Protein AF-A0A507CWY1-F1 (afdb_monomer)

Organism: NCBI:txid286115

pLDDT: mean 79.11, std 18.35, range [25.33, 96.81]

Solvent-accessible surface area (backbone atoms only — not comparable to full-atom values): 37315 Å² total; per-residue (Å²): 122,87,70,63,69,73,69,69,76,77,81,65,99,75,76,61,48,27,38,33,28,51,43,42,89,51,74,93,68,54,59,78,71,59,77,39,82,42,57,28,79,45,32,50,70,55,52,21,52,50,52,31,60,75,65,70,48,91,64,86,59,58,42,43,45,29,44,93,47,36,72,59,86,55,29,51,47,58,50,29,64,76,67,78,50,64,60,85,48,73,42,62,35,38,45,44,80,52,76,79,78,65,42,81,52,78,68,45,82,49,99,43,31,29,34,21,49,43,72,39,84,84,56,42,36,34,40,37,22,20,41,73,22,35,36,40,32,28,38,79,82,76,45,77,65,46,76,46,74,68,74,49,94,77,66,42,22,28,34,20,50,33,77,45,69,71,60,67,50,38,31,40,41,37,40,23,31,57,40,86,74,24,44,34,40,33,31,39,31,52,74,77,46,79,44,81,62,34,35,39,42,76,58,89,23,30,30,43,20,43,30,72,60,93,61,36,36,40,38,12,14,53,66,15,38,36,39,32,33,70,68,68,79,83,55,88,80,68,75,76,81,82,80,78,82,77,88,75,93,69,98,81,67,85,88,76,74,93,85,62,91,82,71,80,77,67,51,62,40,70,58,76,44,75,48,77,77,56,88,31,30,22,35,26,42,42,62,45,55,58,88,85,61,60,80,70,67,35,66,35,36,36,38,36,29,14,59,63,16,35,39,36,35,32,32,57,83,76,71,38,79,76,46,69,26,68,52,99,49,37,32,47,21,57,35,68,33,49,74,58,56,34,37,40,36,21,16,67,81,18,36,35,39,30,35,53,82,82,52,87,76,41,62,68,69,75,43,71,38,71,78,58,87,31,35,26,35,23,43,30,45,42,78,85,41,59,48,36,35,38,36,30,14,46,50,11,35,30,36,34,34,34,74,72,29,58,57,67,71,43,81,43,74,66,40,97,50,74,80,33,34,34,41,22,46,36,50,52,74,54,40,36,37,38,22,12,64,79,11,40,40,39,33,27,40,40,88,56,82,71,78,82,72,90,72,85,83,90,80,91,82,89,88,82,85,85,74,84,82,79,82,85,79,54,64,88,74,40,91,80,51,73,74,75,71,50,73,43,96,59,42,36,35,33,34,40,37,63,75,62,97,80,80,53,83,90,54,53,73,82,49,55,38,78,75,51,72,40,45,30,56,62,53,46,52,53,48,62,73,75,45,84,52,70,72,73,53,61,74,56,23,33,46,35,41,22,40,62,96,54,65,102,47,66,80,32,90,73,35,33,66,4,23,31,40,38,40,75,42,48,72,89,52,43,87,47,45,47,56,36,50,49,33,49,49,50,39,62,73,66,53,68,45,94,63,45,87,41,53,45,33,41,36,42,39,35,43,90,78,52,30,36,43,34,45,31,27,28,64,52,83,53,60,68,61,49,53,51,52,45,49,50,50,47,58,61,42,69,57,64,89,86,57,69,35,35,26,32,53,30,63,59,28,68,76,64,78,42,89,82,81,67,70,69,78,47,76,78

Mean predicted aligned error: 18.49 Å

Radius of gyration: 33.13 Å; Cα contacts (8 Å, |Δi|>4): 1465; chains: 1; bounding box: 101×54×100 Å

Nearest PDB structures (foldseek):
  5abv-assembly3_E  TM=9.459E-01  e=1.778E-20  Drosophila melanogaster
  5t48-assembly1_A  TM=9.484E-01  e=2.323E-20  Drosophila melanogaster
  4ue9-assembly1_A  TM=9.549E-01  e=8.389E-20  Drosophila melanogaster
  5t47-assembly2_C  TM=9.580E-01  e=1.974E-19  Drosophila melanogaster
  4ueb-assembly1_C  TM=9.487E-01  e=1.284E-18  Drosophila melanogaster

Sequence (668 aa):
MAIEDNVNALNDEHREQVQVRLKSRDAQYAVPAAPLLIPTRVKRVGLSSIVNQLLQSDKQISFDFLIDNKFLRSSIHNYLIANDLTTESVLDIEYIPSQPKPTPSADTPHPDWIASIVANDTSQMLVTGGFDGKVRIWDYSHNNIGEIDCNVKNKKGVKAVALQSKGVEDMVVLVGGADSSEKVGAWQILGQTVTKLYDAVGHHGAIESLDVSNSHFATSSWDGIIAYWTIERPTDEDSDDDLQEVDDDSSFRIKQMRKRKWQPPAPVKTPVLTFEGHSGCVSVVKFRKQLNSTSSENETVMYSGGWDHSVRIWDVAGRANTLTMNCESVITCMDYSAHSGLIATGHTDNLIRLWDPRTQDGFVVKLKLASHKSWVSAIQWSPSSAYMLASASFDSTIKVWDVRSTTPFYTIAGSEDNNKKLFAMEWTNRVMLAGGEEGVLKRDILLHNRPRSNMADVDDNPAVTESPALDIVTAFDSPDDFTVKHPLTHRWTVWFDAPTKKQNQHNWMENLKTVITFDTVEDFWGFMNNVMKASSLPTGSNYHIFKDGIQPMWEDTRNKKGGKWVLTVNKKERAHLDQWWLNTLMAMIGEAFEDGDEICGAVISVRRQYDRISLWTKTGDDKDVQERTGKQFKQFLEVPAETVVGYSMHDMSLKSNSSYNNECVYQV

Foldseek 3Di:
DVPVVVVVPPDDPDQLWAWEFEQEPPPLQGAPRDTDTDGQQDAQVNVQVVSCVRSVDPDRFRKWKDFPLATGPGGNNVVCVVVVHDRHDYTYIYIDGDFDDFAWDDKAFFPFFWQEKDADPQLQKIWTWGQQQKIWIAHVVNDTLDIDRPPDVVRGTWHEWEWADPGRFWIKIWTFTQDQPQWIWIWIGGHSDIGTQEIEHDDRFGWQYKEDAHFKIWTFGQRQKIFIAGNDGDDPVQQPDDPDPDDDDDPDPPPPPPDDPDDDHRHYHYTPAMAHDGPGGWNYKYFQDAPDDDRVVSRQWMWTFFQSQWIWIDGPVVSDTPAIAGHPFGFNEWDAANQQCWIWTWGQVRKIFIDRPPDRVRYDGPAIADDGPGTFQYKAAANVDNFWIWTFFQQQWIFIPGNSHSYTPDIDRNDPDRRWGWHYWDHYNFWTWTTGRSSMIIIGGGPDPPPPPDDDDDDDDDDDDDDDDDDDDDLVNDPVSPPDFAFFPFKKWKWKADDDPDDDPVCRVVRIDTPDIDGGPVVVVVVVVVDDALLPDDAFMKMKMFTPPADPDCPGPQQVQKWKKKFKAFPVRSVLVRVLQVLLCCCLRVVVAPPNVQWTIWMWHHHDGITMIMTGGRHHPDPVSVVSRQVVSCVSSVDPPPGKIFMFHSVQCVVVVDPPDGDGPDID

Structure (mmCIF, N/CA/C/O backbone):
data_AF-A0A507CWY1-F1
#
_entry.id   AF-A0A507CWY1-F1
#
loop_
_atom_site.group_PDB
_atom_site.id
_atom_site.type_symbol
_atom_site.label_atom_id
_atom_site.label_alt_id
_atom_site.label_comp_id
_atom_site.label_asym_id
_atom_site.label_entity_id
_atom_site.label_seq_id
_atom_site.pdbx_PDB_ins_code
_atom_site.Cartn_x
_atom_site.Cartn_y
_atom_site.Cartn_z
_atom_site.occupancy
_atom_site.B_iso_or_equiv
_atom_site.auth_seq_id
_atom_site.auth_comp_id
_atom_site.auth_asym_id
_atom_site.auth_atom_id
_atom_site.pdbx_PDB_model_num
ATOM 1 N N . MET A 1 1 ? 13.484 11.281 48.577 1.00 36.94 1 MET A N 1
ATOM 2 C CA . MET A 1 1 ? 12.175 11.906 48.865 1.00 36.94 1 MET A CA 1
ATOM 3 C C . MET A 1 1 ? 11.093 11.552 47.846 1.00 36.94 1 MET A C 1
ATOM 5 O O . MET A 1 1 ? 9.975 11.354 48.267 1.00 36.94 1 MET A O 1
ATOM 9 N N . ALA A 1 2 ? 11.393 11.342 46.556 1.00 36.97 2 ALA A N 1
ATOM 10 C CA . ALA A 1 2 ? 10.390 10.958 45.542 1.00 36.97 2 ALA A CA 1
ATOM 11 C C . ALA A 1 2 ? 10.030 9.448 45.474 1.00 36.97 2 ALA A C 1
ATOM 13 O O . ALA A 1 2 ? 9.434 9.002 44.498 1.00 36.97 2 ALA A O 1
ATOM 14 N N . ILE A 1 3 ? 10.433 8.644 46.468 1.00 36.91 3 ILE A N 1
ATOM 15 C CA . ILE A 1 3 ? 10.192 7.183 46.502 1.00 36.91 3 ILE A CA 1
ATOM 16 C C . ILE A 1 3 ? 9.165 6.807 47.588 1.00 36.91 3 ILE A C 1
ATOM 18 O O . ILE A 1 3 ? 8.516 5.773 47.477 1.00 36.91 3 ILE A O 1
ATOM 22 N N . GLU A 1 4 ? 8.924 7.674 48.576 1.00 31.12 4 GLU A N 1
ATOM 23 C CA . GLU A 1 4 ? 7.905 7.439 49.615 1.00 31.12 4 GLU A CA 1
ATOM 24 C C . GLU A 1 4 ? 6.503 7.923 49.205 1.00 31.12 4 GLU A C 1
ATOM 26 O O . GLU A 1 4 ? 5.507 7.364 49.660 1.00 31.12 4 GLU A O 1
ATOM 31 N N . ASP A 1 5 ? 6.399 8.848 48.243 1.00 32.78 5 ASP A N 1
ATOM 32 C CA . ASP A 1 5 ? 5.102 9.326 47.734 1.00 32.78 5 ASP A CA 1
ATOM 33 C C . ASP A 1 5 ? 4.362 8.302 46.850 1.00 32.78 5 ASP A C 1
ATOM 35 O O . ASP A 1 5 ? 3.169 8.451 46.595 1.00 32.78 5 ASP A O 1
ATOM 39 N N . ASN A 1 6 ? 5.023 7.219 46.419 1.00 37.19 6 ASN A N 1
ATOM 40 C CA . ASN A 1 6 ? 4.386 6.142 45.646 1.00 37.19 6 ASN A CA 1
ATOM 41 C C . ASN A 1 6 ? 3.807 5.009 46.509 1.00 37.19 6 ASN A C 1
ATOM 43 O O . ASN A 1 6 ? 3.072 4.172 45.987 1.00 37.19 6 ASN A O 1
ATOM 47 N N . VAL A 1 7 ? 4.097 4.976 47.815 1.00 35.78 7 VAL A N 1
ATOM 48 C CA . VAL A 1 7 ? 3.581 3.931 48.722 1.00 35.78 7 VAL A CA 1
ATOM 49 C C . VAL A 1 7 ? 2.321 4.399 49.466 1.00 35.78 7 VAL A C 1
ATOM 51 O O . VAL A 1 7 ? 1.468 3.582 49.798 1.00 35.78 7 VAL A O 1
ATOM 54 N N . ASN A 1 8 ? 2.114 5.713 49.611 1.00 31.19 8 ASN A N 1
ATOM 55 C CA . ASN A 1 8 ? 0.929 6.283 50.270 1.00 31.19 8 ASN A CA 1
ATOM 56 C C . ASN A 1 8 ? -0.290 6.512 49.348 1.00 31.19 8 ASN A C 1
ATOM 58 O O . ASN A 1 8 ? -1.341 6.927 49.824 1.00 31.19 8 ASN A O 1
ATOM 62 N N . ALA A 1 9 ? -0.217 6.173 48.054 1.00 35.22 9 ALA A N 1
ATOM 63 C CA . ALA A 1 9 ? -1.349 6.266 47.112 1.00 35.22 9 ALA A CA 1
ATOM 64 C C . ALA A 1 9 ? -2.262 5.010 47.099 1.00 35.22 9 ALA A C 1
ATOM 66 O O . ALA A 1 9 ? -2.990 4.742 46.132 1.00 35.22 9 ALA A O 1
ATOM 67 N N . LEU A 1 10 ? -2.193 4.189 48.153 1.00 36.50 10 LEU A N 1
ATOM 68 C CA . LEU A 1 10 ? -2.965 2.949 48.303 1.00 36.50 10 LEU A CA 1
ATOM 69 C C . LEU A 1 10 ? -4.247 3.089 49.140 1.00 36.50 10 LEU A C 1
ATOM 71 O O . LEU A 1 10 ? -5.044 2.159 49.118 1.00 36.50 10 LEU A O 1
ATOM 75 N N . ASN A 1 11 ? -4.503 4.247 49.758 1.00 37.69 11 ASN A N 1
ATOM 76 C CA . ASN A 1 11 ? -5.671 4.478 50.619 1.00 37.69 11 ASN A CA 1
ATOM 77 C C . ASN A 1 11 ? -6.533 5.660 50.147 1.00 37.69 11 ASN A C 1
ATOM 79 O O . ASN A 1 11 ? -6.679 6.637 50.874 1.00 37.69 11 ASN A O 1
ATOM 83 N N . ASP A 1 12 ? -7.101 5.581 48.942 1.00 38.91 12 ASP A N 1
ATOM 84 C CA . ASP A 1 12 ? -8.141 6.534 48.531 1.00 38.91 12 ASP A CA 1
ATOM 85 C C . ASP A 1 12 ? -9.331 5.789 47.908 1.00 38.91 12 ASP A C 1
ATOM 87 O O . ASP A 1 12 ? -9.188 5.020 46.951 1.00 38.91 12 ASP A O 1
ATOM 91 N N . GLU A 1 13 ? -10.496 5.972 48.526 1.00 40.66 13 GLU A N 1
ATOM 92 C CA . GLU A 1 13 ? -11.657 5.072 48.539 1.00 40.66 13 GLU A CA 1
ATOM 93 C C . GLU A 1 13 ? -12.527 5.069 47.268 1.00 40.66 13 GLU A C 1
ATOM 95 O O . GLU A 1 13 ? -13.617 4.515 47.292 1.00 40.66 13 GLU A O 1
ATOM 100 N N . HIS A 1 14 ? -12.078 5.600 46.128 1.00 45.94 14 HIS A N 1
ATOM 101 C CA . HIS A 1 14 ? -12.809 5.464 44.853 1.00 45.94 14 HIS A CA 1
ATOM 102 C C . HIS A 1 14 ? -11.846 5.208 43.685 1.00 45.94 14 HIS A C 1
ATOM 104 O O . HIS A 1 14 ? -11.582 6.067 42.842 1.00 45.94 14 HIS A O 1
ATOM 110 N N . ARG A 1 15 ? -11.285 3.993 43.625 1.00 61.03 15 ARG A N 1
ATOM 111 C CA . ARG A 1 15 ? -10.571 3.510 42.433 1.00 61.03 15 ARG A CA 1
ATOM 112 C C . ARG A 1 15 ? -11.601 3.082 41.395 1.00 61.03 15 ARG A C 1
ATOM 114 O O . ARG A 1 15 ? -12.042 1.939 41.423 1.00 61.03 15 ARG A O 1
ATOM 121 N N . GLU A 1 16 ? -11.965 3.978 40.482 1.00 77.38 16 GLU A N 1
ATOM 122 C CA . GLU A 1 16 ? -12.681 3.581 39.266 1.00 77.38 16 GLU A CA 1
ATOM 123 C C . GLU A 1 16 ? -11.887 2.468 38.565 1.00 77.38 16 GLU A C 1
ATOM 125 O O . GLU A 1 16 ? -10.716 2.637 38.198 1.00 77.38 16 GLU A O 1
ATOM 130 N N . GLN A 1 17 ? -12.516 1.305 38.442 1.00 86.56 17 GLN A N 1
ATOM 131 C CA . GLN A 1 17 ? -11.968 0.117 37.803 1.00 86.56 17 GLN A CA 1
ATOM 132 C C . GLN A 1 17 ? -12.810 -0.211 36.580 1.00 86.56 17 GLN A C 1
ATOM 134 O O . GLN A 1 17 ? -14.000 0.090 36.535 1.00 86.56 17 GLN A O 1
ATOM 139 N N . VAL A 1 18 ? -12.173 -0.830 35.598 1.00 89.69 18 VAL A N 1
ATOM 140 C CA . VAL A 1 18 ? -12.816 -1.303 34.376 1.00 89.69 18 VAL A CA 1
ATOM 141 C C . VAL A 1 18 ? -12.445 -2.763 34.159 1.00 89.69 18 VAL A C 1
ATOM 143 O O . VAL A 1 18 ? -11.332 -3.186 34.492 1.00 89.69 18 VAL A O 1
ATOM 146 N N . GLN A 1 19 ? -13.391 -3.541 33.636 1.00 91.25 19 GLN A N 1
ATOM 147 C CA . GLN A 1 19 ? -13.143 -4.926 33.257 1.00 91.25 19 GLN A CA 1
ATOM 148 C C . GLN A 1 19 ? -12.434 -4.969 31.905 1.00 91.25 19 GLN A C 1
ATOM 150 O O . GLN A 1 19 ? -12.890 -4.382 30.928 1.00 91.25 19 GLN A O 1
ATOM 155 N N . VAL A 1 20 ? -11.310 -5.675 31.848 1.00 91.56 20 VAL A N 1
ATOM 156 C CA . VAL A 1 20 ? -10.453 -5.772 30.666 1.00 91.56 20 VAL A CA 1
ATOM 157 C C . VAL A 1 20 ? -10.190 -7.234 30.345 1.00 91.56 20 VAL A C 1
ATOM 159 O O . VAL A 1 20 ? -9.801 -8.002 31.222 1.00 91.56 20 VAL A O 1
ATOM 162 N N . ARG A 1 21 ? -10.333 -7.618 29.078 1.00 92.50 21 ARG A N 1
ATOM 163 C CA . ARG A 1 21 ? -9.842 -8.895 28.555 1.00 92.50 21 ARG A CA 1
ATOM 164 C C . ARG A 1 21 ? -8.613 -8.641 27.700 1.00 92.50 21 ARG A C 1
ATOM 166 O O . ARG A 1 21 ? -8.673 -7.922 26.707 1.00 92.50 21 ARG A O 1
ATOM 173 N N . LEU A 1 22 ? -7.500 -9.239 28.101 1.00 91.00 22 LEU A N 1
ATOM 174 C CA . LEU A 1 22 ? -6.237 -9.149 27.384 1.00 91.00 22 LEU A CA 1
ATOM 175 C C . LEU A 1 22 ? -6.178 -10.267 26.339 1.00 91.00 22 LEU A C 1
ATOM 177 O O . LEU A 1 22 ? -6.396 -11.433 26.664 1.00 91.00 22 LEU A O 1
ATOM 181 N N . LYS A 1 23 ? -5.897 -9.909 25.086 1.00 90.50 23 LYS A N 1
ATOM 182 C CA . LYS A 1 23 ? -5.745 -10.849 23.969 1.00 90.50 23 LYS A CA 1
ATOM 183 C C . LYS A 1 23 ? -4.423 -10.579 23.253 1.00 90.50 23 LYS A C 1
ATOM 185 O O . LYS A 1 23 ? -4.050 -9.428 23.065 1.00 90.50 23 LYS A O 1
ATOM 190 N N . SER A 1 24 ? -3.729 -11.621 22.813 1.00 88.00 24 SER A N 1
ATOM 191 C CA . SER A 1 24 ? -2.589 -11.483 21.902 1.00 88.00 24 SER A CA 1
ATOM 192 C C . SER A 1 24 ? -2.750 -12.448 20.739 1.00 88.00 24 SER A C 1
ATOM 194 O O . SER A 1 24 ? -3.280 -13.544 20.922 1.00 88.00 24 SER A O 1
ATOM 196 N N . ARG A 1 25 ? -2.313 -12.033 19.547 1.00 81.69 25 ARG A N 1
ATOM 197 C CA . ARG A 1 25 ? -2.244 -12.915 18.370 1.00 81.69 25 ARG A CA 1
ATOM 198 C C . ARG A 1 25 ? -1.018 -13.818 18.410 1.00 81.69 25 ARG A C 1
ATOM 200 O O . ARG A 1 25 ? -1.037 -14.898 17.833 1.00 81.69 25 ARG A O 1
ATOM 207 N N . ASP A 1 26 ? 0.027 -13.381 19.104 1.00 81.75 26 ASP A N 1
ATOM 208 C CA . ASP A 1 26 ? 1.256 -14.141 19.246 1.00 81.75 26 ASP A CA 1
ATOM 209 C C . ASP A 1 26 ? 1.064 -15.181 20.353 1.00 81.75 26 ASP A C 1
ATOM 211 O O . ASP A 1 26 ? 0.975 -14.841 21.534 1.00 81.75 26 ASP A O 1
ATOM 215 N N . ALA A 1 27 ? 1.027 -16.464 19.981 1.00 80.88 27 ALA A N 1
ATOM 216 C CA . ALA A 1 27 ? 0.817 -17.565 20.926 1.00 80.88 27 ALA A CA 1
ATOM 217 C C . ALA A 1 27 ? 1.853 -17.580 22.068 1.00 80.88 27 ALA A C 1
ATOM 219 O O . ALA A 1 27 ? 1.536 -17.967 23.189 1.00 80.88 27 ALA A O 1
ATOM 220 N N . GLN A 1 28 ? 3.071 -17.090 21.807 1.00 83.06 28 GLN A N 1
ATOM 221 C CA . GLN A 1 28 ? 4.149 -16.970 22.799 1.00 83.06 28 GLN A CA 1
ATOM 222 C C . GLN A 1 28 ? 3.825 -15.997 23.938 1.00 83.06 28 GLN A C 1
ATOM 224 O O . GLN A 1 28 ? 4.359 -16.132 25.036 1.00 83.06 28 GLN A O 1
ATOM 229 N N . TYR A 1 29 ? 2.964 -15.012 23.680 1.00 84.19 29 TYR A N 1
ATOM 230 C CA . TYR A 1 29 ? 2.555 -14.010 24.656 1.00 84.19 29 TYR A CA 1
ATOM 231 C C . TYR A 1 29 ? 1.100 -14.187 25.075 1.00 84.19 29 TYR A C 1
ATOM 233 O O . TYR A 1 29 ? 0.554 -13.276 25.687 1.00 84.19 29 TYR A O 1
ATOM 241 N N . ALA A 1 30 ? 0.456 -15.312 24.759 1.00 85.88 30 ALA A N 1
ATOM 242 C CA . ALA A 1 30 ? -0.941 -15.543 25.093 1.00 85.88 30 ALA A CA 1
ATOM 243 C C . ALA A 1 30 ? -1.136 -15.701 26.610 1.00 85.88 30 ALA A C 1
ATOM 245 O O . ALA A 1 30 ? -0.487 -16.511 27.269 1.00 85.88 30 ALA A O 1
ATOM 246 N N . VAL A 1 31 ? -2.065 -14.923 27.159 1.00 85.12 31 VAL A N 1
ATOM 247 C CA . VAL A 1 31 ? -2.468 -14.952 28.570 1.00 85.12 31 VAL A CA 1
ATOM 248 C C . VAL A 1 31 ? -3.921 -15.448 28.642 1.00 85.12 31 VAL A C 1
ATOM 250 O O . VAL A 1 31 ? -4.671 -15.225 27.687 1.00 85.12 31 VAL A O 1
ATOM 253 N N . PRO A 1 32 ? -4.360 -16.129 29.722 1.00 82.06 32 PRO A N 1
ATOM 254 C CA . PRO A 1 32 ? -5.746 -16.572 29.843 1.00 82.06 32 PRO A CA 1
ATOM 255 C C . PRO A 1 32 ? -6.736 -15.420 29.627 1.00 82.06 32 PRO A C 1
ATOM 257 O O . PRO A 1 32 ? -6.621 -14.375 30.264 1.00 82.06 32 PRO A O 1
ATOM 260 N N . ALA A 1 33 ? -7.740 -15.629 28.770 1.00 77.69 33 ALA A N 1
ATOM 261 C CA . ALA A 1 33 ? -8.717 -14.608 28.362 1.00 77.69 33 ALA A CA 1
ATOM 262 C C . ALA A 1 33 ? -9.753 -14.242 29.454 1.00 77.69 33 ALA A C 1
ATOM 264 O O . ALA A 1 33 ? -10.870 -13.814 29.152 1.00 77.69 33 ALA A O 1
ATOM 265 N N . ALA A 1 34 ? -9.404 -14.433 30.727 1.00 85.62 34 ALA A N 1
ATOM 266 C CA . ALA A 1 34 ? -10.254 -14.100 31.857 1.00 85.62 34 ALA A CA 1
ATOM 267 C C . ALA A 1 34 ? -10.369 -12.568 32.011 1.00 85.62 34 ALA A C 1
ATOM 269 O O . ALA A 1 34 ? -9.361 -11.870 31.883 1.00 85.62 34 ALA A O 1
ATOM 270 N N . PRO A 1 35 ? -11.568 -12.027 32.301 1.00 87.62 35 PRO A N 1
ATOM 271 C CA . PRO A 1 35 ? -11.727 -10.610 32.607 1.00 87.62 35 PRO A CA 1
ATOM 272 C C . PRO A 1 35 ? -10.937 -10.222 33.862 1.00 87.62 35 PRO A C 1
ATOM 274 O O . PRO A 1 35 ? -11.068 -10.852 34.912 1.00 87.62 35 PRO A O 1
ATOM 277 N N . LEU A 1 36 ? -10.140 -9.163 33.758 1.00 88.62 36 LEU A N 1
ATOM 278 C CA . LEU A 1 36 ? -9.341 -8.593 34.838 1.00 88.62 36 LEU A CA 1
ATOM 279 C C . LEU A 1 36 ? -9.871 -7.207 35.198 1.00 88.62 36 LEU A C 1
ATOM 281 O O . LEU A 1 36 ? -10.199 -6.415 34.317 1.00 88.62 36 LEU A O 1
ATOM 285 N N . LEU A 1 37 ? -9.915 -6.890 36.490 1.00 89.44 37 LEU A N 1
ATOM 286 C CA . LEU A 1 37 ? -10.243 -5.546 36.962 1.00 89.44 37 LEU A CA 1
ATOM 287 C C . LEU A 1 37 ? -8.975 -4.696 37.012 1.00 89.44 37 LEU A C 1
ATOM 289 O O . LEU A 1 37 ? -8.057 -4.974 37.785 1.00 89.44 37 LEU A O 1
ATOM 293 N N . ILE A 1 38 ? -8.925 -3.656 36.181 1.00 89.38 38 ILE A N 1
ATOM 294 C CA . ILE A 1 38 ? -7.768 -2.763 36.065 1.00 89.38 38 ILE A CA 1
ATOM 295 C C . ILE A 1 38 ? -8.196 -1.329 36.419 1.00 89.38 38 ILE A C 1
ATOM 297 O O . ILE A 1 38 ? -9.260 -0.885 35.985 1.00 89.38 38 ILE A O 1
ATOM 301 N N . PRO A 1 39 ? -7.395 -0.562 37.187 1.00 89.44 39 PRO A N 1
ATOM 302 C CA . PRO A 1 39 ? -7.689 0.847 37.446 1.00 89.44 39 PRO A CA 1
ATOM 303 C C . PRO A 1 39 ? -7.700 1.687 36.157 1.00 89.44 39 PRO A C 1
ATOM 305 O O . PRO A 1 39 ? -6.795 1.585 35.328 1.00 89.44 39 PRO A O 1
ATOM 308 N N . THR A 1 40 ? -8.657 2.605 36.011 1.00 86.25 40 THR A N 1
ATOM 309 C CA . THR A 1 40 ? -8.820 3.418 34.783 1.00 86.25 40 THR A CA 1
ATOM 310 C C . THR A 1 40 ? -7.636 4.358 34.501 1.00 86.25 40 THR A C 1
ATOM 312 O O . THR A 1 40 ? -7.382 4.744 33.358 1.00 86.25 40 THR A O 1
ATOM 315 N N . ARG A 1 41 ? -6.848 4.710 35.526 1.00 86.12 41 ARG A N 1
ATOM 316 C CA . ARG A 1 41 ? -5.654 5.572 35.402 1.00 86.12 41 ARG A CA 1
ATOM 317 C C . ARG A 1 41 ? -4.455 4.881 34.749 1.00 86.12 41 ARG A C 1
ATOM 319 O O . ARG A 1 41 ? -3.485 5.562 34.406 1.00 86.12 41 ARG A O 1
ATOM 326 N N . VAL A 1 42 ? -4.493 3.557 34.594 1.00 87.69 42 VAL A N 1
ATOM 327 C CA . VAL A 1 42 ? -3.375 2.797 34.033 1.00 87.69 42 VAL A CA 1
ATOM 328 C C . VAL A 1 42 ? -3.122 3.237 32.585 1.00 87.69 42 VAL A C 1
ATOM 330 O O . VAL A 1 42 ? -4.038 3.430 31.784 1.00 87.69 42 VAL A O 1
ATOM 333 N N . LYS A 1 43 ? -1.840 3.443 32.276 1.00 89.88 43 LYS A N 1
ATOM 334 C CA . LYS A 1 43 ? -1.316 3.762 30.941 1.00 89.88 43 LYS A CA 1
ATOM 335 C C . LYS A 1 43 ? -0.580 2.546 30.378 1.00 89.88 43 LYS A C 1
ATOM 337 O O . LYS A 1 43 ? -0.336 1.582 31.101 1.00 89.88 43 LYS A O 1
ATOM 342 N N . ARG A 1 44 ? -0.113 2.647 29.131 1.00 89.56 44 ARG A N 1
ATOM 343 C CA . ARG A 1 44 ? 0.688 1.623 28.434 1.00 89.56 44 ARG A CA 1
ATOM 344 C C . ARG A 1 44 ? 1.721 0.904 29.316 1.00 89.56 44 ARG A C 1
ATOM 346 O O . ARG A 1 44 ? 1.736 -0.316 29.359 1.00 89.56 44 ARG A O 1
ATOM 353 N N . VAL A 1 45 ? 2.559 1.644 30.047 1.00 87.75 45 VAL A N 1
ATOM 354 C CA . VAL A 1 45 ? 3.630 1.051 30.876 1.00 87.75 45 VAL A CA 1
ATOM 355 C C . VAL A 1 45 ? 3.062 0.186 32.003 1.00 87.75 45 VAL A C 1
ATOM 357 O O . VAL A 1 45 ? 3.548 -0.915 32.229 1.00 87.75 45 VAL A O 1
ATOM 360 N N . GLY A 1 46 ? 2.003 0.647 32.674 1.00 87.81 46 GLY A N 1
ATOM 361 C CA . GLY A 1 46 ? 1.370 -0.122 33.745 1.00 87.81 46 GLY A CA 1
ATOM 362 C C . GLY A 1 46 ? 0.670 -1.378 33.224 1.00 87.81 46 GLY A C 1
ATOM 363 O O . GLY A 1 46 ? 0.813 -2.436 33.827 1.00 87.81 46 GLY A O 1
ATOM 364 N N . LEU A 1 47 ? 0.001 -1.295 32.067 1.00 89.19 47 LEU A N 1
ATOM 365 C CA . LEU A 1 47 ? -0.557 -2.475 31.396 1.00 89.19 47 LEU A CA 1
ATOM 366 C C . LEU A 1 47 ? 0.545 -3.463 30.987 1.00 89.19 47 LEU A C 1
ATOM 368 O O . LEU A 1 47 ? 0.391 -4.664 31.174 1.00 89.19 47 LEU A O 1
ATOM 372 N N . SER A 1 48 ? 1.683 -2.967 30.499 1.00 91.25 48 SER A N 1
ATOM 373 C CA . SER A 1 48 ? 2.838 -3.802 30.154 1.00 91.25 48 SER A CA 1
ATOM 374 C C . SER A 1 48 ? 3.387 -4.540 31.375 1.00 91.25 48 SER A C 1
ATOM 376 O O . SER A 1 48 ? 3.737 -5.712 31.272 1.00 91.25 48 SER A O 1
ATOM 378 N N . SER A 1 49 ? 3.443 -3.891 32.542 1.00 89.31 49 SER A N 1
ATOM 379 C CA . SER A 1 49 ? 3.839 -4.547 33.793 1.00 89.31 49 SER A CA 1
ATOM 380 C C . SER A 1 49 ? 2.858 -5.647 34.201 1.00 89.31 49 SER A C 1
ATOM 382 O O . SER A 1 49 ? 3.301 -6.715 34.612 1.00 89.31 49 SER A O 1
ATOM 384 N N . ILE A 1 50 ? 1.549 -5.418 34.039 1.00 89.19 50 ILE A N 1
ATOM 385 C CA . ILE A 1 50 ? 0.511 -6.423 34.318 1.00 89.19 50 ILE A CA 1
ATOM 386 C C . ILE A 1 50 ? 0.679 -7.637 33.395 1.00 89.19 50 ILE A C 1
ATOM 388 O O . ILE A 1 50 ? 0.706 -8.765 33.875 1.00 89.19 50 ILE A O 1
ATOM 392 N N . VAL A 1 51 ? 0.864 -7.423 32.088 1.00 89.12 51 VAL A N 1
ATOM 393 C CA . VAL A 1 51 ? 1.090 -8.519 31.128 1.00 89.12 51 VAL A CA 1
ATOM 394 C C . VAL A 1 51 ? 2.354 -9.308 31.476 1.00 89.12 51 VAL A C 1
ATOM 396 O O . VAL A 1 51 ? 2.307 -10.531 31.525 1.00 89.12 51 VAL A O 1
ATOM 399 N N . ASN A 1 52 ? 3.467 -8.638 31.789 1.00 89.69 52 ASN A N 1
ATOM 400 C CA . ASN A 1 52 ? 4.701 -9.328 32.185 1.00 89.69 52 ASN A CA 1
ATOM 401 C C . ASN A 1 52 ? 4.530 -10.155 33.470 1.00 89.69 52 ASN A C 1
ATOM 403 O O . ASN A 1 52 ? 5.078 -11.251 33.562 1.00 89.69 52 ASN A O 1
ATOM 407 N N . GLN A 1 53 ? 3.757 -9.660 34.443 1.00 88.06 53 GLN A N 1
ATOM 408 C CA . GLN A 1 53 ? 3.430 -10.414 35.657 1.00 88.06 53 GLN A CA 1
ATOM 409 C C . GLN A 1 53 ? 2.582 -11.651 35.350 1.00 88.06 53 GLN A C 1
ATOM 411 O O . GLN A 1 53 ? 2.840 -12.718 35.902 1.00 88.06 53 GLN A O 1
ATOM 416 N N . LEU A 1 54 ? 1.601 -11.528 34.452 1.00 86.81 54 LEU A N 1
ATOM 417 C CA . LEU A 1 54 ? 0.752 -12.645 34.035 1.00 86.81 54 LEU A CA 1
ATOM 418 C C . LEU A 1 54 ? 1.523 -13.697 33.228 1.00 86.81 54 LEU A C 1
ATOM 420 O O . LEU A 1 54 ? 1.263 -14.886 33.384 1.00 86.81 54 LEU A O 1
ATOM 424 N N . LEU A 1 55 ? 2.488 -13.267 32.411 1.00 86.62 55 LEU A N 1
ATOM 425 C CA . LEU A 1 55 ? 3.373 -14.150 31.647 1.00 86.62 55 LEU A CA 1
ATOM 426 C C . LEU A 1 55 ? 4.453 -14.825 32.504 1.00 86.62 55 LEU A C 1
ATOM 428 O O . LEU A 1 55 ? 5.114 -15.733 32.012 1.00 86.62 55 LEU A O 1
ATOM 432 N N . GLN A 1 56 ? 4.662 -14.380 33.751 1.00 84.19 56 GLN A N 1
ATOM 433 C CA . GLN A 1 56 ? 5.726 -14.870 34.642 1.00 84.19 56 GLN A CA 1
ATOM 434 C C . GLN A 1 56 ? 7.123 -14.852 33.986 1.00 84.19 56 GLN A C 1
ATOM 436 O O . GLN A 1 56 ? 7.975 -15.686 34.278 1.00 84.19 56 GLN A O 1
ATOM 441 N N . SER A 1 57 ? 7.360 -13.905 33.072 1.00 76.31 57 SER A N 1
ATOM 442 C CA . SER A 1 57 ? 8.620 -13.795 32.334 1.00 76.31 57 SER A CA 1
ATOM 443 C C . SER A 1 57 ? 9.662 -13.026 33.146 1.00 76.31 57 SER A C 1
ATOM 445 O O . SER A 1 57 ? 9.413 -11.895 33.566 1.00 76.31 57 SER A O 1
ATOM 447 N N . ASP A 1 58 ? 10.871 -13.582 33.268 1.00 70.62 58 ASP A N 1
ATOM 448 C CA . ASP A 1 58 ? 12.029 -12.893 33.862 1.00 70.62 58 ASP A CA 1
ATOM 449 C C . ASP A 1 58 ? 12.485 -11.681 33.030 1.00 70.62 58 ASP A C 1
ATOM 451 O O . ASP A 1 58 ? 13.115 -10.749 33.534 1.00 70.62 58 ASP A O 1
ATOM 455 N N . LYS A 1 59 ? 12.162 -11.669 31.730 1.00 78.06 59 LYS A N 1
ATOM 456 C CA . LYS A 1 59 ? 12.447 -10.548 30.830 1.00 78.06 59 LYS A CA 1
ATOM 457 C C . LYS A 1 59 ? 11.243 -9.615 30.784 1.00 78.06 59 LYS A C 1
ATOM 459 O O . LYS A 1 59 ? 10.177 -10.008 30.314 1.00 78.06 59 LYS A O 1
ATOM 464 N N . GLN A 1 60 ? 11.435 -8.366 31.210 1.00 81.00 60 GLN A N 1
ATOM 465 C CA . GLN A 1 60 ? 10.433 -7.311 31.050 1.00 81.00 60 GLN A CA 1
ATOM 466 C C . GLN A 1 60 ? 10.341 -6.894 29.580 1.00 81.00 60 GLN A C 1
ATOM 468 O O . GLN A 1 60 ? 11.197 -6.169 29.070 1.00 81.00 60 GLN A O 1
ATOM 473 N N . ILE A 1 61 ? 9.293 -7.352 28.898 1.00 85.38 61 ILE A N 1
ATOM 474 C CA . ILE A 1 61 ? 9.003 -6.979 27.513 1.00 85.38 61 ILE A CA 1
ATOM 475 C C . ILE A 1 61 ? 8.062 -5.774 27.526 1.00 85.38 61 ILE A C 1
ATOM 477 O O . ILE A 1 61 ? 7.101 -5.713 28.294 1.00 85.38 61 ILE A O 1
ATOM 481 N N . SER A 1 62 ? 8.352 -4.775 26.696 1.00 88.06 62 SER A N 1
ATOM 482 C CA . SER A 1 62 ? 7.444 -3.644 26.506 1.00 88.06 62 SER A CA 1
ATOM 483 C C . SER A 1 62 ? 6.366 -4.016 25.499 1.00 88.06 62 SER A C 1
ATOM 485 O O . SER A 1 62 ? 6.696 -4.442 24.397 1.00 88.06 62 SER A O 1
ATOM 487 N N . PHE A 1 63 ? 5.101 -3.795 25.846 1.00 90.69 63 PHE A N 1
ATOM 488 C CA . PHE A 1 63 ? 3.963 -4.029 24.961 1.00 90.69 63 PHE A CA 1
ATOM 489 C C . PHE A 1 63 ? 3.292 -2.712 24.539 1.00 90.69 63 PHE A C 1
ATOM 491 O O . PHE A 1 63 ? 3.325 -1.700 25.253 1.00 90.69 63 PHE A O 1
ATOM 498 N N . ASP A 1 64 ? 2.698 -2.728 23.353 1.00 90.69 64 ASP A N 1
ATOM 499 C CA . ASP A 1 64 ? 1.722 -1.753 22.882 1.00 90.69 64 ASP A CA 1
ATOM 500 C C . ASP A 1 64 ? 0.335 -2.396 22.882 1.00 90.69 64 ASP A C 1
ATOM 502 O O . ASP A 1 64 ? 0.197 -3.603 22.699 1.00 90.69 64 ASP A O 1
ATOM 506 N N . PHE A 1 65 ? -0.688 -1.580 23.122 1.00 91.94 65 PHE A N 1
ATOM 507 C CA . PHE A 1 65 ? -2.059 -2.032 23.344 1.00 91.94 65 PHE A CA 1
ATOM 508 C C . PHE A 1 65 ? -2.976 -1.394 22.306 1.00 91.94 65 PHE A C 1
ATOM 510 O O . PHE A 1 65 ? -2.894 -0.184 22.079 1.00 91.94 65 PHE A O 1
ATOM 517 N N . LEU A 1 66 ? -3.836 -2.199 21.693 1.00 90.81 66 LEU A N 1
ATOM 518 C CA . LEU A 1 66 ? -4.842 -1.800 20.725 1.00 90.81 66 LEU A CA 1
ATOM 519 C C . LEU A 1 66 ? -6.235 -2.066 21.299 1.00 90.81 66 LEU A C 1
ATOM 521 O O . LEU A 1 66 ? -6.508 -3.146 21.817 1.00 90.81 66 LEU A O 1
ATOM 525 N N . ILE A 1 67 ? -7.111 -1.075 21.177 1.00 90.31 67 ILE A N 1
ATOM 526 C CA . ILE A 1 67 ? -8.537 -1.167 21.503 1.00 90.31 67 ILE A CA 1
ATOM 527 C C . ILE A 1 67 ? -9.288 -0.720 20.252 1.00 90.31 67 ILE A C 1
ATOM 529 O O . ILE A 1 67 ? -8.962 0.334 19.704 1.00 90.31 67 ILE A O 1
ATOM 533 N N . ASP A 1 68 ? -10.203 -1.545 19.740 1.00 84.94 68 ASP A N 1
ATOM 534 C CA . ASP A 1 68 ? -10.949 -1.285 18.496 1.00 84.94 68 ASP A CA 1
ATOM 535 C C . ASP A 1 68 ? -10.048 -0.852 17.318 1.00 84.94 68 ASP A C 1
ATOM 537 O O . ASP A 1 68 ? -10.326 0.118 16.608 1.00 84.94 68 ASP A O 1
ATOM 541 N N . ASN A 1 69 ? -8.918 -1.550 17.128 1.00 82.88 69 ASN A N 1
ATOM 542 C CA . ASN A 1 69 ? -7.902 -1.248 16.107 1.00 82.88 69 ASN A CA 1
ATOM 543 C C . ASN A 1 69 ? -7.262 0.154 16.235 1.00 82.88 69 ASN A C 1
ATOM 545 O O . ASN A 1 69 ? -6.776 0.725 15.258 1.00 82.88 69 ASN A O 1
ATOM 549 N N . LYS A 1 70 ? -7.235 0.739 17.437 1.00 86.44 70 LYS A N 1
ATOM 550 C CA . LYS A 1 70 ? -6.533 1.997 17.733 1.00 86.44 70 LYS A CA 1
ATOM 551 C C . LYS A 1 70 ? -5.542 1.798 18.867 1.00 86.44 70 LYS A C 1
ATOM 553 O O . LYS A 1 70 ? -5.866 1.216 19.898 1.00 86.44 70 LYS A O 1
ATOM 558 N N . PHE A 1 71 ? -4.335 2.335 18.710 1.00 88.62 71 PHE A N 1
ATOM 559 C CA . PHE A 1 71 ? -3.336 2.285 19.773 1.00 88.62 71 PHE A CA 1
ATOM 560 C C . PHE A 1 71 ? -3.739 3.132 20.982 1.00 88.62 71 PHE A C 1
ATOM 562 O O . PHE A 1 71 ? -4.048 4.320 20.860 1.00 88.62 71 PHE A O 1
ATOM 569 N N . LEU A 1 72 ? -3.627 2.549 22.174 1.00 89.19 72 LEU A N 1
ATOM 570 C CA . LEU A 1 72 ? -3.807 3.253 23.435 1.00 89.19 72 LEU A CA 1
ATOM 571 C C . LEU A 1 72 ? -2.610 4.185 23.690 1.00 89.19 72 LEU A C 1
ATOM 573 O O . LEU A 1 72 ? -1.545 3.763 24.146 1.00 89.19 72 LEU A O 1
ATOM 577 N N . ARG A 1 73 ? -2.782 5.480 23.396 1.00 85.75 73 ARG A N 1
ATOM 578 C CA . ARG A 1 73 ? -1.763 6.523 23.642 1.00 85.75 73 ARG A CA 1
ATOM 579 C C . ARG A 1 73 ? -1.924 7.240 24.988 1.00 85.75 73 ARG A C 1
ATOM 581 O O . ARG A 1 73 ? -0.965 7.829 25.483 1.00 85.75 73 ARG A O 1
ATOM 588 N N . SER A 1 74 ? -3.114 7.190 25.584 1.00 87.94 74 SER A N 1
ATOM 589 C CA . SER A 1 74 ? -3.462 7.839 26.856 1.00 87.94 74 SER A CA 1
ATOM 590 C C . SER A 1 74 ? -3.706 6.820 27.980 1.00 87.94 74 SER A C 1
ATOM 592 O O . SER A 1 74 ? -3.332 5.655 27.872 1.00 87.94 74 SER A O 1
ATOM 594 N N . SER A 1 75 ? -4.303 7.258 29.093 1.00 89.69 75 SER A N 1
ATOM 595 C CA . SER A 1 75 ? -4.908 6.348 30.073 1.00 89.69 75 SER A CA 1
ATOM 596 C C . SER A 1 75 ? -6.191 5.724 29.517 1.00 89.69 75 SER A C 1
ATOM 598 O O . SER A 1 75 ? -6.817 6.296 28.617 1.00 89.69 75 SER A O 1
ATOM 600 N N . ILE A 1 76 ? -6.603 4.593 30.096 1.00 88.69 76 ILE A N 1
ATOM 601 C CA . ILE A 1 76 ? -7.889 3.951 29.786 1.00 88.69 76 ILE A CA 1
ATOM 602 C C . ILE A 1 76 ? -9.057 4.893 30.111 1.00 88.69 76 ILE A C 1
ATOM 604 O O . ILE A 1 76 ? -9.999 4.988 29.338 1.00 88.69 76 ILE A O 1
ATOM 608 N N . HIS A 1 77 ? -8.958 5.674 31.190 1.00 88.50 77 HIS A N 1
ATOM 609 C CA . HIS A 1 77 ? -9.945 6.696 31.548 1.00 88.50 77 HIS A CA 1
ATOM 610 C C . HIS A 1 77 ? -10.202 7.690 30.402 1.00 88.50 77 HIS A C 1
ATOM 612 O O . HIS A 1 77 ? -11.342 7.907 30.006 1.00 88.50 77 HIS A O 1
ATOM 618 N N . ASN A 1 78 ? -9.138 8.244 29.812 1.00 88.44 78 ASN A N 1
ATOM 619 C CA . ASN A 1 78 ? -9.279 9.180 28.695 1.00 88.44 78 ASN A CA 1
ATOM 620 C C . ASN A 1 78 ? -9.812 8.487 27.433 1.00 88.44 78 ASN A C 1
ATOM 622 O O . ASN A 1 78 ? -10.494 9.128 26.643 1.00 88.44 78 ASN A O 1
ATOM 626 N N . TYR A 1 79 ? -9.503 7.199 27.241 1.00 89.12 79 TYR A N 1
ATOM 627 C CA . TYR A 1 79 ? -10.057 6.412 26.139 1.00 89.12 79 TYR A CA 1
ATOM 628 C C . TYR A 1 79 ? -11.569 6.211 26.293 1.00 89.12 79 TYR A C 1
ATOM 630 O O . TYR A 1 79 ? -12.299 6.396 25.324 1.00 89.12 79 TYR A O 1
ATOM 638 N N . LEU A 1 80 ? -12.035 5.880 27.501 1.00 89.00 80 LEU A N 1
ATOM 639 C CA . LEU A 1 80 ? -13.458 5.719 27.802 1.00 89.00 80 LEU A CA 1
ATOM 640 C C . LEU A 1 80 ? -14.225 7.021 27.543 1.00 89.00 80 LEU A C 1
ATOM 642 O O . LEU A 1 80 ? -15.218 7.002 26.827 1.00 89.00 80 LEU A O 1
ATOM 646 N N . ILE A 1 81 ? -13.704 8.155 28.027 1.00 88.75 81 ILE A N 1
ATOM 647 C CA . ILE A 1 81 ? -14.301 9.480 27.785 1.00 88.75 81 ILE A CA 1
ATOM 648 C C . ILE A 1 81 ? -14.321 9.821 26.291 1.00 88.75 81 ILE A C 1
ATOM 650 O O . ILE A 1 81 ? -15.313 10.332 25.793 1.00 88.75 81 ILE A O 1
ATOM 654 N N . ALA A 1 82 ? -13.239 9.547 25.559 1.00 87.94 82 ALA A N 1
ATOM 655 C CA . ALA A 1 82 ? -13.144 9.905 24.143 1.00 87.94 82 ALA A CA 1
ATOM 656 C C . ALA A 1 82 ? -14.067 9.086 23.224 1.00 87.94 82 ALA A C 1
ATOM 658 O O . ALA A 1 82 ? -14.300 9.507 22.093 1.00 87.94 82 ALA A O 1
ATOM 659 N N . ASN A 1 83 ? -14.546 7.924 23.678 1.00 87.81 83 ASN A N 1
ATOM 660 C CA . ASN A 1 83 ? -15.447 7.053 22.920 1.00 87.81 83 ASN A CA 1
ATOM 661 C C . ASN A 1 83 ? -16.833 6.918 23.585 1.00 87.81 83 ASN A C 1
ATOM 663 O O . ASN A 1 83 ? -17.577 6.013 23.222 1.00 87.81 83 ASN A O 1
ATOM 667 N N . ASP A 1 84 ? -17.165 7.782 24.554 1.00 88.12 84 ASP A N 1
ATOM 668 C CA . ASP A 1 84 ? -18.440 7.782 25.291 1.00 88.12 84 ASP A CA 1
ATOM 669 C C . ASP A 1 84 ? -18.808 6.416 25.918 1.00 88.12 84 ASP A C 1
ATOM 671 O O . ASP A 1 84 ? -19.967 6.001 25.947 1.00 88.12 84 ASP A O 1
ATOM 675 N N . LEU A 1 85 ? -17.805 5.697 26.438 1.00 87.75 85 LEU A N 1
ATOM 676 C CA . LEU A 1 85 ? -17.961 4.376 27.053 1.00 87.75 85 LEU A CA 1
ATOM 677 C C . LEU A 1 85 ? -18.053 4.463 28.582 1.00 87.75 85 LEU A C 1
ATOM 679 O O . LEU A 1 85 ? -17.341 5.233 29.230 1.00 87.75 85 LEU A O 1
ATOM 683 N N . THR A 1 86 ? -18.893 3.613 29.178 1.00 85.75 86 THR A N 1
ATOM 684 C CA . THR A 1 86 ? -19.036 3.500 30.637 1.00 85.75 86 THR A CA 1
ATOM 685 C C . THR A 1 86 ? -18.017 2.525 31.232 1.00 85.75 86 THR A C 1
ATOM 687 O O . THR A 1 86 ? -17.513 1.621 30.561 1.00 85.75 86 THR A O 1
ATOM 690 N N . THR A 1 87 ? -17.731 2.669 32.528 1.00 81.25 87 THR A N 1
ATOM 691 C CA . THR A 1 87 ? -16.824 1.783 33.285 1.00 81.25 87 THR A CA 1
ATOM 692 C C . THR A 1 87 ? -17.364 0.362 33.480 1.00 81.25 87 THR A C 1
ATOM 694 O O . THR A 1 87 ? -16.600 -0.533 33.833 1.00 81.25 87 THR A O 1
ATOM 697 N N . GLU A 1 88 ? -18.656 0.142 33.226 1.00 82.38 88 GLU A N 1
ATOM 698 C CA . GLU A 1 88 ? -19.306 -1.175 33.281 1.00 82.38 88 GLU A CA 1
ATOM 699 C C . GLU A 1 88 ? -19.014 -2.034 32.041 1.00 82.38 88 GLU A C 1
ATOM 701 O O . GLU A 1 88 ? -19.183 -3.253 32.077 1.00 82.38 88 GLU A O 1
ATOM 706 N N . SER A 1 89 ? -18.561 -1.417 30.944 1.00 83.62 89 SER A N 1
ATOM 707 C CA . SER A 1 89 ? -18.221 -2.136 29.717 1.00 83.62 89 SER A CA 1
ATOM 708 C C . SER A 1 89 ? -16.948 -2.975 29.879 1.00 83.62 89 SER A C 1
ATOM 710 O O . SER A 1 89 ? -15.975 -2.566 30.518 1.00 83.62 89 SER A O 1
ATOM 712 N N . VAL A 1 90 ? -16.949 -4.170 29.280 1.00 89.56 90 VAL A N 1
ATOM 713 C CA . VAL A 1 90 ? -15.757 -5.021 29.198 1.00 89.56 90 VAL A CA 1
ATOM 714 C C . VAL A 1 90 ? -14.947 -4.605 27.977 1.00 89.56 90 VAL A C 1
ATOM 716 O O . VAL A 1 90 ? -15.417 -4.744 26.850 1.00 89.56 90 VAL A O 1
ATOM 719 N N . LEU A 1 91 ? -13.724 -4.126 28.196 1.00 90.62 91 LEU A N 1
ATOM 720 C CA . LEU A 1 91 ? -12.816 -3.733 27.122 1.00 90.62 91 LEU A CA 1
ATOM 721 C C . LEU A 1 91 ? -11.976 -4.919 26.655 1.00 90.62 91 LEU A C 1
ATOM 723 O O . LEU A 1 91 ? -11.237 -5.516 27.440 1.00 90.62 91 LEU A O 1
ATOM 727 N N . ASP A 1 92 ? -12.027 -5.212 25.361 1.00 91.56 92 ASP A N 1
ATOM 728 C CA . ASP A 1 92 ? -11.098 -6.141 24.724 1.00 91.56 92 ASP A CA 1
ATOM 729 C C . ASP A 1 92 ? -9.847 -5.378 24.291 1.00 91.56 92 ASP A C 1
ATOM 731 O O . ASP A 1 92 ? -9.900 -4.517 23.414 1.00 91.56 92 ASP A O 1
ATOM 735 N N . ILE A 1 93 ? -8.716 -5.690 24.920 1.00 92.12 93 ILE A N 1
ATOM 736 C CA . ILE A 1 93 ? -7.438 -5.052 24.625 1.00 92.12 93 ILE A CA 1
ATOM 737 C C . ILE A 1 93 ? -6.515 -6.085 23.987 1.00 92.12 93 ILE A C 1
ATOM 739 O O . ILE A 1 93 ? -6.054 -7.027 24.639 1.00 92.12 93 ILE A O 1
ATOM 743 N N . GLU A 1 94 ? -6.225 -5.882 22.705 1.00 91.75 94 GLU A N 1
ATOM 744 C CA . GLU A 1 94 ? -5.187 -6.626 22.003 1.00 91.75 94 GLU A CA 1
ATOM 745 C C . GLU A 1 94 ? -3.816 -6.047 22.384 1.00 91.75 94 GLU A C 1
ATOM 747 O O . GLU A 1 94 ? -3.651 -4.830 22.414 1.00 91.75 94 GLU A O 1
ATOM 752 N N . TYR A 1 95 ? -2.818 -6.877 22.686 1.00 91.31 95 TYR A N 1
ATOM 753 C CA . TYR A 1 95 ? -1.458 -6.406 22.958 1.00 91.31 95 TYR A CA 1
ATOM 754 C C . TYR A 1 95 ? -0.409 -7.114 22.115 1.00 91.31 95 TYR A C 1
ATOM 756 O O . TYR A 1 95 ? -0.505 -8.304 21.802 1.00 91.31 95 TYR A O 1
ATOM 764 N N . ILE A 1 96 ? 0.610 -6.334 21.759 1.00 89.75 96 ILE A N 1
ATOM 765 C CA . ILE A 1 96 ? 1.674 -6.707 20.832 1.00 89.75 96 ILE A CA 1
ATOM 766 C C . ILE A 1 96 ? 3.028 -6.235 21.372 1.00 89.75 96 ILE A C 1
ATOM 768 O O . ILE A 1 96 ? 3.078 -5.223 22.081 1.00 89.75 96 ILE A O 1
ATOM 772 N N . PRO A 1 97 ? 4.141 -6.917 21.059 1.00 87.94 97 PRO A N 1
ATOM 773 C CA . PRO A 1 97 ? 5.466 -6.432 21.420 1.00 87.94 97 PRO A CA 1
ATOM 774 C C . PRO A 1 97 ? 5.726 -5.048 20.821 1.00 87.94 97 PRO A C 1
ATOM 776 O O . PRO A 1 97 ? 5.558 -4.825 19.620 1.00 87.94 97 PRO A O 1
ATOM 779 N N . SER A 1 98 ? 6.138 -4.115 21.673 1.00 85.00 98 SER A N 1
ATOM 780 C CA . SER A 1 98 ? 6.442 -2.745 21.280 1.00 85.00 98 SER A CA 1
ATOM 781 C C . SER A 1 98 ? 7.690 -2.736 20.406 1.00 85.00 98 SER A C 1
ATOM 783 O O . SER A 1 98 ? 8.742 -3.240 20.804 1.00 85.00 98 SER A O 1
ATOM 785 N N . GLN A 1 99 ? 7.577 -2.157 19.216 1.00 81.69 99 GLN A N 1
ATOM 786 C CA . GLN A 1 99 ? 8.730 -1.928 18.353 1.00 81.69 99 GLN A CA 1
ATOM 787 C C . GLN A 1 99 ? 9.441 -0.654 18.808 1.00 81.69 99 GLN A C 1
ATOM 789 O O . GLN A 1 99 ? 8.761 0.311 19.139 1.00 81.69 99 GLN A O 1
ATOM 794 N N . PRO A 1 100 ? 10.779 -0.604 18.872 1.00 78.25 100 PRO A N 1
ATOM 795 C CA . PRO A 1 100 ? 11.475 0.625 19.221 1.00 78.25 100 PRO A CA 1
ATOM 796 C C . PRO A 1 100 ? 11.318 1.667 18.108 1.00 78.25 100 PRO A C 1
ATOM 798 O O . PRO A 1 100 ? 11.307 1.342 16.919 1.00 78.25 100 PRO A O 1
ATOM 801 N N . LYS A 1 101 ? 11.247 2.946 18.493 1.00 80.75 101 LYS A N 1
ATOM 802 C CA . LYS A 1 101 ? 11.308 4.045 17.523 1.00 80.75 101 LYS A CA 1
ATOM 803 C C . LYS A 1 101 ? 12.654 3.981 16.779 1.00 80.75 101 LYS A C 1
ATOM 805 O O . LYS A 1 101 ? 13.676 3.828 17.455 1.00 80.75 101 LYS A O 1
ATOM 810 N N . PRO A 1 102 ? 12.677 4.148 15.443 1.00 82.38 102 PRO A N 1
ATOM 811 C CA . PRO A 1 102 ? 13.922 4.272 14.692 1.00 82.38 102 PRO A CA 1
ATOM 812 C C . PRO A 1 102 ? 14.809 5.368 15.295 1.00 82.38 102 PRO A C 1
ATOM 814 O O . PRO A 1 102 ? 14.328 6.463 15.609 1.00 82.38 102 PRO A O 1
ATOM 817 N N . THR A 1 103 ? 16.084 5.054 15.523 1.00 81.88 103 THR A N 1
ATOM 818 C CA . THR A 1 103 ? 17.035 5.998 16.123 1.00 81.88 103 THR A CA 1
ATOM 819 C C . THR A 1 103 ? 17.742 6.781 15.022 1.00 81.88 103 THR A C 1
ATOM 821 O O . THR A 1 103 ? 18.337 6.134 14.154 1.00 81.88 103 THR A O 1
ATOM 824 N N . PRO A 1 104 ? 17.739 8.125 15.063 1.00 80.44 104 PRO A N 1
ATOM 825 C CA . PRO A 1 104 ? 18.411 8.921 14.047 1.00 80.44 104 PRO A CA 1
ATOM 826 C C . PRO A 1 104 ? 19.916 8.655 14.056 1.00 80.44 104 PRO A C 1
ATOM 828 O O . PRO A 1 104 ? 20.545 8.571 15.114 1.00 80.44 104 PRO A O 1
ATOM 831 N N . SER A 1 105 ? 20.471 8.475 12.863 1.00 81.12 105 SER A N 1
ATOM 832 C CA . SER A 1 105 ? 21.896 8.310 12.586 1.00 81.12 105 SER A CA 1
ATOM 833 C C . SER A 1 105 ? 22.466 9.579 11.950 1.00 81.12 105 SER A C 1
ATOM 835 O O . SER A 1 105 ? 21.780 10.590 11.838 1.00 81.12 105 SER A O 1
ATOM 837 N N . ALA A 1 106 ? 23.741 9.540 11.562 1.00 76.44 106 ALA A N 1
ATOM 838 C CA . ALA A 1 106 ? 24.396 10.670 10.924 1.00 76.44 106 ALA A CA 1
ATOM 839 C C . ALA A 1 106 ? 23.805 10.938 9.532 1.00 76.44 106 ALA A C 1
ATOM 841 O O . ALA A 1 106 ? 23.709 10.043 8.687 1.00 76.44 106 ALA A O 1
ATOM 842 N N . ASP A 1 107 ? 23.456 12.197 9.308 1.00 84.19 107 ASP A N 1
ATOM 843 C CA . ASP A 1 107 ? 22.951 12.698 8.041 1.00 84.19 107 ASP A CA 1
ATOM 844 C C . ASP A 1 107 ? 24.078 12.806 7.006 1.00 84.19 107 ASP A C 1
ATOM 846 O O . ASP A 1 107 ? 25.211 13.181 7.320 1.00 84.19 107 ASP A O 1
ATOM 850 N N . THR A 1 108 ? 23.772 12.469 5.749 1.00 85.75 108 THR A N 1
ATOM 851 C CA . THR A 1 108 ? 24.752 12.506 4.648 1.00 85.75 108 THR A CA 1
ATOM 852 C C . THR A 1 108 ? 24.426 13.610 3.649 1.00 85.75 108 THR A C 1
ATOM 854 O O . THR A 1 108 ? 23.453 13.488 2.894 1.00 85.75 108 THR A O 1
ATOM 857 N N . PRO A 1 109 ? 25.219 14.696 3.615 1.00 87.19 109 PRO A N 1
ATOM 858 C CA . PRO A 1 109 ? 24.951 15.818 2.732 1.00 87.19 109 PRO A CA 1
ATOM 859 C C . PRO A 1 109 ? 25.259 15.455 1.277 1.00 87.19 109 PRO A C 1
ATOM 861 O O . PRO A 1 109 ? 26.266 14.818 0.965 1.00 87.19 109 PRO A O 1
ATOM 864 N N . HIS A 1 110 ? 24.387 15.900 0.385 1.00 87.69 110 HIS A N 1
ATOM 865 C CA . HIS A 1 110 ? 24.500 15.815 -1.062 1.00 87.69 110 HIS A CA 1
ATOM 866 C C . HIS A 1 110 ? 24.531 17.235 -1.651 1.00 87.69 110 HIS A C 1
ATOM 868 O O . HIS A 1 110 ? 24.007 18.173 -1.051 1.00 87.69 110 HIS A O 1
ATOM 874 N N . PRO A 1 111 ? 25.159 17.426 -2.823 1.00 85.94 111 PRO A N 1
ATOM 875 C CA . PRO A 1 111 ? 25.270 18.747 -3.442 1.00 85.94 111 PRO A CA 1
ATOM 876 C C . PRO A 1 111 ? 23.960 19.249 -4.070 1.00 85.94 111 PRO A C 1
ATOM 878 O O . PRO A 1 111 ? 23.860 20.435 -4.375 1.00 85.94 111 PRO A O 1
ATOM 881 N N . ASP A 1 112 ? 22.990 18.362 -4.292 1.00 89.94 112 ASP A N 1
ATOM 882 C CA . ASP A 1 112 ? 21.702 18.661 -4.917 1.00 89.94 112 ASP A CA 1
ATOM 883 C C . ASP A 1 112 ? 20.615 17.721 -4.362 1.00 89.94 112 ASP A C 1
ATOM 885 O O . ASP A 1 112 ? 20.891 16.846 -3.533 1.00 89.94 112 ASP A O 1
ATOM 889 N N . TRP A 1 113 ? 19.376 17.893 -4.817 1.00 91.56 113 TRP A N 1
ATOM 890 C CA . TRP A 1 113 ? 18.225 17.104 -4.393 1.00 91.56 113 TRP A CA 1
ATOM 891 C C . TRP A 1 113 ? 18.407 15.615 -4.682 1.00 91.56 113 TRP A C 1
ATOM 893 O O . TRP A 1 113 ? 18.913 15.215 -5.735 1.00 91.56 113 TRP A O 1
ATOM 903 N N . ILE A 1 114 ? 17.918 14.786 -3.761 1.00 92.44 114 ILE A N 1
ATOM 904 C CA . ILE A 1 114 ? 17.965 13.327 -3.877 1.00 92.44 114 ILE A CA 1
ATOM 905 C C . ILE A 1 114 ? 16.634 12.848 -4.453 1.00 92.44 114 ILE A C 1
ATOM 907 O O . ILE A 1 114 ? 15.595 13.015 -3.821 1.00 92.44 114 ILE A O 1
ATOM 911 N N . ALA A 1 115 ? 16.664 12.265 -5.648 1.00 90.75 115 ALA A N 1
ATOM 912 C CA . ALA A 1 115 ? 15.477 11.819 -6.373 1.00 90.75 115 ALA A CA 1
ATOM 913 C C . ALA A 1 115 ? 15.069 10.382 -6.043 1.00 90.75 115 ALA A C 1
ATOM 915 O O . ALA A 1 115 ? 13.881 10.097 -5.945 1.00 90.75 115 ALA A O 1
ATOM 916 N N . SER A 1 116 ? 16.046 9.489 -5.881 1.00 91.50 116 SER A N 1
ATOM 917 C CA . SER A 1 116 ? 15.832 8.056 -5.671 1.00 91.50 116 SER A CA 1
ATOM 918 C C . SER A 1 116 ? 16.907 7.478 -4.759 1.00 91.50 116 SER A C 1
ATOM 920 O O . SER A 1 116 ? 18.056 7.927 -4.774 1.00 91.50 116 SER A O 1
ATOM 922 N N . ILE A 1 117 ? 16.541 6.473 -3.970 1.00 94.06 117 ILE A N 1
ATOM 923 C CA . ILE A 1 117 ? 17.426 5.805 -3.014 1.00 94.06 117 ILE A CA 1
ATOM 924 C C . ILE A 1 117 ? 17.175 4.309 -3.122 1.00 94.06 117 ILE A C 1
ATOM 926 O O . ILE A 1 117 ? 16.022 3.892 -3.141 1.00 94.06 117 ILE A O 1
ATOM 930 N N . VAL A 1 118 ? 18.246 3.523 -3.160 1.00 92.12 118 VAL A N 1
ATOM 931 C CA . VAL A 1 118 ? 18.194 2.065 -3.036 1.00 92.12 118 VAL A CA 1
ATOM 932 C C . VAL A 1 118 ? 19.307 1.625 -2.103 1.00 92.12 118 VAL A C 1
ATOM 934 O O . VAL A 1 118 ? 20.411 2.165 -2.157 1.00 92.12 118 VAL A O 1
ATOM 937 N N . ALA A 1 119 ? 19.038 0.649 -1.246 1.00 90.38 119 ALA A N 1
ATOM 938 C CA . ALA A 1 119 ? 20.030 0.092 -0.341 1.00 90.38 119 ALA A CA 1
ATOM 939 C C . ALA A 1 119 ? 19.982 -1.431 -0.364 1.00 90.38 119 ALA A C 1
ATOM 941 O O . ALA A 1 119 ? 18.930 -2.036 -0.550 1.00 90.38 119 ALA A O 1
ATOM 942 N N . ASN A 1 120 ? 21.141 -2.050 -0.169 1.00 87.00 120 ASN A N 1
ATOM 943 C CA . ASN A 1 120 ? 21.264 -3.490 -0.057 1.00 87.00 120 ASN A CA 1
ATOM 944 C C . ASN A 1 120 ? 21.992 -3.849 1.238 1.00 87.00 120 ASN A C 1
ATOM 946 O O . ASN A 1 120 ? 23.171 -3.543 1.420 1.00 87.00 120 ASN A O 1
ATOM 950 N N . ASP A 1 121 ? 21.292 -4.560 2.119 1.00 82.50 121 ASP A N 1
ATOM 951 C CA . ASP A 1 121 ? 21.830 -4.998 3.407 1.00 82.50 121 ASP A CA 1
ATOM 952 C C . ASP A 1 121 ? 22.941 -6.046 3.278 1.00 82.50 121 ASP A C 1
ATOM 954 O O . ASP A 1 121 ? 23.772 -6.157 4.180 1.00 82.50 121 ASP A O 1
ATOM 958 N N . THR A 1 122 ? 22.958 -6.831 2.195 1.00 81.06 122 THR A N 1
ATOM 959 C CA . THR A 1 122 ? 23.948 -7.907 2.014 1.00 81.06 122 THR A CA 1
ATOM 960 C C . THR A 1 122 ? 25.325 -7.355 1.666 1.00 81.06 122 THR A C 1
ATOM 962 O O . THR A 1 122 ? 26.315 -7.761 2.273 1.00 81.06 122 THR A O 1
ATOM 965 N N . SER A 1 123 ? 25.385 -6.392 0.746 1.00 79.19 123 SER A N 1
ATOM 966 C CA . SER A 1 123 ? 26.617 -5.683 0.399 1.00 79.19 123 SER A CA 1
ATOM 967 C C . SER A 1 123 ? 26.909 -4.492 1.312 1.00 79.19 123 SER A C 1
ATOM 969 O O . SER A 1 123 ? 28.015 -3.968 1.268 1.00 79.19 123 SER A O 1
ATOM 971 N N . GLN A 1 124 ? 25.952 -4.075 2.154 1.00 84.88 124 GLN A N 1
ATOM 972 C CA . GLN A 1 124 ? 26.036 -2.859 2.979 1.00 84.88 124 GLN A CA 1
ATOM 973 C C . GLN A 1 124 ? 26.336 -1.607 2.143 1.00 84.88 124 GLN A C 1
ATOM 975 O O . GLN A 1 124 ? 27.034 -0.689 2.573 1.00 84.88 124 GLN A O 1
ATOM 980 N N . MET A 1 125 ? 25.785 -1.566 0.931 1.00 86.25 125 MET A N 1
ATOM 981 C CA . MET A 1 125 ? 25.930 -0.446 0.009 1.00 86.25 125 MET A CA 1
ATOM 982 C C . MET A 1 125 ? 24.582 0.217 -0.220 1.00 86.25 125 MET A C 1
ATOM 984 O O . MET A 1 125 ? 23.533 -0.429 -0.225 1.00 86.25 125 MET A O 1
ATOM 988 N N . LEU A 1 126 ? 24.618 1.526 -0.422 1.00 90.06 126 LEU A N 1
ATOM 989 C CA . LEU A 1 126 ? 23.462 2.318 -0.809 1.00 90.06 126 LEU A CA 1
ATOM 990 C C . LEU A 1 126 ? 23.804 3.146 -2.043 1.00 90.06 126 LEU A C 1
ATOM 992 O O . LEU A 1 126 ? 24.934 3.592 -2.227 1.00 90.06 126 LEU A O 1
ATOM 996 N N . VAL A 1 127 ? 22.815 3.361 -2.893 1.00 91.69 127 VAL A N 1
ATOM 997 C CA . VAL A 1 127 ? 22.948 4.105 -4.138 1.00 91.69 127 VAL A CA 1
ATOM 998 C C . VAL A 1 127 ? 21.909 5.217 -4.139 1.00 91.69 127 VAL A C 1
ATOM 1000 O O . VAL A 1 127 ? 20.727 4.972 -3.897 1.00 91.69 127 VAL A O 1
ATOM 1003 N N . THR A 1 128 ? 22.347 6.447 -4.401 1.00 92.94 128 THR A N 1
ATOM 1004 C CA . THR A 1 128 ? 21.477 7.623 -4.484 1.00 92.94 128 THR A CA 1
ATOM 1005 C C . THR A 1 128 ? 21.515 8.243 -5.873 1.00 92.94 128 THR A C 1
ATOM 1007 O O . THR A 1 128 ? 22.580 8.435 -6.459 1.00 92.94 128 THR A O 1
ATOM 1010 N N . GLY A 1 129 ? 20.338 8.559 -6.412 1.00 91.00 129 GLY A N 1
ATOM 1011 C CA . GLY A 1 129 ? 20.179 9.320 -7.649 1.00 91.00 129 GLY A CA 1
ATOM 1012 C C . GLY A 1 129 ? 19.980 10.800 -7.342 1.00 91.00 129 GLY A C 1
ATOM 1013 O O . GLY A 1 129 ? 19.076 11.152 -6.583 1.00 91.00 129 GLY A O 1
ATOM 1014 N N . GLY A 1 130 ? 20.823 11.663 -7.907 1.00 89.44 130 GLY A N 1
ATOM 1015 C CA . GLY A 1 130 ? 20.746 13.113 -7.742 1.00 89.44 130 GLY A CA 1
ATOM 1016 C C . GLY A 1 130 ? 20.033 13.822 -8.895 1.00 89.44 130 GLY A C 1
ATOM 1017 O O . GLY A 1 130 ? 20.072 13.389 -10.054 1.00 89.44 130 GLY A O 1
ATOM 1018 N N . PHE A 1 131 ? 19.417 14.968 -8.594 1.00 87.81 131 PHE A N 1
ATOM 1019 C CA . PHE A 1 131 ? 18.867 15.870 -9.613 1.00 87.81 131 PHE A CA 1
ATOM 1020 C C . PHE A 1 131 ? 19.945 16.558 -10.471 1.00 87.81 131 PHE A C 1
ATOM 1022 O O . PHE A 1 131 ? 19.638 17.039 -11.563 1.00 87.81 131 PHE A O 1
ATOM 1029 N N . ASP A 1 132 ? 21.206 16.497 -10.044 1.00 85.38 132 ASP A N 1
ATOM 1030 C CA . ASP A 1 132 ? 22.383 16.966 -10.779 1.00 85.38 132 ASP A CA 1
ATOM 1031 C C . ASP A 1 132 ? 22.779 16.055 -11.956 1.00 85.38 132 ASP A C 1
ATOM 1033 O O . ASP A 1 132 ? 23.715 16.368 -12.694 1.00 85.38 132 ASP A O 1
ATOM 1037 N N . GLY A 1 133 ? 22.067 14.939 -12.150 1.00 82.56 133 GLY A N 1
ATOM 1038 C CA . GLY A 1 133 ? 22.361 13.964 -13.200 1.00 82.56 133 GLY A CA 1
ATOM 1039 C C . GLY A 1 133 ? 23.511 13.029 -12.829 1.00 82.56 133 GLY A C 1
ATOM 1040 O O . GLY A 1 133 ? 24.180 12.497 -13.712 1.00 82.56 133 GLY A O 1
ATOM 1041 N N . LYS A 1 134 ? 23.775 12.846 -11.532 1.00 87.62 134 LYS A N 1
ATOM 1042 C CA . LYS A 1 134 ? 24.792 11.917 -11.047 1.00 87.62 134 LYS A CA 1
ATOM 1043 C C . LYS A 1 134 ? 24.195 10.888 -10.105 1.00 87.62 134 LYS A C 1
ATOM 1045 O O . LYS A 1 134 ? 23.309 11.188 -9.305 1.00 87.62 134 LYS A O 1
ATOM 1050 N N . VAL A 1 135 ? 24.722 9.672 -10.174 1.00 90.06 135 VAL A N 1
ATOM 1051 C CA . VAL A 1 135 ? 24.416 8.604 -9.221 1.00 90.06 135 VAL A CA 1
ATOM 1052 C C . VAL A 1 135 ? 25.618 8.396 -8.318 1.00 90.06 135 VAL A C 1
ATOM 1054 O O . VAL A 1 135 ? 26.749 8.306 -8.790 1.00 90.06 135 VAL A O 1
ATOM 1057 N N . ARG A 1 136 ? 25.385 8.348 -7.010 1.00 90.38 136 ARG A N 1
ATOM 1058 C CA . ARG A 1 136 ? 26.434 8.202 -5.999 1.00 90.38 136 ARG A CA 1
ATOM 1059 C C . ARG A 1 136 ? 26.253 6.899 -5.256 1.00 90.38 136 ARG A C 1
ATOM 1061 O O . ARG A 1 136 ? 25.140 6.532 -4.894 1.00 90.38 136 ARG A O 1
ATOM 1068 N N . ILE A 1 137 ? 27.360 6.213 -5.033 1.00 90.50 137 ILE A N 1
ATOM 1069 C CA . ILE A 1 137 ? 27.404 4.921 -4.367 1.00 90.50 137 ILE A CA 1
ATOM 1070 C C . ILE A 1 137 ? 28.099 5.134 -3.032 1.00 90.50 137 ILE A C 1
ATOM 1072 O O . ILE A 1 137 ? 29.237 5.601 -2.988 1.00 90.50 137 ILE A O 1
ATOM 1076 N N . TRP A 1 138 ? 27.428 4.782 -1.946 1.00 88.94 138 TRP A N 1
ATOM 1077 C CA . TRP A 1 138 ? 27.927 4.974 -0.597 1.00 88.94 138 TRP A CA 1
ATOM 1078 C C . TRP A 1 138 ? 27.964 3.665 0.176 1.00 88.94 138 TRP A C 1
ATOM 1080 O O . TRP A 1 138 ? 27.172 2.751 -0.049 1.00 88.94 138 TRP A O 1
ATOM 1090 N N . ASP A 1 139 ? 28.869 3.618 1.139 1.00 85.38 139 ASP A N 1
ATOM 1091 C CA . ASP A 1 139 ? 28.888 2.612 2.191 1.00 85.38 139 ASP A CA 1
ATOM 1092 C C . ASP A 1 139 ? 27.901 2.992 3.318 1.00 85.38 139 ASP A C 1
ATOM 1094 O O . ASP A 1 139 ? 27.592 4.167 3.567 1.00 85.38 139 ASP A O 1
ATOM 1098 N N . TYR A 1 140 ? 27.476 2.007 4.103 1.00 84.19 140 TYR A N 1
ATOM 1099 C CA . TYR A 1 140 ? 26.832 2.213 5.399 1.00 84.19 140 TYR A CA 1
ATOM 1100 C C . TYR A 1 140 ? 27.754 2.961 6.382 1.00 84.19 140 TYR A C 1
ATOM 1102 O O . TYR A 1 140 ? 27.271 3.529 7.354 1.00 84.19 140 TYR A O 1
ATOM 1110 N N . SER A 1 141 ? 29.051 3.087 6.100 1.00 82.31 141 SER A N 1
ATOM 1111 C CA . SER A 1 141 ? 29.977 3.946 6.858 1.00 82.31 141 SER A CA 1
ATOM 1112 C C . SER A 1 141 ? 30.027 5.417 6.395 1.00 82.31 141 SER A C 1
ATOM 1114 O O . SER A 1 141 ? 30.901 6.156 6.834 1.00 82.31 141 SER A O 1
ATOM 1116 N N . HIS A 1 142 ? 29.108 5.860 5.525 1.00 80.56 142 HIS A N 1
ATOM 1117 C CA . HIS A 1 142 ? 29.016 7.233 4.977 1.00 80.56 142 HIS A CA 1
ATOM 1118 C C . HIS A 1 142 ? 30.143 7.649 4.017 1.00 80.56 142 HIS A C 1
ATOM 1120 O O . HIS A 1 142 ? 30.242 8.813 3.630 1.00 80.56 142 HIS A O 1
ATOM 1126 N N . ASN A 1 143 ? 30.969 6.699 3.583 1.00 84.50 143 ASN A N 1
ATOM 1127 C CA . ASN A 1 143 ? 32.007 6.943 2.590 1.00 84.50 143 ASN A CA 1
ATOM 1128 C C . ASN A 1 143 ? 31.425 6.827 1.181 1.00 84.50 143 ASN A C 1
ATOM 1130 O O . ASN A 1 143 ? 30.728 5.859 0.879 1.00 84.50 143 ASN A O 1
ATOM 1134 N N . ASN A 1 144 ? 31.736 7.789 0.314 1.00 85.12 144 ASN A N 1
ATOM 1135 C CA . ASN A 1 144 ? 31.414 7.702 -1.106 1.00 85.12 144 ASN A CA 1
ATOM 1136 C C . ASN A 1 144 ? 32.434 6.779 -1.793 1.00 85.12 144 ASN A C 1
ATOM 1138 O O . ASN A 1 144 ? 33.629 7.075 -1.801 1.00 85.12 144 ASN A O 1
ATOM 1142 N N . ILE A 1 145 ? 31.958 5.657 -2.328 1.00 84.31 145 ILE A N 1
ATOM 1143 C CA . ILE A 1 145 ? 32.765 4.633 -3.005 1.00 84.31 145 ILE A CA 1
ATOM 1144 C C . ILE A 1 145 ? 32.949 4.992 -4.484 1.00 84.31 145 ILE A C 1
ATOM 1146 O O . ILE A 1 145 ? 34.000 4.715 -5.061 1.00 84.31 145 ILE A O 1
ATOM 1150 N N . GLY A 1 146 ? 31.947 5.617 -5.104 1.00 83.19 146 GLY A N 1
ATOM 1151 C CA . GLY A 1 146 ? 31.978 5.922 -6.527 1.00 83.19 146 GLY A CA 1
ATOM 1152 C C . GLY A 1 146 ? 30.867 6.862 -6.977 1.00 83.19 146 GLY A C 1
ATOM 1153 O O . GLY A 1 146 ? 29.778 6.912 -6.406 1.00 83.19 146 GLY A O 1
ATOM 1154 N N . GLU A 1 147 ? 31.146 7.592 -8.053 1.00 87.12 147 GLU A N 1
ATOM 1155 C CA . GLU A 1 147 ? 30.197 8.487 -8.707 1.00 87.12 147 GLU A CA 1
ATOM 1156 C C . GLU A 1 147 ? 30.060 8.085 -10.179 1.00 87.12 147 GLU A C 1
ATOM 1158 O O . GLU A 1 147 ? 31.050 7.944 -10.900 1.00 87.12 147 GLU A O 1
ATOM 1163 N N . ILE A 1 148 ? 28.821 7.892 -10.617 1.00 85.00 148 ILE A N 1
ATOM 1164 C CA . ILE A 1 148 ? 28.459 7.643 -12.007 1.00 85.00 148 ILE A CA 1
ATOM 1165 C C . ILE A 1 148 ? 27.901 8.946 -12.561 1.00 85.00 148 ILE A C 1
ATOM 1167 O O . ILE A 1 148 ? 26.833 9.407 -12.157 1.00 85.00 148 ILE A O 1
ATOM 1171 N N . ASP A 1 149 ? 28.623 9.526 -13.509 1.00 81.38 149 ASP A N 1
ATOM 1172 C CA . ASP A 1 149 ? 28.120 10.633 -14.310 1.00 81.38 149 ASP A CA 1
ATOM 1173 C C . ASP A 1 149 ? 27.360 10.055 -15.509 1.00 81.38 149 ASP A C 1
ATOM 1175 O O . ASP A 1 149 ? 27.966 9.511 -16.440 1.00 81.38 149 ASP A O 1
ATOM 1179 N N . CYS A 1 150 ? 26.026 10.132 -15.482 1.00 72.75 150 CYS A N 1
ATOM 1180 C CA . CYS A 1 150 ? 25.205 9.641 -16.587 1.00 72.75 150 CYS A CA 1
ATOM 1181 C C . CYS A 1 150 ? 25.154 10.615 -17.781 1.00 72.75 150 CYS A C 1
ATOM 1183 O O . CYS A 1 150 ? 24.454 10.344 -18.752 1.00 72.75 150 CYS A O 1
ATOM 1185 N N . ASN A 1 151 ? 25.951 11.696 -17.756 1.00 60.00 151 ASN A N 1
ATOM 1186 C CA . ASN A 1 151 ? 26.304 12.569 -18.879 1.00 60.00 151 ASN A CA 1
ATOM 1187 C C . ASN A 1 151 ? 25.105 12.949 -19.763 1.00 60.00 151 ASN A C 1
ATOM 1189 O O . ASN A 1 151 ? 25.125 12.863 -20.997 1.00 60.00 151 ASN A O 1
ATOM 1193 N N . VAL A 1 152 ? 24.033 13.377 -19.100 1.00 55.41 152 VAL A N 1
ATOM 1194 C CA . VAL A 1 152 ? 22.828 13.879 -19.747 1.00 55.41 152 VAL A CA 1
ATOM 1195 C C . VAL A 1 152 ? 23.189 15.211 -20.393 1.00 55.41 152 VAL A C 1
ATOM 1197 O O . VAL A 1 152 ? 23.381 16.217 -19.706 1.00 55.41 152 VAL A O 1
ATOM 1200 N N . LYS A 1 153 ? 23.256 15.245 -21.731 1.00 51.53 153 LYS A N 1
ATOM 1201 C CA . LYS A 1 153 ? 23.539 16.454 -22.538 1.00 51.53 153 LYS A CA 1
ATOM 1202 C C . LYS A 1 153 ? 22.699 17.681 -22.132 1.00 51.53 153 LYS A C 1
ATOM 1204 O O . LYS A 1 153 ? 23.093 18.804 -22.430 1.00 51.53 153 LYS A O 1
ATOM 1209 N N . ASN A 1 154 ? 21.582 17.466 -21.432 1.00 53.78 154 ASN A N 1
ATOM 1210 C CA . ASN A 1 154 ? 20.618 18.476 -21.008 1.00 53.78 154 ASN A CA 1
ATOM 1211 C C . ASN A 1 154 ? 20.604 18.794 -19.495 1.00 53.78 154 ASN A C 1
ATOM 1213 O O . ASN A 1 154 ? 19.692 19.498 -19.070 1.00 53.78 154 ASN A O 1
ATOM 1217 N N . LYS A 1 155 ? 21.569 18.318 -18.682 1.00 55.75 155 LYS A N 1
ATOM 1218 C CA . LYS A 1 155 ? 21.620 18.557 -17.216 1.00 55.75 155 LYS A CA 1
ATOM 1219 C C . LYS A 1 155 ? 20.293 18.262 -16.489 1.00 55.75 155 LYS A C 1
ATOM 1221 O O . LYS A 1 155 ? 19.879 19.018 -15.614 1.00 55.75 155 LYS A O 1
ATOM 1226 N N . LYS A 1 156 ? 19.577 17.215 -16.901 1.00 66.25 156 LYS A N 1
ATOM 1227 C CA . LYS A 1 156 ? 18.342 16.787 -16.232 1.00 66.25 156 LYS A CA 1
ATOM 1228 C C . LYS A 1 156 ? 18.647 15.646 -15.265 1.00 66.25 156 LYS A C 1
ATOM 1230 O O . LYS A 1 156 ? 19.527 14.833 -15.535 1.00 66.25 156 LYS A O 1
ATOM 1235 N N . GLY A 1 157 ? 17.921 15.633 -14.151 1.00 77.81 157 GLY A N 1
ATOM 1236 C CA . GLY A 1 157 ? 18.165 14.749 -13.017 1.00 77.81 157 GLY A CA 1
ATOM 1237 C C . GLY A 1 157 ? 17.855 13.278 -13.262 1.00 77.81 157 GLY A C 1
ATOM 1238 O O . GLY A 1 157 ? 17.045 12.924 -14.122 1.00 77.81 157 GLY A O 1
ATOM 1239 N N . VAL A 1 158 ? 18.485 12.430 -12.452 1.00 87.12 158 VAL A N 1
ATOM 1240 C CA . VAL A 1 158 ? 18.144 11.010 -12.326 1.00 87.12 158 VAL A CA 1
ATOM 1241 C C . VAL A 1 158 ? 16.775 10.894 -11.659 1.00 87.12 158 VAL A C 1
ATOM 1243 O O . VAL A 1 158 ? 16.493 11.646 -10.728 1.00 87.12 158 VAL A O 1
ATOM 1246 N N . LYS A 1 159 ? 15.918 9.983 -12.132 1.00 88.31 159 LYS A N 1
ATOM 1247 C CA . LYS A 1 159 ? 14.571 9.779 -11.572 1.00 88.31 159 LYS A CA 1
ATOM 1248 C C . LYS A 1 159 ? 14.420 8.469 -10.835 1.00 88.31 159 LYS A C 1
ATOM 1250 O O . LYS A 1 159 ? 13.869 8.464 -9.741 1.00 88.31 159 LYS A O 1
ATOM 1255 N N . ALA A 1 160 ? 14.939 7.395 -11.411 1.00 88.88 160 ALA A N 1
ATOM 1256 C CA . ALA A 1 160 ? 14.822 6.068 -10.844 1.00 88.88 160 ALA A CA 1
ATOM 1257 C C . ALA A 1 160 ? 16.179 5.367 -10.851 1.00 88.88 160 ALA A C 1
ATOM 1259 O O . ALA A 1 160 ? 16.951 5.464 -11.806 1.00 88.88 160 ALA A O 1
ATOM 1260 N N . VAL A 1 161 ? 16.459 4.649 -9.770 1.00 92.19 161 VAL A N 1
ATOM 1261 C CA . VAL A 1 161 ? 17.642 3.806 -9.612 1.00 92.19 161 VAL A CA 1
ATOM 1262 C C . VAL A 1 161 ? 17.162 2.460 -9.091 1.00 92.19 161 VAL A C 1
ATOM 1264 O O . VAL A 1 161 ? 16.286 2.425 -8.232 1.00 92.19 161 VAL A O 1
ATOM 1267 N N . ALA A 1 162 ? 17.739 1.371 -9.593 1.00 91.19 162 ALA A N 1
ATOM 1268 C CA . ALA A 1 162 ? 17.547 0.024 -9.067 1.00 91.19 162 ALA A CA 1
ATOM 1269 C C . ALA A 1 162 ? 18.896 -0.694 -8.952 1.00 91.19 162 ALA A C 1
ATOM 1271 O O . ALA A 1 162 ? 19.843 -0.381 -9.676 1.00 91.19 162 ALA A O 1
ATOM 1272 N N . LEU A 1 163 ? 18.991 -1.645 -8.023 1.00 91.00 163 LEU A N 1
ATOM 1273 C CA . LEU A 1 163 ? 20.230 -2.353 -7.709 1.00 91.00 163 LEU A CA 1
ATOM 1274 C C . LEU A 1 163 ? 19.998 -3.865 -7.735 1.00 91.00 163 LEU A C 1
ATOM 1276 O O . LEU A 1 163 ? 19.277 -4.398 -6.896 1.00 91.00 163 LEU A O 1
ATOM 1280 N N . GLN A 1 164 ? 20.672 -4.546 -8.656 1.00 88.62 164 GLN A N 1
ATOM 1281 C CA . GLN A 1 164 ? 20.851 -5.993 -8.645 1.00 88.62 164 GLN A CA 1
ATOM 1282 C C . GLN A 1 164 ? 22.120 -6.331 -7.867 1.00 88.62 164 GLN A C 1
ATOM 1284 O O . GLN A 1 164 ? 23.170 -5.735 -8.107 1.00 88.62 164 GLN A O 1
ATOM 1289 N N . SER A 1 165 ? 22.073 -7.352 -7.020 1.00 82.56 165 SER A N 1
ATOM 1290 C CA . SER A 1 165 ? 23.267 -7.913 -6.388 1.00 82.56 165 SER A CA 1
ATOM 1291 C C . SER A 1 165 ? 23.434 -9.371 -6.804 1.00 82.56 165 SER A C 1
ATOM 1293 O O . SER A 1 165 ? 22.545 -10.194 -6.597 1.00 82.56 165 SER A O 1
ATOM 1295 N N . LYS A 1 166 ? 24.585 -9.687 -7.405 1.00 76.00 166 LYS A N 1
ATOM 1296 C CA . LYS A 1 166 ? 25.062 -11.050 -7.664 1.00 76.00 166 LYS A CA 1
ATOM 1297 C C . LYS A 1 166 ? 26.182 -11.360 -6.665 1.00 76.00 166 LYS A C 1
ATOM 1299 O O . LYS A 1 166 ? 27.332 -11.581 -7.023 1.00 76.00 166 LYS A O 1
ATOM 1304 N N . GLY A 1 167 ? 25.835 -11.340 -5.378 1.00 70.94 167 GLY A N 1
ATOM 1305 C CA . GLY A 1 167 ? 26.786 -11.488 -4.273 1.00 70.94 167 GLY A CA 1
ATOM 1306 C C . GLY A 1 167 ? 27.273 -10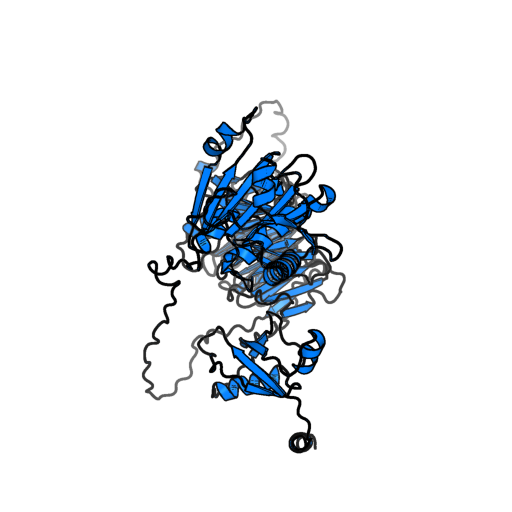.150 -3.710 1.00 70.94 167 GLY A C 1
ATOM 1307 O O . GLY A 1 167 ? 26.706 -9.095 -3.985 1.00 70.94 167 GLY A O 1
ATOM 1308 N N . VAL A 1 168 ? 28.312 -10.202 -2.872 1.00 72.38 168 VAL A N 1
ATOM 1309 C CA . VAL A 1 168 ? 28.749 -9.045 -2.066 1.00 72.38 168 VAL A CA 1
ATOM 1310 C C . VAL A 1 168 ? 29.460 -7.980 -2.907 1.00 72.38 168 VAL A C 1
ATOM 1312 O O . VAL A 1 168 ? 29.264 -6.794 -2.663 1.00 72.38 168 VAL A O 1
ATOM 1315 N N . GLU A 1 169 ? 30.257 -8.388 -3.899 1.00 75.56 169 GLU A N 1
ATOM 1316 C CA . GLU A 1 169 ? 31.137 -7.477 -4.651 1.00 75.56 169 GLU A CA 1
ATOM 1317 C C . GLU A 1 169 ? 30.711 -7.224 -6.101 1.00 75.56 169 GLU A C 1
ATOM 1319 O O . GLU A 1 169 ? 31.221 -6.277 -6.695 1.00 75.56 169 GLU A O 1
ATOM 1324 N N . ASP A 1 170 ? 29.806 -8.036 -6.662 1.00 84.50 170 ASP A N 1
ATOM 1325 C CA . ASP A 1 170 ? 29.285 -7.874 -8.025 1.00 84.50 170 ASP A CA 1
ATOM 1326 C C . ASP A 1 170 ? 27.846 -7.362 -7.988 1.00 84.50 170 ASP A C 1
ATOM 1328 O O . ASP A 1 170 ? 26.906 -8.055 -7.581 1.00 84.50 170 ASP A O 1
ATOM 1332 N N . MET A 1 171 ? 27.683 -6.111 -8.395 1.00 86.94 171 MET A N 1
ATOM 1333 C CA . MET A 1 171 ? 26.411 -5.409 -8.387 1.00 86.94 171 MET A CA 1
ATOM 1334 C C . MET A 1 171 ? 26.159 -4.757 -9.734 1.00 86.94 171 MET A C 1
ATOM 1336 O O . MET A 1 171 ? 27.063 -4.202 -10.350 1.00 86.94 171 MET A O 1
ATOM 1340 N N . VAL A 1 172 ? 24.907 -4.772 -10.179 1.00 89.75 172 VAL A N 1
ATOM 1341 C CA . VAL A 1 172 ? 24.483 -4.032 -11.368 1.00 89.75 172 VAL A CA 1
ATOM 1342 C C . VAL A 1 172 ? 23.528 -2.936 -10.929 1.00 89.75 172 VAL A C 1
ATOM 1344 O O . VAL A 1 172 ? 22.475 -3.208 -10.361 1.00 89.75 172 VAL A O 1
ATOM 1347 N N . VAL A 1 173 ? 23.909 -1.690 -11.187 1.00 90.31 173 VAL A N 1
ATOM 1348 C CA . VAL A 1 173 ? 23.071 -0.513 -10.971 1.00 90.31 173 VAL A CA 1
ATOM 1349 C C . VAL A 1 173 ? 22.403 -0.148 -12.284 1.00 90.31 173 VAL A C 1
ATOM 1351 O O . VAL A 1 173 ? 23.070 0.059 -13.298 1.00 90.31 173 VAL A O 1
ATOM 1354 N N . LEU A 1 174 ? 21.083 -0.049 -12.242 1.00 90.69 174 LEU A N 1
ATOM 1355 C CA . LEU A 1 174 ? 20.249 0.425 -13.336 1.00 90.69 174 LEU A CA 1
ATOM 1356 C C . LEU A 1 174 ? 19.817 1.856 -13.025 1.00 90.69 174 LEU A C 1
ATOM 1358 O O . LEU A 1 174 ? 19.405 2.144 -11.900 1.00 90.69 174 LEU A O 1
ATOM 1362 N N . VAL A 1 175 ? 19.908 2.752 -14.007 1.00 89.62 175 VAL A N 1
ATOM 1363 C CA . VAL A 1 175 ? 19.546 4.167 -13.832 1.00 89.62 175 VAL A CA 1
ATOM 1364 C C . VAL A 1 175 ? 18.641 4.620 -14.968 1.00 89.62 175 VAL A C 1
ATOM 1366 O O . VAL A 1 175 ? 19.004 4.497 -16.138 1.00 89.62 175 VAL A O 1
ATOM 1369 N N . GLY A 1 176 ? 17.488 5.180 -14.600 1.00 86.75 176 GLY A N 1
ATOM 1370 C CA . GLY A 1 176 ? 16.548 5.861 -15.486 1.00 86.75 176 GLY A CA 1
ATOM 1371 C C . GLY A 1 176 ? 16.515 7.366 -15.204 1.00 86.75 176 GLY A C 1
ATOM 1372 O O . GLY A 1 176 ? 16.398 7.800 -14.052 1.00 86.75 176 GLY A O 1
ATOM 1373 N N . GLY A 1 177 ? 16.658 8.173 -16.254 1.00 74.69 177 GLY A N 1
ATOM 1374 C CA . GLY A 1 177 ? 16.691 9.636 -16.172 1.00 74.69 177 GLY A CA 1
ATOM 1375 C C . GLY A 1 177 ? 15.351 10.316 -16.473 1.00 74.69 177 GLY A C 1
ATOM 1376 O O . GLY A 1 177 ? 14.470 9.743 -17.107 1.00 74.69 177 GLY A O 1
ATOM 1377 N N . ALA A 1 178 ? 15.235 11.587 -16.064 1.00 60.56 178 ALA A N 1
ATOM 1378 C CA . ALA A 1 178 ? 14.134 12.491 -16.434 1.00 60.56 178 ALA A CA 1
ATOM 1379 C C . ALA A 1 178 ? 14.238 13.049 -17.869 1.00 60.56 178 ALA A C 1
ATOM 1381 O O . ALA A 1 178 ? 13.465 13.936 -18.254 1.00 60.56 178 ALA A O 1
ATOM 1382 N N . ASP A 1 179 ? 15.274 12.680 -18.622 1.00 59.28 179 ASP A N 1
ATOM 1383 C CA . ASP A 1 179 ? 15.472 13.182 -19.971 1.00 59.28 179 ASP A CA 1
ATOM 1384 C C . ASP A 1 179 ? 14.693 12.360 -21.002 1.00 59.28 179 ASP A C 1
ATOM 1386 O O . ASP A 1 179 ? 14.337 11.205 -20.801 1.00 59.28 179 ASP A O 1
ATOM 1390 N N . SER A 1 180 ? 14.449 12.976 -22.156 1.00 48.19 180 SER A N 1
ATOM 1391 C CA . SER A 1 180 ? 13.941 12.316 -23.360 1.00 48.19 180 SER A CA 1
ATOM 1392 C C . SER A 1 180 ? 14.997 11.402 -23.995 1.00 48.19 180 SER A C 1
ATOM 1394 O O . SER A 1 180 ? 15.022 11.268 -25.215 1.00 48.19 180 SER A O 1
ATOM 1396 N N . SER A 1 181 ? 15.973 10.903 -23.221 1.00 53.25 181 SER A N 1
ATOM 1397 C CA . SER A 1 181 ? 16.948 9.969 -23.775 1.00 53.25 181 SER A CA 1
ATOM 1398 C C . SER A 1 181 ? 16.326 8.602 -23.985 1.00 53.25 181 SER A C 1
ATOM 1400 O O . SER A 1 181 ? 16.881 7.853 -24.777 1.00 53.25 181 SER A O 1
ATOM 1402 N N . GLU A 1 182 ? 15.181 8.302 -23.352 1.00 67.38 182 GLU A N 1
ATOM 1403 C CA . GLU A 1 182 ? 14.457 7.035 -23.527 1.00 67.38 182 GLU A CA 1
ATOM 1404 C C . GLU A 1 182 ? 15.313 5.809 -23.152 1.00 67.38 182 GLU A C 1
ATOM 1406 O O . GLU A 1 182 ? 14.943 4.670 -23.454 1.00 67.38 182 GLU A O 1
ATOM 1411 N N . LYS A 1 183 ? 16.466 6.042 -22.491 1.00 79.88 183 LYS A N 1
ATOM 1412 C CA . LYS A 1 183 ? 17.460 5.015 -22.171 1.00 79.88 183 LYS A CA 1
ATOM 1413 C C . LYS A 1 183 ? 17.529 4.738 -20.683 1.00 79.88 183 LYS A C 1
ATOM 1415 O O . LYS A 1 183 ? 17.618 5.652 -19.864 1.00 79.88 183 LYS A O 1
ATOM 1420 N N . VAL A 1 184 ? 17.617 3.459 -20.358 1.00 85.69 184 VAL A N 1
ATOM 1421 C CA . VAL A 1 184 ? 18.070 2.965 -19.061 1.00 85.69 184 VAL A CA 1
ATOM 1422 C C . VAL A 1 184 ? 19.533 2.583 -19.207 1.00 85.69 184 VAL A C 1
ATOM 1424 O O . VAL A 1 184 ? 19.872 1.718 -20.011 1.00 85.69 184 VAL A O 1
ATOM 1427 N N . GLY A 1 185 ? 20.420 3.204 -18.440 1.00 87.50 185 GLY A N 1
ATOM 1428 C CA . GLY A 1 185 ? 21.808 2.755 -18.404 1.00 87.50 185 GLY A CA 1
ATOM 1429 C C . GLY A 1 185 ? 21.982 1.616 -17.400 1.00 87.50 185 GLY A C 1
ATOM 1430 O O . GLY A 1 185 ? 21.386 1.639 -16.321 1.00 87.50 185 GLY A O 1
ATOM 1431 N N . ALA A 1 186 ? 22.823 0.642 -17.735 1.00 88.88 186 ALA A N 1
ATOM 1432 C CA . ALA A 1 186 ? 23.262 -0.397 -16.810 1.00 88.88 186 ALA A CA 1
ATOM 1433 C C . ALA A 1 186 ? 24.760 -0.251 -16.522 1.00 88.88 186 ALA A C 1
ATOM 1435 O O . ALA A 1 186 ? 25.576 -0.187 -17.446 1.00 88.88 186 ALA A O 1
ATOM 1436 N N . TRP A 1 187 ? 25.136 -0.230 -15.245 1.00 88.75 187 TRP A N 1
ATOM 1437 C CA . TRP A 1 187 ? 26.526 -0.162 -14.794 1.00 88.75 187 TRP A CA 1
ATOM 1438 C C . TRP A 1 187 ? 26.836 -1.317 -13.856 1.00 88.75 187 TRP A C 1
ATOM 1440 O O . TRP A 1 187 ? 26.109 -1.554 -12.899 1.00 88.75 187 TRP A O 1
ATOM 1450 N N . GLN A 1 188 ? 27.940 -2.010 -14.107 1.00 88.81 188 GLN A N 1
ATOM 1451 C CA . GLN A 1 188 ? 28.466 -3.027 -13.213 1.00 88.81 188 GLN A CA 1
ATOM 1452 C C . GLN A 1 188 ? 29.463 -2.401 -12.244 1.00 88.81 188 GLN A C 1
ATOM 1454 O O . GLN A 1 188 ? 30.378 -1.680 -12.656 1.00 88.81 188 GLN A O 1
ATOM 1459 N N . ILE A 1 189 ? 29.285 -2.713 -10.970 1.00 86.06 189 ILE A N 1
ATOM 1460 C CA . ILE A 1 189 ? 30.173 -2.381 -9.869 1.00 86.06 189 ILE A CA 1
ATOM 1461 C C . ILE A 1 189 ? 30.844 -3.681 -9.444 1.00 86.06 189 ILE A C 1
ATOM 1463 O O . ILE A 1 189 ? 30.172 -4.595 -8.974 1.00 86.06 189 ILE A O 1
ATOM 1467 N N . LEU A 1 190 ? 32.162 -3.743 -9.625 1.00 83.88 190 LEU A N 1
ATOM 1468 C CA . LEU A 1 190 ? 33.018 -4.819 -9.130 1.00 83.88 190 LEU A CA 1
ATOM 1469 C C . LEU A 1 190 ? 34.013 -4.207 -8.145 1.00 83.88 190 LEU A C 1
ATOM 1471 O O . LEU A 1 190 ? 34.981 -3.544 -8.544 1.00 83.88 190 LEU A O 1
ATOM 1475 N N . GLY A 1 191 ? 33.731 -4.361 -6.852 1.00 76.50 191 GLY A N 1
ATOM 1476 C CA . GLY A 1 191 ? 34.470 -3.683 -5.785 1.00 76.50 191 GLY A CA 1
ATOM 1477 C C . GLY A 1 191 ? 34.393 -2.155 -5.918 1.00 76.50 191 GLY A C 1
ATOM 1478 O O . GLY A 1 191 ? 33.332 -1.564 -5.748 1.00 76.50 191 GLY A O 1
ATOM 1479 N N . GLN A 1 192 ? 35.517 -1.501 -6.234 1.00 75.50 192 GLN A N 1
ATOM 1480 C CA . GLN A 1 192 ? 35.588 -0.041 -6.450 1.00 75.50 192 GLN A CA 1
ATOM 1481 C C . GLN A 1 192 ? 35.507 0.371 -7.928 1.00 75.50 192 GLN A C 1
ATOM 1483 O O . GLN A 1 192 ? 35.516 1.559 -8.248 1.00 75.50 192 GLN A O 1
ATOM 1488 N N . THR A 1 193 ? 35.474 -0.592 -8.850 1.00 81.56 193 THR A N 1
ATOM 1489 C CA . THR A 1 193 ? 35.449 -0.293 -10.284 1.00 81.56 193 THR A CA 1
ATOM 1490 C C . THR A 1 193 ? 34.020 -0.215 -10.787 1.00 81.56 193 THR A C 1
ATOM 1492 O O . THR A 1 193 ? 33.231 -1.131 -10.573 1.00 81.56 193 THR A O 1
ATOM 1495 N N . VAL A 1 194 ? 33.696 0.882 -11.473 1.00 85.50 194 VAL A N 1
ATOM 1496 C CA . VAL A 1 194 ? 32.383 1.091 -12.083 1.00 85.50 194 VAL A CA 1
ATOM 1497 C C . VAL A 1 194 ? 32.535 1.104 -13.596 1.00 85.50 194 VAL A C 1
ATOM 1499 O O . VAL A 1 194 ? 33.280 1.913 -14.151 1.00 85.50 194 VAL A O 1
ATOM 1502 N N . THR A 1 195 ? 31.841 0.193 -14.272 1.00 86.56 195 THR A N 1
ATOM 1503 C CA . THR A 1 195 ? 31.920 0.016 -15.727 1.00 86.56 195 THR A CA 1
ATOM 1504 C C . THR A 1 195 ? 30.528 0.036 -16.337 1.00 86.56 195 THR A C 1
ATOM 1506 O O . THR A 1 195 ? 29.596 -0.546 -15.793 1.00 86.56 195 THR A O 1
ATOM 1509 N N . LYS A 1 196 ? 30.357 0.733 -17.463 1.00 85.38 196 LYS A N 1
ATOM 1510 C CA . LYS A 1 196 ? 29.076 0.753 -18.175 1.00 85.38 196 LYS A CA 1
ATOM 1511 C C . LYS A 1 196 ? 28.913 -0.547 -18.965 1.00 85.38 196 LYS A C 1
ATOM 1513 O O . LYS A 1 196 ? 29.810 -0.893 -19.730 1.00 85.38 196 LYS A O 1
ATOM 1518 N N . LEU A 1 197 ? 27.791 -1.239 -18.776 1.00 85.25 197 LEU A N 1
ATOM 1519 C CA . LEU A 1 197 ? 27.468 -2.492 -19.455 1.00 85.25 197 LEU A CA 1
ATOM 1520 C C . LEU A 1 197 ? 26.764 -2.253 -20.788 1.00 85.25 197 LEU A C 1
ATOM 1522 O O . LEU A 1 197 ? 27.284 -2.668 -21.814 1.00 85.25 197 LEU A O 1
ATOM 1526 N N . TYR A 1 198 ? 25.599 -1.605 -20.766 1.00 86.06 198 TYR A N 1
ATOM 1527 C CA . TYR A 1 198 ? 24.757 -1.367 -21.940 1.00 86.06 198 TYR A CA 1
ATOM 1528 C C . TYR A 1 198 ? 23.805 -0.186 -21.711 1.00 86.06 198 TYR A C 1
ATOM 1530 O O . TYR A 1 198 ? 23.662 0.300 -20.584 1.00 86.06 198 TYR A O 1
ATOM 1538 N N . ASP A 1 199 ? 23.165 0.266 -22.789 1.00 86.62 199 ASP A N 1
ATOM 1539 C CA . ASP A 1 199 ? 22.041 1.206 -22.779 1.00 86.62 199 ASP A CA 1
ATOM 1540 C C . ASP A 1 199 ? 20.773 0.502 -23.284 1.00 86.62 199 ASP A C 1
ATOM 1542 O O . ASP A 1 199 ? 20.714 0.086 -24.437 1.00 86.62 199 ASP A O 1
ATOM 1546 N N . ALA A 1 200 ? 19.752 0.376 -22.442 1.00 86.38 200 ALA A N 1
ATOM 1547 C CA . ALA A 1 200 ? 18.463 -0.198 -22.814 1.00 86.38 200 ALA A CA 1
ATOM 1548 C C . ALA A 1 200 ? 17.550 0.901 -23.378 1.00 86.38 200 ALA A C 1
ATOM 1550 O O . ALA A 1 200 ? 17.300 1.881 -22.684 1.00 86.38 200 ALA A O 1
ATOM 1551 N N . VAL A 1 201 ? 17.087 0.771 -24.621 1.00 86.94 201 VAL A N 1
ATOM 1552 C CA . VAL A 1 201 ? 16.311 1.781 -25.360 1.00 86.94 201 VAL A CA 1
ATOM 1553 C C . VAL A 1 201 ? 14.990 1.172 -25.810 1.00 86.94 201 VAL A C 1
ATOM 1555 O O . VAL A 1 201 ? 14.977 0.072 -26.355 1.00 86.94 201 VAL A O 1
ATOM 1558 N N . GLY A 1 202 ? 13.877 1.871 -25.576 1.00 81.75 202 GLY A N 1
ATOM 1559 C CA . GLY A 1 202 ? 12.556 1.377 -25.990 1.00 81.75 202 GLY A CA 1
ATOM 1560 C C . GLY A 1 202 ? 11.351 2.198 -25.530 1.00 81.75 202 GLY A C 1
ATOM 1561 O O . GLY A 1 202 ? 10.268 2.035 -26.084 1.00 81.75 202 GLY A O 1
ATOM 1562 N N . HIS A 1 203 ? 11.513 3.082 -24.545 1.00 87.12 203 HIS A N 1
ATOM 1563 C CA . HIS A 1 203 ? 10.456 4.023 -24.161 1.00 87.12 203 HIS A CA 1
ATOM 1564 C C . HIS A 1 203 ? 10.397 5.224 -25.106 1.00 87.12 203 HIS A C 1
ATOM 1566 O O . HIS A 1 203 ? 11.344 5.471 -25.831 1.00 87.12 203 HIS A O 1
ATOM 1572 N N . HIS A 1 204 ? 9.309 5.992 -25.061 1.00 85.38 204 HIS A N 1
ATOM 1573 C CA . HIS A 1 204 ? 9.166 7.260 -25.800 1.00 85.38 204 HIS A CA 1
ATOM 1574 C C . HIS A 1 204 ? 9.026 8.475 -24.863 1.00 85.38 204 HIS A C 1
ATOM 1576 O O . HIS A 1 204 ? 8.611 9.570 -25.251 1.00 85.38 204 HIS A O 1
ATOM 1582 N N . GLY A 1 205 ? 9.310 8.265 -23.576 1.00 84.50 205 GLY A N 1
ATOM 1583 C CA . GLY A 1 205 ? 9.123 9.240 -22.511 1.00 84.50 205 GLY A CA 1
ATOM 1584 C C . GLY A 1 205 ? 10.131 9.083 -21.376 1.00 84.50 205 GLY A C 1
ATOM 1585 O O . GLY A 1 205 ? 10.953 8.165 -21.364 1.00 84.50 205 GLY A O 1
ATOM 1586 N N . ALA A 1 206 ? 10.055 10.006 -20.415 1.00 88.06 206 ALA A N 1
ATOM 1587 C CA . ALA A 1 206 ? 10.882 9.980 -19.214 1.00 88.06 206 ALA A CA 1
ATOM 1588 C C . ALA A 1 206 ? 10.563 8.751 -18.354 1.00 88.06 206 ALA A C 1
ATOM 1590 O O . ALA A 1 206 ? 9.396 8.421 -18.142 1.00 88.06 206 ALA A O 1
ATOM 1591 N N . ILE A 1 207 ? 11.606 8.104 -17.839 1.00 90.56 207 ILE A N 1
ATOM 1592 C CA . ILE A 1 207 ? 11.467 6.930 -16.978 1.00 90.56 207 ILE A CA 1
ATOM 1593 C C . ILE A 1 207 ? 11.118 7.408 -15.568 1.00 90.56 207 ILE A C 1
ATOM 1595 O O . ILE A 1 207 ? 11.866 8.179 -14.964 1.00 90.56 207 ILE A O 1
ATOM 1599 N N . GLU A 1 208 ? 9.991 6.937 -15.044 1.00 91.12 208 GLU A N 1
ATOM 1600 C CA . GLU A 1 208 ? 9.479 7.331 -13.728 1.00 91.12 208 GLU A CA 1
ATOM 1601 C C . GLU A 1 208 ? 9.885 6.334 -12.640 1.00 91.12 208 GLU A C 1
ATOM 1603 O O . GLU A 1 208 ? 10.254 6.737 -11.538 1.00 91.12 208 GLU A O 1
ATOM 1608 N N . SER A 1 209 ? 9.874 5.033 -12.944 1.00 92.44 209 SER A N 1
ATOM 1609 C CA . SER A 1 209 ? 10.198 3.989 -11.971 1.00 92.44 209 SER A CA 1
ATOM 1610 C C . SER A 1 209 ? 10.935 2.812 -12.593 1.00 92.44 209 SER A C 1
ATOM 1612 O O . SER A 1 209 ? 10.813 2.521 -13.784 1.00 92.44 209 SER A O 1
ATOM 1614 N N . LEU A 1 210 ? 11.705 2.135 -11.747 1.00 93.12 210 LEU A N 1
ATOM 1615 C CA . LEU A 1 210 ? 12.500 0.962 -12.066 1.00 93.12 210 LEU A CA 1
ATOM 1616 C C . LEU A 1 210 ? 12.401 -0.010 -10.897 1.00 93.12 210 LEU A C 1
ATOM 1618 O O . LEU A 1 210 ? 12.579 0.382 -9.741 1.00 93.12 210 LEU A O 1
ATOM 1622 N N . ASP A 1 211 ? 12.150 -1.274 -11.205 1.00 93.62 211 ASP A N 1
ATOM 1623 C CA . ASP A 1 211 ? 12.207 -2.355 -10.230 1.00 93.62 211 ASP A CA 1
ATOM 1624 C C . ASP A 1 211 ? 12.928 -3.553 -10.825 1.00 93.62 211 ASP A C 1
ATOM 1626 O O . ASP A 1 211 ? 12.976 -3.740 -12.045 1.00 93.62 211 ASP A O 1
ATOM 1630 N N . VAL A 1 212 ? 13.532 -4.346 -9.950 1.00 91.50 212 VAL A N 1
ATOM 1631 C CA . VAL A 1 212 ? 14.465 -5.388 -10.349 1.00 91.50 212 VAL A CA 1
ATOM 1632 C C . VAL A 1 212 ? 14.102 -6.712 -9.686 1.00 91.50 212 VAL A C 1
ATOM 1634 O O . VAL A 1 212 ? 13.719 -6.756 -8.516 1.00 91.50 212 VAL A O 1
ATOM 1637 N N . SER A 1 213 ? 14.190 -7.786 -10.463 1.00 87.62 213 SER A N 1
ATOM 1638 C CA . SER A 1 213 ? 13.999 -9.169 -10.019 1.00 87.62 213 SER A CA 1
ATOM 1639 C C . SER A 1 213 ? 15.352 -9.888 -9.953 1.00 87.62 213 SER A C 1
ATOM 1641 O O . SER A 1 213 ? 16.373 -9.244 -9.760 1.00 87.62 213 SER A O 1
ATOM 1643 N N . ASN A 1 214 ? 15.416 -11.215 -10.073 1.00 81.50 214 ASN A N 1
ATOM 1644 C CA . ASN A 1 214 ? 16.702 -11.922 -10.039 1.00 81.50 214 ASN A CA 1
ATOM 1645 C C . ASN A 1 214 ? 17.430 -11.893 -11.390 1.00 81.50 214 ASN A C 1
ATOM 1647 O O . ASN A 1 214 ? 18.661 -11.825 -11.427 1.00 81.50 214 ASN A O 1
ATOM 1651 N N . SER A 1 215 ? 16.682 -11.958 -12.491 1.00 84.38 215 SER A N 1
ATOM 1652 C CA . SER A 1 215 ? 17.248 -12.012 -13.844 1.00 84.38 215 SER A CA 1
ATOM 1653 C C . SER A 1 215 ? 16.686 -10.955 -14.797 1.00 84.38 215 SER A C 1
ATOM 1655 O O . SER A 1 215 ? 17.314 -10.645 -15.813 1.00 84.38 215 SER A O 1
ATOM 1657 N N . HIS A 1 216 ? 15.571 -10.330 -14.426 1.00 90.75 216 HIS A N 1
ATOM 1658 C CA . HIS A 1 216 ? 14.878 -9.328 -15.227 1.00 90.75 216 HIS A CA 1
ATOM 1659 C C . HIS A 1 216 ? 14.670 -8.014 -14.475 1.00 90.75 216 HIS A C 1
ATOM 1661 O O . HIS A 1 216 ? 14.688 -7.967 -13.244 1.00 90.75 216 HIS A O 1
ATOM 1667 N N . PHE A 1 217 ? 14.418 -6.941 -15.212 1.00 92.69 217 PHE A N 1
ATOM 1668 C CA . PHE A 1 217 ? 13.999 -5.664 -14.651 1.00 92.69 217 PHE A CA 1
ATOM 1669 C C . PHE A 1 217 ? 12.809 -5.105 -15.423 1.00 92.69 217 PHE A C 1
ATOM 1671 O O . PHE A 1 217 ? 12.593 -5.447 -16.586 1.00 92.69 217 PHE A O 1
ATOM 1678 N N . ALA A 1 218 ? 12.034 -4.253 -14.762 1.00 94.25 218 ALA A N 1
ATOM 1679 C CA . ALA A 1 218 ? 10.884 -3.585 -15.345 1.00 94.25 218 ALA A CA 1
ATOM 1680 C C . ALA A 1 218 ? 11.025 -2.075 -15.187 1.00 94.25 218 ALA A C 1
ATOM 1682 O O . ALA A 1 218 ? 11.505 -1.582 -14.163 1.00 94.25 218 ALA A O 1
ATOM 1683 N N . THR A 1 219 ? 10.594 -1.345 -16.207 1.00 94.00 219 THR A N 1
ATOM 1684 C CA . THR A 1 219 ? 10.626 0.116 -16.248 1.00 94.00 219 THR A CA 1
ATOM 1685 C C . THR A 1 219 ? 9.242 0.652 -16.544 1.00 94.00 219 THR A C 1
ATOM 1687 O O . THR A 1 219 ? 8.508 0.085 -17.352 1.00 94.00 219 THR A O 1
ATOM 1690 N N . SER A 1 220 ? 8.890 1.757 -15.898 1.00 93.56 220 SER A N 1
ATOM 1691 C CA . SER A 1 220 ? 7.675 2.505 -16.195 1.00 93.56 220 SER A CA 1
ATOM 1692 C C . SER A 1 220 ? 8.025 3.900 -16.686 1.00 93.56 220 SER A C 1
ATOM 1694 O O . SER A 1 220 ? 8.991 4.509 -16.216 1.00 93.56 220 SER A O 1
ATOM 1696 N N . SER A 1 221 ? 7.245 4.409 -17.633 1.00 92.31 221 SER A N 1
ATOM 1697 C CA . SER A 1 221 ? 7.533 5.689 -18.268 1.00 92.31 221 SER A CA 1
ATOM 1698 C C . SER A 1 221 ? 6.305 6.587 -18.387 1.00 92.31 221 SER A C 1
ATOM 1700 O O . SER A 1 221 ? 5.145 6.188 -18.216 1.00 92.31 221 SER A O 1
ATOM 1702 N N . TRP A 1 222 ? 6.592 7.858 -18.658 1.00 90.88 222 TRP A N 1
ATOM 1703 C CA . TRP A 1 222 ? 5.609 8.895 -18.924 1.00 90.88 222 TRP A CA 1
ATOM 1704 C C . TRP A 1 222 ? 4.750 8.615 -20.164 1.00 90.88 222 TRP A C 1
ATOM 1706 O O . TRP A 1 222 ? 3.643 9.138 -20.274 1.00 90.88 222 TRP A O 1
ATOM 1716 N N . ASP A 1 223 ? 5.245 7.779 -21.078 1.00 90.00 223 ASP A N 1
ATOM 1717 C CA . ASP A 1 223 ? 4.543 7.336 -22.288 1.00 90.00 223 ASP A CA 1
ATOM 1718 C C . ASP A 1 223 ? 3.329 6.422 -22.013 1.00 90.00 223 ASP A C 1
ATOM 1720 O O . ASP A 1 223 ? 2.536 6.182 -22.920 1.00 90.00 223 ASP A O 1
ATOM 1724 N N . GLY A 1 224 ? 3.142 5.955 -20.773 1.00 90.75 224 GLY A N 1
ATOM 1725 C CA . GLY A 1 224 ? 2.050 5.046 -20.406 1.00 90.75 224 GLY A CA 1
ATOM 1726 C C . GLY A 1 224 ? 2.394 3.562 -20.572 1.00 90.75 224 GLY A C 1
ATOM 1727 O O . GLY A 1 224 ? 1.528 2.702 -20.395 1.00 90.75 224 GLY A O 1
ATOM 1728 N N . ILE A 1 225 ? 3.652 3.261 -20.893 1.00 92.56 225 ILE A N 1
ATOM 1729 C CA . ILE A 1 225 ? 4.141 1.928 -21.220 1.00 92.56 225 ILE A CA 1
ATOM 1730 C C . ILE A 1 225 ? 4.967 1.372 -20.058 1.00 92.56 225 ILE A C 1
ATOM 1732 O O . ILE A 1 225 ? 5.711 2.090 -19.381 1.00 92.56 225 ILE A O 1
ATOM 1736 N N . ILE A 1 226 ? 4.857 0.060 -19.849 1.00 94.56 226 ILE A N 1
ATOM 1737 C CA . ILE A 1 226 ? 5.760 -0.700 -18.983 1.00 94.56 226 ILE A CA 1
ATOM 1738 C C . ILE A 1 226 ? 6.606 -1.602 -19.873 1.00 94.56 226 ILE A C 1
ATOM 1740 O O . ILE A 1 226 ? 6.061 -2.397 -20.635 1.00 94.56 226 ILE A O 1
ATOM 1744 N N . ALA A 1 227 ? 7.927 -1.495 -19.779 1.00 93.00 227 ALA A N 1
ATOM 1745 C CA . ALA A 1 227 ? 8.837 -2.352 -20.529 1.00 93.00 227 ALA A CA 1
ATOM 1746 C C . ALA A 1 227 ? 9.535 -3.345 -19.595 1.00 93.00 227 ALA A C 1
ATOM 1748 O O . ALA A 1 227 ? 9.869 -3.023 -18.453 1.00 93.00 227 ALA A O 1
ATOM 1749 N N . TYR A 1 228 ? 9.735 -4.563 -20.088 1.00 93.12 228 TYR A N 1
ATOM 1750 C CA . TYR A 1 228 ? 10.345 -5.675 -19.371 1.00 93.12 228 TYR A CA 1
ATOM 1751 C C . TYR A 1 228 ? 11.603 -6.136 -20.099 1.00 93.12 228 TYR A C 1
ATOM 1753 O O . TYR A 1 228 ? 11.608 -6.311 -21.319 1.00 93.12 228 TYR A O 1
ATOM 1761 N N . TRP A 1 229 ? 12.675 -6.336 -19.342 1.00 91.38 229 TRP A N 1
ATOM 1762 C CA . TRP A 1 229 ? 14.030 -6.453 -19.863 1.00 91.38 229 TRP A CA 1
ATOM 1763 C C . TRP A 1 229 ? 14.789 -7.562 -19.141 1.00 91.38 229 TRP A C 1
ATOM 1765 O O . TRP A 1 229 ? 14.587 -7.785 -17.950 1.00 91.38 229 TRP A O 1
ATOM 1775 N N . THR A 1 230 ? 15.734 -8.205 -19.821 1.00 89.56 230 THR A N 1
ATOM 1776 C CA . THR A 1 230 ? 16.726 -9.076 -19.171 1.00 89.56 230 THR A CA 1
ATOM 1777 C C . THR A 1 230 ? 17.897 -8.245 -18.640 1.00 89.56 230 THR A C 1
ATOM 1779 O O . THR A 1 230 ? 18.317 -7.271 -19.267 1.00 89.56 230 THR A O 1
ATOM 1782 N N . ILE A 1 231 ? 18.477 -8.632 -17.503 1.00 85.75 231 ILE A N 1
ATOM 1783 C CA . ILE A 1 231 ? 19.624 -7.922 -16.903 1.00 85.75 231 ILE A CA 1
ATOM 1784 C C . ILE A 1 231 ? 20.942 -8.294 -17.586 1.00 85.75 231 ILE A C 1
ATOM 1786 O O . ILE A 1 231 ? 21.890 -7.507 -17.583 1.00 85.75 231 ILE A O 1
ATOM 1790 N N . GLU A 1 232 ? 21.010 -9.491 -18.162 1.00 82.31 232 GLU A N 1
ATOM 1791 C CA . GLU A 1 232 ? 22.223 -10.040 -18.762 1.00 82.31 232 GLU A CA 1
ATOM 1792 C C . GLU A 1 232 ? 22.738 -9.198 -19.934 1.00 82.31 232 GLU A C 1
ATOM 1794 O O . GLU A 1 232 ? 21.994 -8.439 -20.569 1.00 82.31 232 GLU A O 1
ATOM 1799 N N . ARG A 1 233 ? 24.049 -9.302 -20.184 1.00 76.69 233 ARG A N 1
ATOM 1800 C CA . ARG A 1 233 ? 24.706 -8.541 -21.248 1.00 76.69 233 ARG A CA 1
ATOM 1801 C C . ARG A 1 233 ? 24.102 -8.932 -22.603 1.00 76.69 233 ARG A C 1
ATOM 1803 O O . ARG A 1 233 ? 23.850 -10.119 -22.793 1.00 76.69 233 ARG A O 1
ATOM 1810 N N . PRO A 1 234 ? 23.899 -7.967 -23.518 1.00 69.88 234 PRO A N 1
ATOM 1811 C CA . PRO A 1 234 ? 23.496 -8.269 -24.886 1.00 69.88 234 PRO A CA 1
ATOM 1812 C C . PRO A 1 234 ? 24.475 -9.266 -25.504 1.00 69.88 234 PRO A C 1
ATOM 1814 O O . PRO A 1 234 ? 25.692 -9.109 -25.349 1.00 69.88 234 PRO A O 1
ATOM 1817 N N . THR A 1 235 ? 23.946 -10.295 -26.152 1.00 64.88 235 THR A N 1
ATOM 1818 C CA . THR A 1 235 ? 24.735 -11.199 -26.992 1.00 64.88 235 THR A CA 1
ATOM 1819 C C . THR A 1 235 ? 24.907 -10.578 -28.378 1.00 64.88 235 THR A C 1
ATOM 1821 O O . THR A 1 235 ? 24.070 -9.784 -28.794 1.00 64.88 235 THR A O 1
ATOM 1824 N N . ASP A 1 236 ? 25.982 -10.912 -29.103 1.00 55.56 236 ASP A N 1
ATOM 1825 C CA . ASP A 1 236 ? 26.284 -10.325 -30.428 1.00 55.56 236 ASP A CA 1
ATOM 1826 C C . ASP A 1 236 ? 25.168 -10.563 -31.481 1.00 55.56 236 ASP A C 1
ATOM 1828 O O . ASP A 1 236 ? 25.161 -9.918 -32.523 1.00 55.56 236 ASP A O 1
ATOM 1832 N N . GLU A 1 237 ? 24.207 -11.455 -31.211 1.00 52.09 237 GLU A N 1
ATOM 1833 C CA . GLU A 1 237 ? 23.018 -11.693 -32.047 1.00 52.09 237 GLU A CA 1
ATOM 1834 C C . GLU A 1 237 ? 21.923 -10.617 -31.878 1.00 52.09 237 GLU A C 1
ATOM 1836 O O . GLU A 1 237 ? 21.115 -10.429 -32.781 1.00 52.09 237 GLU A O 1
ATOM 1841 N N . ASP A 1 238 ? 21.910 -9.866 -30.768 1.00 50.75 238 ASP A N 1
ATOM 1842 C CA . ASP A 1 238 ? 20.882 -8.852 -30.469 1.00 50.75 238 ASP A CA 1
ATOM 1843 C C . ASP A 1 238 ? 21.167 -7.480 -31.118 1.00 50.75 238 ASP A C 1
ATOM 1845 O O . ASP A 1 238 ? 20.347 -6.565 -31.032 1.00 50.75 238 ASP A O 1
ATOM 1849 N N . SER A 1 239 ? 22.347 -7.291 -31.725 1.00 48.59 239 SER A N 1
ATOM 1850 C CA . SER A 1 239 ? 22.789 -6.000 -32.278 1.00 48.59 239 SER A CA 1
ATOM 1851 C C . SER A 1 239 ? 22.456 -5.763 -33.757 1.00 48.59 239 SER A C 1
ATOM 1853 O O . SER A 1 239 ? 22.770 -4.680 -34.253 1.00 48.59 239 SER A O 1
ATOM 1855 N N . ASP A 1 240 ? 21.833 -6.730 -34.441 1.00 39.84 240 ASP A N 1
ATOM 1856 C CA . ASP A 1 240 ? 21.705 -6.731 -35.910 1.00 39.84 240 ASP A CA 1
ATOM 1857 C C . ASP A 1 240 ? 20.288 -6.490 -36.476 1.00 39.84 240 ASP A C 1
ATOM 1859 O O . ASP A 1 240 ? 20.165 -6.361 -37.694 1.00 39.84 240 ASP A O 1
ATOM 1863 N N . ASP A 1 241 ? 19.236 -6.336 -35.661 1.00 41.50 241 ASP A N 1
ATOM 1864 C CA . ASP A 1 241 ? 17.880 -6.074 -36.181 1.00 41.50 241 ASP A CA 1
ATOM 1865 C C . ASP A 1 241 ? 17.431 -4.603 -36.013 1.00 41.50 241 ASP A C 1
ATOM 1867 O O . ASP A 1 241 ? 17.362 -4.051 -34.914 1.00 41.50 241 ASP A O 1
ATOM 1871 N N . ASP A 1 242 ? 17.086 -3.996 -37.156 1.00 37.91 242 ASP A N 1
ATOM 1872 C CA . ASP A 1 242 ? 16.330 -2.750 -37.361 1.00 37.91 242 ASP A CA 1
ATOM 1873 C C . ASP A 1 242 ? 16.999 -1.384 -37.093 1.00 37.91 242 ASP A C 1
ATOM 1875 O O . ASP A 1 242 ? 16.451 -0.492 -36.442 1.00 37.91 242 ASP A O 1
ATOM 1879 N N . LEU A 1 243 ? 18.108 -1.114 -37.789 1.00 38.25 243 LEU A N 1
ATOM 1880 C CA . LEU A 1 243 ? 18.324 0.227 -38.351 1.00 38.25 243 LEU A CA 1
ATOM 1881 C C . LEU A 1 243 ? 18.105 0.171 -39.864 1.00 38.25 243 LEU A C 1
ATOM 1883 O O . LEU A 1 243 ? 19.042 -0.042 -40.629 1.00 38.25 243 LEU A O 1
ATOM 1887 N N . GLN A 1 244 ? 16.858 0.376 -40.302 1.00 32.16 244 GLN A N 1
ATOM 1888 C CA . GLN A 1 244 ? 16.580 0.680 -41.706 1.00 32.16 244 GLN A CA 1
ATOM 1889 C C . GLN A 1 244 ? 17.379 1.925 -42.106 1.00 32.16 244 GLN A C 1
ATOM 1891 O O . GLN A 1 244 ? 17.148 3.025 -41.596 1.00 32.16 244 GLN A O 1
ATOM 1896 N N . GLU A 1 245 ? 18.334 1.737 -43.017 1.00 30.14 245 GLU A N 1
ATOM 1897 C CA . GLU A 1 245 ? 18.989 2.819 -43.738 1.00 30.14 245 GLU A CA 1
ATOM 1898 C C . GLU A 1 245 ? 17.909 3.629 -44.463 1.00 30.14 245 GLU A C 1
ATOM 1900 O O . GLU A 1 245 ? 17.323 3.192 -45.452 1.00 30.14 245 GLU A O 1
ATOM 1905 N N . VAL A 1 246 ? 17.611 4.819 -43.941 1.00 32.44 246 VAL A N 1
ATOM 1906 C CA . VAL A 1 246 ? 16.887 5.831 -44.703 1.00 32.44 246 VAL A CA 1
ATOM 1907 C C . VAL A 1 246 ? 17.896 6.427 -45.678 1.00 32.44 246 VAL A C 1
ATOM 1909 O O . VAL A 1 246 ? 18.763 7.211 -45.287 1.00 32.44 246 VAL A O 1
ATOM 1912 N N . ASP A 1 247 ? 17.792 6.010 -46.936 1.00 33.09 247 ASP A N 1
ATOM 1913 C CA . ASP A 1 247 ? 18.391 6.682 -48.085 1.00 33.09 247 ASP A CA 1
ATOM 1914 C C . ASP A 1 247 ? 18.012 8.175 -48.060 1.00 33.09 247 ASP A C 1
ATOM 1916 O O . ASP A 1 247 ? 16.852 8.511 -48.285 1.00 33.09 247 ASP A O 1
ATOM 1920 N N . ASP A 1 248 ? 18.971 9.071 -47.788 1.00 32.03 248 ASP A N 1
ATOM 1921 C CA . ASP A 1 248 ? 19.121 10.301 -48.581 1.00 32.03 248 ASP A CA 1
ATOM 1922 C C . ASP A 1 248 ? 20.434 11.068 -48.292 1.00 32.03 248 ASP A C 1
ATOM 1924 O O . ASP A 1 248 ? 20.687 11.632 -47.224 1.00 32.03 248 ASP A O 1
ATOM 1928 N N . ASP A 1 249 ? 21.286 11.060 -49.313 1.00 37.66 249 ASP A N 1
ATOM 1929 C CA . ASP A 1 249 ? 22.148 12.138 -49.807 1.00 37.66 249 ASP A CA 1
ATOM 1930 C C . ASP A 1 249 ? 22.762 13.148 -48.802 1.00 37.66 249 ASP A C 1
ATOM 1932 O O . ASP A 1 249 ? 22.324 14.290 -48.647 1.00 37.66 249 ASP A O 1
ATOM 1936 N N . SER A 1 250 ? 23.890 12.792 -48.169 1.00 37.56 250 SER A N 1
ATOM 1937 C CA . SER A 1 250 ? 24.841 13.803 -47.659 1.00 37.56 250 SER A CA 1
ATOM 1938 C C . SER A 1 250 ? 26.283 13.295 -47.526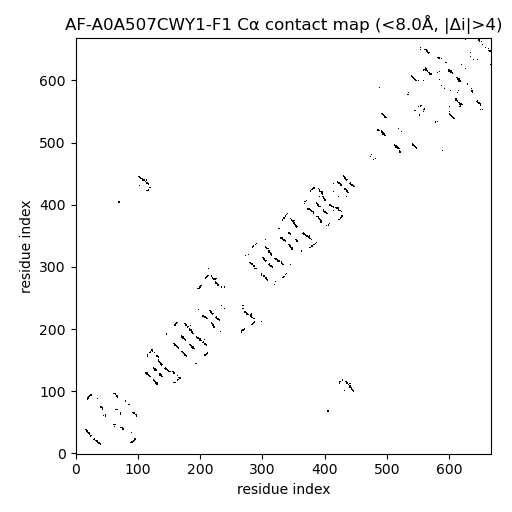 1.00 37.56 250 SER A C 1
ATOM 1940 O O . SER A 1 250 ? 26.936 13.376 -46.481 1.00 37.56 250 SER A O 1
ATOM 1942 N N . SER A 1 251 ? 26.867 12.862 -48.644 1.00 37.47 251 SER A N 1
ATOM 1943 C CA . SER A 1 251 ? 28.279 12.462 -48.766 1.00 37.47 251 SER A CA 1
ATOM 1944 C C . SER A 1 251 ? 29.306 13.612 -48.634 1.00 37.47 251 SER A C 1
ATOM 1946 O O . SER A 1 251 ? 30.407 13.530 -49.178 1.00 37.47 251 SER A O 1
ATOM 1948 N N . PHE A 1 252 ? 29.007 14.684 -47.888 1.00 36.12 252 PHE A N 1
ATOM 1949 C CA . PHE A 1 252 ? 29.889 15.854 -47.738 1.00 36.12 252 PHE A CA 1
ATOM 1950 C C . PHE A 1 252 ? 30.416 16.129 -46.320 1.00 36.12 252 PHE A C 1
ATOM 1952 O O . PHE A 1 252 ? 31.180 17.078 -46.135 1.00 36.12 252 PHE A O 1
ATOM 1959 N N . ARG A 1 253 ? 30.109 15.301 -45.310 1.00 39.62 253 ARG A N 1
ATOM 1960 C CA . ARG A 1 253 ? 30.571 15.542 -43.919 1.00 39.62 253 ARG A CA 1
ATOM 1961 C C . ARG A 1 253 ? 31.426 14.450 -43.270 1.00 39.62 253 ARG A C 1
ATOM 1963 O O . ARG A 1 253 ? 31.769 14.567 -42.099 1.00 39.62 253 ARG A O 1
ATOM 1970 N N . ILE A 1 254 ? 31.886 13.450 -44.021 1.00 42.50 254 ILE A N 1
ATOM 1971 C CA . ILE A 1 254 ? 32.670 12.333 -43.450 1.00 42.50 254 ILE A CA 1
ATOM 1972 C C . ILE A 1 254 ? 34.175 12.656 -43.287 1.00 42.50 254 ILE A C 1
ATOM 1974 O O . ILE A 1 254 ? 34.898 11.959 -42.579 1.00 42.50 254 ILE A O 1
ATOM 1978 N N . LYS A 1 255 ? 34.690 13.764 -43.840 1.00 36.22 255 LYS A N 1
ATOM 1979 C CA . LYS A 1 255 ? 36.136 14.081 -43.773 1.00 36.22 255 LYS A CA 1
ATOM 1980 C C . LYS A 1 255 ? 36.588 14.986 -42.620 1.00 36.22 255 LYS A C 1
ATOM 1982 O O . LYS A 1 255 ? 37.745 15.399 -42.611 1.00 36.22 255 LYS A O 1
ATOM 1987 N N . GLN A 1 256 ? 35.752 15.248 -41.612 1.00 36.97 256 GLN A N 1
ATOM 1988 C CA . GLN A 1 256 ? 36.113 16.192 -40.542 1.00 36.97 256 GLN A CA 1
ATOM 1989 C C . GLN A 1 256 ? 35.816 15.715 -39.108 1.00 36.97 256 GLN A C 1
ATOM 1991 O O . GLN A 1 256 ? 35.409 16.507 -38.273 1.00 36.97 256 GLN A O 1
ATOM 1996 N N . MET A 1 257 ? 36.070 14.443 -38.772 1.00 37.50 257 MET A N 1
ATOM 1997 C CA . MET A 1 257 ? 36.098 13.986 -37.363 1.00 37.50 257 MET A CA 1
ATOM 1998 C C . MET A 1 257 ? 37.214 12.974 -37.048 1.00 37.50 257 MET A C 1
ATOM 2000 O O . MET A 1 257 ? 37.052 12.057 -36.252 1.00 37.50 257 MET A O 1
ATOM 2004 N N . ARG A 1 258 ? 38.416 13.167 -37.600 1.00 43.00 258 ARG A N 1
ATOM 2005 C CA . ARG A 1 258 ? 39.630 12.500 -37.094 1.00 43.00 258 ARG A CA 1
ATOM 2006 C C . ARG A 1 258 ? 40.365 13.417 -36.118 1.00 43.00 258 ARG A C 1
ATOM 2008 O O . ARG A 1 258 ? 41.336 14.052 -36.511 1.00 43.00 258 ARG A O 1
ATOM 2015 N N . LYS A 1 259 ? 39.854 13.523 -34.881 1.00 42.47 259 LYS A N 1
ATOM 2016 C CA . LYS A 1 259 ? 40.563 13.965 -33.648 1.00 42.47 259 LYS A CA 1
ATOM 2017 C C . LYS A 1 259 ? 39.609 14.050 -32.437 1.00 42.47 259 LYS A C 1
ATOM 2019 O O . LYS A 1 259 ? 39.528 15.062 -31.753 1.00 42.47 259 LYS A O 1
ATOM 2024 N N . ARG A 1 260 ? 38.880 12.975 -32.139 1.00 39.62 260 ARG A N 1
ATOM 2025 C CA . ARG A 1 260 ? 38.342 12.706 -30.793 1.00 39.62 260 ARG A CA 1
ATOM 2026 C C . ARG A 1 260 ? 38.596 11.227 -30.529 1.00 39.62 260 ARG A C 1
ATOM 2028 O O . ARG A 1 260 ? 38.403 10.428 -31.439 1.00 39.62 260 ARG A O 1
ATOM 2035 N N . LYS A 1 261 ? 39.117 10.879 -29.347 1.00 33.12 261 LYS A N 1
ATOM 2036 C CA . LYS A 1 261 ? 39.280 9.483 -28.906 1.00 33.12 261 LYS A CA 1
ATOM 2037 C C . LYS A 1 261 ? 37.934 8.781 -29.109 1.00 33.12 261 LYS A C 1
ATOM 2039 O O . LYS A 1 261 ? 36.974 9.114 -28.423 1.00 33.12 261 LYS A O 1
ATOM 2044 N N . TRP A 1 262 ? 37.861 7.901 -30.100 1.00 32.12 262 TRP A N 1
ATOM 2045 C CA . TRP A 1 262 ? 36.674 7.111 -30.393 1.00 32.12 262 TRP A CA 1
ATOM 2046 C C . TRP A 1 262 ? 36.615 6.003 -29.342 1.00 32.12 262 TRP A C 1
ATOM 2048 O O . TRP A 1 262 ? 37.436 5.090 -29.361 1.00 32.12 262 TRP A O 1
ATOM 2058 N N . GLN A 1 263 ? 35.736 6.162 -28.354 1.00 40.22 263 GLN A N 1
ATOM 2059 C CA . GLN A 1 263 ? 35.280 5.042 -27.538 1.00 40.22 263 GLN A CA 1
ATOM 2060 C C . GLN A 1 263 ? 34.127 4.394 -28.312 1.00 40.22 263 GLN A C 1
ATOM 2062 O O . GLN A 1 263 ? 33.267 5.143 -28.790 1.00 40.22 263 GLN A O 1
ATOM 2067 N N . PRO A 1 264 ? 34.113 3.062 -28.491 1.00 45.97 264 PRO A N 1
ATOM 2068 C CA . PRO A 1 264 ? 32.964 2.406 -29.096 1.00 45.97 264 PRO A CA 1
ATOM 2069 C C . PRO A 1 264 ? 31.714 2.730 -28.256 1.00 45.97 264 PRO A C 1
ATOM 2071 O O . PRO A 1 264 ? 31.821 2.812 -27.026 1.00 45.97 264 PRO A O 1
ATOM 2074 N N . PRO A 1 265 ? 30.556 2.996 -28.886 1.00 61.84 265 PRO A N 1
ATOM 2075 C CA . PRO A 1 265 ? 29.312 3.191 -28.151 1.00 61.84 265 PRO A CA 1
ATOM 2076 C C . PRO A 1 265 ? 29.027 1.950 -27.295 1.00 61.84 265 PRO A C 1
ATOM 2078 O O . PRO A 1 265 ? 29.336 0.832 -27.705 1.00 61.84 265 PRO A O 1
ATOM 2081 N N . ALA A 1 266 ? 28.485 2.153 -26.091 1.00 67.81 266 ALA A N 1
ATOM 2082 C CA . ALA A 1 266 ? 28.030 1.040 -25.263 1.00 67.81 266 ALA A CA 1
ATOM 2083 C C . ALA A 1 266 ? 26.998 0.212 -26.053 1.00 67.81 266 ALA A C 1
ATOM 2085 O O . ALA A 1 266 ? 26.236 0.807 -26.825 1.00 67.81 266 ALA A O 1
ATOM 2086 N N . PRO A 1 267 ? 26.969 -1.121 -25.887 1.00 80.00 267 PRO A N 1
ATOM 2087 C CA . PRO A 1 267 ? 25.997 -1.954 -26.580 1.00 80.00 267 PRO A CA 1
ATOM 2088 C C . PRO A 1 267 ? 24.579 -1.507 -26.208 1.00 80.00 267 PRO A C 1
ATOM 2090 O O . PRO A 1 267 ? 24.314 -1.130 -25.062 1.00 80.00 267 PRO A O 1
ATOM 2093 N N . VAL A 1 268 ? 23.691 -1.486 -27.199 1.00 82.06 268 VAL A N 1
ATOM 2094 C CA . VAL A 1 268 ? 22.298 -1.056 -27.048 1.00 82.06 268 VAL A CA 1
ATOM 2095 C C . VAL A 1 268 ? 21.411 -2.289 -26.945 1.00 82.06 268 VAL A C 1
ATOM 2097 O O . VAL A 1 268 ? 21.690 -3.295 -27.588 1.00 82.06 268 VAL A O 1
ATOM 2100 N N . LYS A 1 269 ? 20.366 -2.218 -26.120 1.00 84.69 269 LYS A N 1
ATOM 2101 C CA . LYS A 1 269 ? 19.433 -3.318 -25.872 1.00 84.69 269 LYS A CA 1
ATOM 2102 C C . LYS A 1 269 ? 17.988 -2.871 -26.057 1.00 84.69 269 LYS A C 1
ATOM 2104 O O . LYS A 1 269 ? 17.644 -1.774 -25.627 1.00 84.69 269 LYS A O 1
ATOM 2109 N N . THR A 1 270 ? 17.152 -3.723 -26.634 1.00 86.19 270 THR A N 1
ATOM 2110 C CA . THR A 1 270 ? 15.705 -3.515 -26.793 1.00 86.19 270 THR A CA 1
ATOM 2111 C C . THR A 1 270 ? 14.913 -4.279 -25.720 1.00 86.19 270 THR A C 1
ATOM 2113 O O . THR A 1 270 ? 15.447 -5.200 -25.089 1.00 86.19 270 THR A O 1
ATOM 2116 N N . PRO A 1 271 ? 13.663 -3.876 -25.424 1.00 88.31 271 PRO A N 1
ATOM 2117 C CA . PRO A 1 271 ? 12.849 -4.556 -24.424 1.00 88.31 271 PRO A CA 1
ATOM 2118 C C . PRO A 1 271 ? 12.421 -5.942 -24.908 1.00 88.31 271 PRO A C 1
ATOM 2120 O O . PRO A 1 271 ? 12.128 -6.143 -26.083 1.00 88.31 271 PRO A O 1
ATOM 2123 N N . VAL A 1 272 ? 12.339 -6.896 -23.980 1.00 89.62 272 VAL A N 1
ATOM 2124 C CA . VAL A 1 272 ? 11.854 -8.255 -24.263 1.00 89.62 272 VAL A CA 1
ATOM 2125 C C . VAL A 1 272 ? 10.340 -8.241 -24.451 1.00 89.62 272 VAL A C 1
ATOM 2127 O O . VAL A 1 272 ? 9.814 -8.905 -25.342 1.00 89.62 272 VAL A O 1
ATOM 2130 N N . LEU A 1 273 ? 9.633 -7.493 -23.598 1.00 90.44 273 LEU A N 1
ATOM 2131 C CA . LEU A 1 273 ? 8.187 -7.301 -23.670 1.00 90.44 273 LEU A CA 1
ATOM 2132 C C . LEU A 1 273 ? 7.819 -5.854 -23.363 1.00 90.44 273 LEU A C 1
ATOM 2134 O O . LEU A 1 273 ? 8.466 -5.186 -22.555 1.00 90.44 273 LEU A O 1
ATOM 2138 N N . THR A 1 274 ? 6.713 -5.428 -23.959 1.00 92.25 274 THR A N 1
ATOM 2139 C CA . THR A 1 274 ? 6.122 -4.105 -23.789 1.00 92.25 274 THR A CA 1
ATOM 2140 C C . THR A 1 274 ? 4.657 -4.286 -23.416 1.00 92.25 274 THR A C 1
ATOM 2142 O O . THR A 1 274 ? 3.919 -4.976 -24.119 1.00 92.25 274 THR A O 1
ATOM 2145 N N . PHE A 1 275 ? 4.240 -3.692 -22.303 1.00 93.31 275 PHE A N 1
ATOM 2146 C CA . PHE A 1 275 ? 2.873 -3.751 -21.801 1.00 93.31 275 PHE A CA 1
ATOM 2147 C C . PHE A 1 275 ? 2.218 -2.385 -21.954 1.00 93.31 275 PHE A C 1
ATOM 2149 O O . PHE A 1 275 ? 2.608 -1.407 -21.312 1.00 93.31 275 PHE A O 1
ATOM 2156 N N . GLU A 1 276 ? 1.195 -2.343 -22.799 1.00 90.75 276 GLU A N 1
ATOM 2157 C CA . GLU A 1 276 ? 0.384 -1.160 -23.045 1.00 90.75 276 GLU A CA 1
ATOM 2158 C C . GLU A 1 276 ? -0.996 -1.339 -22.412 1.00 90.75 276 GLU A C 1
ATOM 2160 O O . GLU A 1 276 ? -1.599 -2.414 -22.453 1.00 90.75 276 GLU A O 1
ATOM 2165 N N . GLY A 1 277 ? -1.520 -0.275 -21.808 1.00 86.88 277 GLY A N 1
ATOM 2166 C CA . GLY A 1 277 ? -2.883 -0.299 -21.286 1.00 86.88 277 GLY A CA 1
ATOM 2167 C C . GLY A 1 277 ? -3.246 0.876 -20.397 1.00 86.88 277 GLY A C 1
ATOM 2168 O O . GLY A 1 277 ? -4.432 1.200 -20.310 1.00 86.88 277 GLY A O 1
ATOM 2169 N N . HIS A 1 278 ? -2.270 1.519 -19.753 1.00 92.31 278 HIS A N 1
ATOM 2170 C CA . HIS A 1 278 ? -2.514 2.759 -19.022 1.00 92.31 278 HIS A CA 1
ATOM 2171 C C . HIS A 1 278 ? -2.826 3.901 -19.994 1.00 92.31 278 HIS A C 1
ATOM 2173 O O . HIS A 1 278 ? -2.197 4.030 -21.039 1.00 92.31 278 HIS A O 1
ATOM 2179 N N . SER A 1 279 ? -3.808 4.741 -19.654 1.00 91.44 279 SER A N 1
ATOM 2180 C CA . SER A 1 279 ? -4.188 5.897 -20.485 1.00 91.44 279 SER A CA 1
ATOM 2181 C C . SER A 1 279 ? -3.418 7.179 -20.143 1.00 91.44 279 SER A C 1
ATOM 2183 O O . SER A 1 279 ? -3.664 8.225 -20.738 1.00 91.44 279 SER A O 1
ATOM 2185 N N . GLY A 1 280 ? -2.535 7.120 -19.147 1.00 90.31 280 GLY A N 1
ATOM 2186 C CA . GLY A 1 280 ? -1.686 8.216 -18.687 1.00 90.31 280 GLY A CA 1
ATOM 2187 C C . GLY A 1 280 ? -0.334 7.681 -18.219 1.00 90.31 280 GLY A C 1
ATOM 2188 O O . GLY A 1 280 ? -0.072 6.486 -18.344 1.00 90.31 280 GLY A O 1
ATOM 2189 N N . CYS A 1 281 ? 0.519 8.545 -17.665 1.00 92.38 281 CYS A N 1
ATOM 2190 C CA . CYS A 1 281 ? 1.853 8.128 -17.239 1.00 92.38 281 CYS A CA 1
ATOM 2191 C C . CYS A 1 281 ? 1.806 7.058 -16.139 1.00 92.38 281 CYS A C 1
ATOM 2193 O O . CYS A 1 281 ? 0.967 7.101 -15.230 1.00 92.38 281 CYS A O 1
ATOM 2195 N N . VAL A 1 282 ? 2.733 6.102 -16.219 1.00 95.69 282 VAL A N 1
ATOM 2196 C CA . VAL A 1 282 ? 2.880 5.043 -15.219 1.00 95.69 282 VAL A CA 1
ATOM 2197 C C . VAL A 1 282 ? 3.946 5.472 -14.222 1.00 95.69 282 VAL A C 1
ATOM 2199 O O . VAL A 1 282 ? 5.141 5.440 -14.512 1.00 95.69 282 VAL A O 1
ATOM 2202 N N . SER A 1 283 ? 3.511 5.891 -13.036 1.00 94.19 283 SER A N 1
ATOM 2203 C CA . SER A 1 283 ? 4.401 6.424 -12.000 1.00 94.19 283 SER A CA 1
ATOM 2204 C C . SER A 1 283 ? 5.238 5.361 -11.312 1.00 94.19 283 SER A C 1
ATOM 2206 O O . SER A 1 283 ? 6.302 5.677 -10.794 1.00 94.19 283 SER A O 1
ATOM 2208 N N . VAL A 1 284 ? 4.763 4.117 -11.259 1.00 95.38 284 VAL A N 1
ATOM 2209 C CA . VAL A 1 284 ? 5.442 3.060 -10.507 1.00 95.38 284 VAL A CA 1
ATOM 2210 C C . VAL A 1 284 ? 5.186 1.684 -11.101 1.00 95.38 284 VAL A C 1
ATOM 2212 O O . VAL A 1 284 ? 4.069 1.379 -11.519 1.00 95.38 284 VAL A O 1
ATOM 2215 N N . VAL A 1 285 ? 6.222 0.846 -11.086 1.00 95.62 285 VAL A N 1
ATOM 2216 C CA . VAL A 1 285 ? 6.164 -0.587 -11.388 1.00 95.62 285 VAL A CA 1
ATOM 2217 C C . VAL A 1 285 ? 6.886 -1.363 -10.287 1.00 95.62 285 VAL A C 1
ATOM 2219 O O . VAL A 1 285 ? 7.909 -0.903 -9.781 1.00 95.62 285 VAL A O 1
ATOM 2222 N N . LYS A 1 286 ? 6.341 -2.513 -9.878 1.00 95.00 286 LYS A N 1
ATOM 2223 C CA . LYS A 1 286 ? 6.931 -3.404 -8.870 1.00 95.00 286 LYS A CA 1
ATOM 2224 C C . LYS A 1 286 ? 6.708 -4.871 -9.214 1.00 95.00 286 LYS A C 1
ATOM 2226 O O . LYS A 1 286 ? 5.608 -5.253 -9.606 1.00 95.00 286 LYS A O 1
ATOM 2231 N N . PHE A 1 287 ? 7.723 -5.702 -9.011 1.00 93.06 287 PHE A N 1
ATOM 2232 C CA . PHE A 1 287 ? 7.592 -7.153 -9.098 1.00 93.06 287 PHE A CA 1
ATOM 2233 C C . PHE A 1 287 ? 6.884 -7.729 -7.874 1.00 93.06 287 PHE A C 1
ATOM 2235 O O . PHE A 1 287 ? 7.014 -7.234 -6.748 1.00 93.06 287 PHE A O 1
ATOM 2242 N N . ARG A 1 288 ? 6.170 -8.841 -8.070 1.00 89.69 288 ARG A N 1
ATOM 2243 C CA . ARG A 1 288 ? 5.656 -9.634 -6.956 1.00 89.69 288 ARG A CA 1
ATOM 2244 C C . ARG A 1 288 ? 6.811 -10.370 -6.273 1.00 89.69 288 ARG A C 1
ATOM 2246 O O . ARG A 1 288 ? 7.382 -11.308 -6.814 1.00 89.69 288 ARG A O 1
ATOM 2253 N N . LYS A 1 289 ? 7.116 -9.983 -5.036 1.00 82.62 289 LYS A N 1
ATOM 2254 C CA . LYS A 1 289 ? 8.122 -10.651 -4.195 1.00 82.62 289 LYS A CA 1
ATOM 2255 C C . LYS A 1 289 ? 7.455 -11.772 -3.385 1.00 82.62 289 LYS A C 1
ATOM 2257 O O . LYS A 1 289 ? 6.575 -11.482 -2.585 1.00 82.62 289 LYS A O 1
ATOM 2262 N N . GLN A 1 290 ? 7.826 -13.039 -3.555 1.00 75.25 290 GLN A N 1
ATOM 2263 C CA . GLN A 1 290 ? 7.391 -14.130 -2.664 1.00 75.25 290 GLN A CA 1
ATOM 2264 C C . GLN A 1 290 ? 8.556 -14.620 -1.799 1.00 75.25 290 GLN A C 1
ATOM 2266 O O . GLN A 1 290 ? 9.690 -14.697 -2.267 1.00 75.25 290 GLN A O 1
ATOM 2271 N N . LEU A 1 291 ? 8.269 -14.950 -0.534 1.00 67.94 291 LEU A N 1
ATOM 2272 C CA . LEU A 1 291 ? 9.275 -15.323 0.474 1.00 67.94 291 LEU A CA 1
ATOM 2273 C C . LEU A 1 291 ? 9.855 -16.728 0.284 1.00 67.94 291 LEU A C 1
ATOM 2275 O O . LEU A 1 291 ? 10.973 -16.985 0.717 1.00 67.94 291 LEU A O 1
ATOM 2279 N N . ASN A 1 292 ? 9.095 -17.633 -0.331 1.00 61.34 292 ASN A N 1
ATOM 2280 C CA . ASN A 1 292 ? 9.400 -19.063 -0.407 1.00 61.34 292 ASN A CA 1
ATOM 2281 C C . ASN A 1 292 ? 9.359 -19.634 -1.830 1.00 61.34 292 ASN A C 1
ATOM 2283 O O . ASN A 1 292 ? 9.518 -20.844 -1.986 1.00 61.34 292 ASN A O 1
ATOM 2287 N N . SER A 1 293 ? 9.146 -18.803 -2.852 1.00 51.72 293 SER A N 1
ATOM 2288 C CA . SER A 1 293 ? 9.057 -19.302 -4.220 1.00 51.72 293 SER A CA 1
ATOM 2289 C C . SER A 1 293 ? 10.400 -19.276 -4.948 1.00 51.72 293 SER A C 1
ATOM 2291 O O . SER A 1 293 ? 11.263 -18.425 -4.710 1.00 51.72 293 SER A O 1
ATOM 2293 N N . THR A 1 294 ? 10.567 -20.257 -5.834 1.00 52.62 294 THR A N 1
ATOM 2294 C CA . THR A 1 294 ? 11.691 -20.348 -6.765 1.00 52.62 294 THR A CA 1
ATOM 2295 C C . THR A 1 294 ? 11.778 -19.077 -7.607 1.00 52.62 294 THR A C 1
ATOM 2297 O O . THR A 1 294 ? 10.774 -18.444 -7.934 1.00 52.62 294 THR A O 1
ATOM 2300 N N . SER A 1 295 ? 13.005 -18.680 -7.954 1.00 53.44 295 SER A N 1
ATOM 2301 C CA . SER A 1 295 ? 13.320 -17.392 -8.587 1.00 53.44 295 SER A CA 1
ATOM 2302 C C . SER A 1 295 ? 12.488 -17.067 -9.833 1.00 53.44 295 SER A C 1
ATOM 2304 O O . SER A 1 295 ? 12.313 -15.890 -10.124 1.00 53.44 295 SER A O 1
ATOM 2306 N N . SER A 1 296 ? 11.961 -18.077 -10.532 1.00 56.25 296 SER A N 1
ATOM 2307 C CA . SER A 1 296 ? 11.146 -17.927 -11.739 1.00 56.25 296 SER A CA 1
ATOM 2308 C C . SER A 1 296 ? 9.698 -17.499 -11.486 1.00 56.25 296 SER A C 1
ATOM 2310 O O . SER A 1 296 ? 9.136 -16.796 -12.317 1.00 56.25 296 SER A O 1
ATOM 2312 N N . GLU A 1 297 ? 9.063 -17.880 -10.370 1.00 60.88 297 GLU A N 1
ATOM 2313 C CA . GLU A 1 297 ? 7.644 -17.537 -10.147 1.00 60.88 297 GLU A CA 1
ATOM 2314 C C . GLU A 1 297 ? 7.457 -16.069 -9.737 1.00 60.88 297 GLU A C 1
ATOM 2316 O O . GLU A 1 297 ? 6.436 -15.462 -10.062 1.00 60.88 297 GLU A O 1
ATOM 2321 N N . ASN A 1 298 ? 8.458 -15.463 -9.089 1.00 63.84 298 ASN A N 1
ATOM 2322 C CA . ASN A 1 298 ? 8.451 -14.034 -8.746 1.00 63.84 298 ASN A CA 1
ATOM 2323 C C . ASN A 1 298 ? 8.446 -13.127 -9.987 1.00 63.84 298 ASN A C 1
ATOM 2325 O O . ASN A 1 298 ? 7.952 -12.003 -9.937 1.00 63.84 298 ASN A O 1
ATOM 2329 N N . GLU A 1 299 ? 8.967 -13.620 -11.110 1.00 68.88 299 GLU A N 1
ATOM 2330 C CA . GLU A 1 299 ? 9.075 -12.869 -12.363 1.00 68.88 299 GLU A CA 1
ATOM 2331 C C . GLU A 1 299 ? 7.792 -12.932 -13.207 1.00 68.88 299 GLU A C 1
ATOM 2333 O O . GLU A 1 299 ? 7.693 -12.251 -14.223 1.00 68.88 299 GLU A O 1
ATOM 2338 N N . THR A 1 300 ? 6.791 -13.713 -12.785 1.00 81.31 300 THR A N 1
ATOM 2339 C CA . THR A 1 300 ? 5.551 -13.911 -13.555 1.00 81.31 300 THR A CA 1
ATOM 2340 C C . THR A 1 300 ? 4.535 -12.790 -13.384 1.00 81.31 300 THR A C 1
ATOM 2342 O O . THR A 1 300 ? 3.726 -12.579 -14.280 1.00 81.31 300 THR A O 1
ATOM 2345 N N . VAL A 1 301 ? 4.553 -12.060 -12.262 1.00 91.44 301 VAL A N 1
ATOM 2346 C CA . VAL A 1 301 ? 3.534 -11.045 -11.958 1.00 91.44 301 VAL A CA 1
ATOM 2347 C C . VAL A 1 301 ? 4.169 -9.707 -11.610 1.00 91.44 301 VAL A C 1
ATOM 2349 O O . VAL A 1 301 ? 5.033 -9.620 -10.733 1.00 91.44 301 VAL A O 1
ATOM 2352 N N . MET A 1 302 ? 3.676 -8.649 -12.251 1.00 94.19 302 MET A N 1
ATOM 2353 C CA . MET A 1 302 ? 4.055 -7.266 -11.971 1.00 94.19 302 MET A CA 1
ATOM 2354 C C . MET A 1 302 ? 2.839 -6.432 -11.583 1.00 94.19 302 MET A C 1
ATOM 2356 O O . MET A 1 302 ? 1.726 -6.657 -12.054 1.00 94.19 302 MET A O 1
ATOM 2360 N N . TYR A 1 303 ? 3.071 -5.421 -10.760 1.00 95.25 303 TYR A N 1
ATOM 2361 C CA . TYR A 1 303 ? 2.089 -4.418 -10.387 1.00 95.25 303 TYR A CA 1
ATOM 2362 C C . TYR A 1 303 ? 2.509 -3.069 -10.946 1.00 95.25 303 TYR A C 1
ATOM 2364 O O . TYR A 1 303 ? 3.682 -2.706 -10.855 1.00 95.25 303 TYR A O 1
ATOM 2372 N N . SER A 1 304 ? 1.561 -2.289 -11.452 1.00 96.19 304 SER A N 1
ATOM 2373 C CA . SER A 1 304 ? 1.808 -0.902 -11.847 1.00 96.19 304 SER A CA 1
ATOM 2374 C C . SER A 1 304 ? 0.763 0.052 -11.294 1.00 96.19 304 SER A C 1
ATOM 2376 O O . SER A 1 304 ? -0.377 -0.336 -11.056 1.00 96.19 304 SER A O 1
ATOM 2378 N N . GLY A 1 305 ? 1.156 1.307 -11.097 1.00 95.62 305 GLY A N 1
ATOM 2379 C CA . GLY A 1 305 ? 0.272 2.396 -10.690 1.00 95.62 305 GLY A CA 1
ATOM 2380 C C . GLY A 1 305 ? 0.508 3.629 -11.553 1.00 95.62 305 GLY A C 1
ATOM 2381 O O . GLY A 1 305 ? 1.659 3.980 -11.823 1.00 95.62 305 GLY A O 1
ATOM 2382 N N . GLY A 1 306 ? -0.570 4.280 -11.992 1.00 94.31 306 GLY A N 1
ATOM 2383 C CA . GLY A 1 306 ? -0.490 5.394 -12.938 1.00 94.31 306 GLY A CA 1
ATOM 2384 C C . GLY A 1 306 ? -1.363 6.604 -12.609 1.00 94.31 306 GLY A C 1
ATOM 2385 O O . GLY A 1 306 ? -2.167 6.620 -11.671 1.00 94.31 306 GLY A O 1
ATOM 2386 N N . TRP A 1 307 ? -1.213 7.637 -13.438 1.00 95.19 307 TRP A N 1
ATOM 2387 C CA . TRP A 1 307 ? -2.022 8.861 -13.400 1.00 95.19 307 TRP A CA 1
ATOM 2388 C C . TRP A 1 307 ? -3.405 8.693 -14.023 1.00 95.19 307 TRP A C 1
ATOM 2390 O O . TRP A 1 307 ? -4.233 9.590 -13.920 1.00 95.19 307 TRP A O 1
ATOM 2400 N N . ASP A 1 308 ? -3.695 7.527 -14.596 1.00 93.69 308 ASP A N 1
ATOM 2401 C CA . ASP A 1 308 ? -5.047 7.126 -14.989 1.00 93.69 308 ASP A CA 1
ATOM 2402 C C . ASP A 1 308 ? -5.905 6.644 -13.804 1.00 93.69 308 ASP A C 1
ATOM 2404 O O . ASP A 1 308 ? -6.981 6.085 -13.999 1.00 93.69 308 ASP A O 1
ATOM 2408 N N . HIS A 1 309 ? -5.423 6.866 -12.577 1.00 93.62 309 HIS A N 1
ATOM 2409 C CA . HIS A 1 309 ? -6.060 6.462 -11.328 1.00 93.62 309 HIS A CA 1
ATOM 2410 C C . HIS A 1 309 ? -6.255 4.942 -11.236 1.00 93.62 309 HIS A C 1
ATOM 2412 O O . HIS A 1 309 ? -7.213 4.490 -10.617 1.00 93.62 309 HIS A O 1
ATOM 2418 N N . SER A 1 310 ? -5.376 4.138 -11.837 1.00 93.06 310 SER A N 1
ATOM 2419 C CA . SER A 1 310 ? -5.493 2.681 -11.789 1.00 93.06 310 SER A CA 1
ATOM 2420 C C . SER A 1 310 ? -4.239 2.001 -11.247 1.00 93.06 310 SER A C 1
ATOM 2422 O O . SER A 1 310 ? -3.112 2.402 -11.545 1.00 93.06 310 SER A O 1
ATOM 2424 N N . VAL A 1 311 ? -4.454 0.953 -10.451 1.00 94.50 311 VAL A N 1
ATOM 2425 C CA . VAL A 1 311 ? -3.449 -0.067 -10.144 1.00 94.50 311 VAL A CA 1
ATOM 2426 C C . VAL A 1 311 ? -3.722 -1.258 -11.047 1.00 94.50 311 VAL A C 1
ATOM 2428 O O . VAL A 1 311 ? -4.846 -1.757 -11.075 1.00 94.50 311 VAL A O 1
ATOM 2431 N N . ARG A 1 312 ? -2.722 -1.738 -11.779 1.00 93.69 312 ARG A N 1
ATOM 2432 C CA . ARG A 1 312 ? -2.868 -2.886 -12.677 1.00 93.69 312 ARG A CA 1
ATOM 2433 C C . ARG A 1 312 ? -1.977 -4.035 -12.265 1.00 93.69 312 ARG A C 1
ATOM 2435 O O . ARG A 1 312 ? -0.894 -3.828 -11.722 1.00 93.69 312 ARG A O 1
ATOM 2442 N N . ILE A 1 313 ? -2.462 -5.241 -12.529 1.00 94.00 313 ILE A N 1
ATOM 2443 C CA . ILE A 1 313 ? -1.743 -6.491 -12.316 1.00 94.00 313 ILE A CA 1
ATOM 2444 C C . ILE A 1 313 ? -1.469 -7.101 -13.682 1.00 94.00 313 ILE A C 1
ATOM 2446 O O . ILE A 1 313 ? -2.400 -7.374 -14.438 1.00 94.00 313 ILE A O 1
ATOM 2450 N N . TRP A 1 314 ? -0.201 -7.334 -13.977 1.00 93.69 314 TRP A N 1
ATOM 2451 C CA . TRP A 1 314 ? 0.265 -7.863 -15.248 1.00 93.69 314 TRP A CA 1
ATOM 2452 C C . TRP A 1 314 ? 0.791 -9.270 -15.055 1.00 93.69 314 TRP A C 1
ATOM 2454 O O . TRP A 1 314 ? 1.622 -9.500 -14.177 1.00 93.69 314 TRP A O 1
ATOM 2464 N N . ASP A 1 315 ? 0.329 -10.184 -15.898 1.00 91.81 315 ASP A N 1
ATOM 2465 C CA . ASP A 1 315 ? 0.953 -11.487 -16.073 1.00 91.81 315 ASP A CA 1
ATOM 2466 C C . ASP A 1 315 ? 1.981 -11.391 -17.208 1.00 91.81 315 ASP A C 1
ATOM 2468 O O . ASP A 1 315 ? 1.642 -11.103 -18.361 1.00 91.81 315 ASP A O 1
ATOM 2472 N N . VAL A 1 316 ? 3.248 -11.614 -16.867 1.00 90.12 316 VAL A N 1
ATOM 2473 C CA . VAL A 1 316 ? 4.384 -11.557 -17.790 1.00 90.12 316 VAL A CA 1
ATOM 2474 C C . VAL A 1 316 ? 4.352 -12.727 -18.769 1.00 90.12 316 VAL A C 1
ATOM 2476 O O . VAL A 1 316 ? 4.627 -12.537 -19.954 1.00 90.12 316 VAL A O 1
ATOM 2479 N N . ALA A 1 317 ? 3.958 -13.920 -18.313 1.00 87.94 317 ALA A N 1
ATOM 2480 C CA . ALA A 1 317 ? 3.862 -15.100 -19.169 1.00 87.94 317 ALA A CA 1
ATOM 2481 C C . ALA A 1 317 ? 2.663 -14.990 -20.122 1.00 87.94 317 ALA A C 1
ATOM 2483 O O . ALA A 1 317 ? 2.790 -15.253 -21.319 1.00 87.94 317 ALA A O 1
ATOM 2484 N N . GLY A 1 318 ? 1.519 -14.538 -19.598 1.00 85.25 318 GLY A N 1
ATOM 2485 C CA . GLY A 1 318 ? 0.300 -14.280 -20.366 1.00 85.25 318 GLY A CA 1
ATOM 2486 C C . GLY A 1 318 ? 0.348 -13.024 -21.245 1.00 85.25 318 GLY A C 1
ATOM 2487 O O . GLY A 1 318 ? -0.514 -12.860 -22.107 1.00 85.25 318 GLY A O 1
ATOM 2488 N N . ARG A 1 319 ? 1.348 -12.148 -21.053 1.00 87.75 319 ARG A N 1
ATOM 2489 C CA . ARG A 1 319 ? 1.526 -10.861 -21.756 1.00 87.75 319 ARG A CA 1
ATOM 2490 C C . ARG A 1 319 ? 0.290 -9.960 -21.697 1.00 87.75 319 ARG A C 1
ATOM 2492 O O . ARG A 1 319 ? -0.028 -9.258 -22.656 1.00 87.75 319 ARG A O 1
ATOM 2499 N N . ALA A 1 320 ? -0.435 -10.002 -20.584 1.00 89.69 320 ALA A N 1
ATOM 2500 C CA . ALA A 1 320 ? -1.739 -9.367 -20.470 1.00 89.69 320 ALA A CA 1
ATOM 2501 C C . ALA A 1 320 ? -1.950 -8.717 -19.103 1.00 89.69 320 ALA A C 1
ATOM 2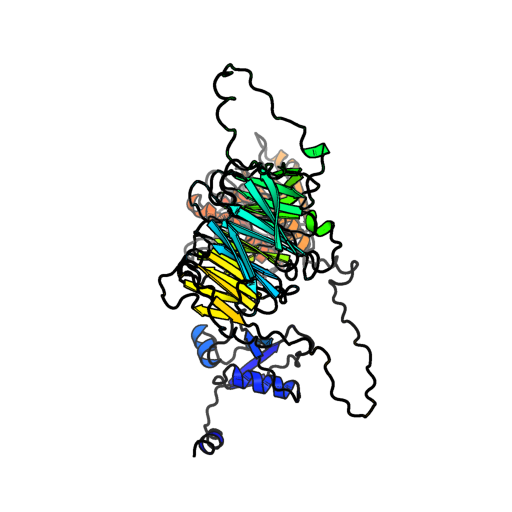503 O O . ALA A 1 320 ? -1.358 -9.097 -18.093 1.00 89.69 320 ALA A O 1
ATOM 2504 N N . ASN A 1 321 ? -2.837 -7.726 -19.092 1.00 91.06 321 ASN A N 1
ATOM 2505 C CA . ASN A 1 321 ? -3.378 -7.142 -17.875 1.00 91.06 321 ASN A CA 1
ATOM 2506 C C . ASN A 1 321 ? -4.469 -8.065 -17.319 1.00 91.06 321 ASN A C 1
ATOM 2508 O O . ASN A 1 321 ? -5.509 -8.242 -17.956 1.00 91.06 321 ASN A O 1
ATOM 2512 N N . THR A 1 322 ? -4.238 -8.627 -16.140 1.00 89.50 322 THR A N 1
ATOM 2513 C CA . THR A 1 322 ? -5.148 -9.578 -15.492 1.00 89.50 322 THR A CA 1
ATOM 2514 C C . THR A 1 322 ? -6.234 -8.864 -14.695 1.00 89.50 322 THR A C 1
ATOM 2516 O O . THR A 1 322 ? -7.393 -9.270 -14.729 1.00 89.50 322 THR A O 1
ATOM 2519 N N . LEU A 1 323 ? -5.877 -7.796 -13.976 1.00 89.56 323 LEU A N 1
ATOM 2520 C CA . LEU A 1 323 ? -6.798 -7.065 -13.105 1.00 89.56 323 LEU A CA 1
ATOM 2521 C C . LEU A 1 323 ? -6.472 -5.575 -13.099 1.00 89.56 323 LEU A C 1
ATOM 2523 O O . LEU A 1 323 ? -5.312 -5.177 -13.053 1.00 89.56 323 LEU A O 1
ATOM 2527 N N . THR A 1 324 ? -7.510 -4.742 -13.095 1.00 91.56 324 THR A N 1
ATOM 2528 C CA . THR A 1 324 ? -7.395 -3.286 -12.959 1.00 91.56 324 THR A CA 1
ATOM 2529 C C . THR A 1 324 ? -8.228 -2.816 -11.781 1.00 91.56 324 THR A C 1
ATOM 2531 O O . THR A 1 324 ? -9.439 -3.024 -11.755 1.00 91.56 324 THR A O 1
ATOM 2534 N N . MET A 1 325 ? -7.568 -2.179 -10.819 1.00 90.38 325 MET A N 1
ATOM 2535 C CA . MET A 1 325 ? -8.177 -1.613 -9.625 1.00 90.38 325 MET A CA 1
ATOM 2536 C C . MET A 1 325 ? -8.218 -0.094 -9.736 1.00 90.38 325 MET A C 1
ATOM 2538 O O . MET A 1 325 ? -7.179 0.564 -9.785 1.00 90.38 325 MET A O 1
ATOM 2542 N N . ASN A 1 326 ? -9.423 0.469 -9.789 1.00 90.31 326 ASN A N 1
ATOM 2543 C CA . ASN A 1 326 ? -9.610 1.905 -9.979 1.00 90.31 326 ASN A CA 1
ATOM 2544 C C . ASN A 1 326 ? -9.596 2.658 -8.644 1.00 90.31 326 ASN A C 1
ATOM 2546 O O . ASN A 1 326 ? -10.172 2.227 -7.646 1.00 90.31 326 ASN A O 1
ATOM 2550 N N . CYS A 1 327 ? -8.969 3.827 -8.661 1.00 88.06 327 CYS A N 1
ATOM 2551 C CA . CYS A 1 327 ? -8.786 4.732 -7.540 1.00 88.06 327 CYS A CA 1
ATOM 2552 C C . CYS A 1 327 ? -9.529 6.053 -7.781 1.00 88.06 327 CYS A C 1
ATOM 2554 O O . CYS A 1 327 ? -9.857 6.426 -8.904 1.00 88.06 327 CYS A O 1
ATOM 2556 N N . GLU A 1 328 ? -9.754 6.804 -6.705 1.00 88.12 328 GLU A N 1
ATOM 2557 C CA . GLU A 1 328 ? -10.359 8.145 -6.766 1.00 88.12 328 GLU A CA 1
ATOM 2558 C C . GLU A 1 328 ? -9.344 9.228 -7.178 1.00 88.12 328 GLU A C 1
ATOM 2560 O O . GLU A 1 328 ? -9.737 10.327 -7.561 1.00 88.12 328 GLU A O 1
ATOM 2565 N N . SER A 1 329 ? -8.044 8.932 -7.075 1.00 93.00 329 SER A N 1
ATOM 2566 C CA . SER A 1 329 ? -6.959 9.895 -7.252 1.00 93.00 329 SER A CA 1
ATOM 2567 C C . SER A 1 329 ? -5.704 9.252 -7.850 1.00 93.00 329 SER A C 1
ATOM 2569 O O . SER A 1 329 ? -5.509 8.035 -7.754 1.00 93.00 329 SER A O 1
ATOM 2571 N N . VAL A 1 330 ? -4.841 10.091 -8.427 1.00 95.75 330 VAL A N 1
ATOM 2572 C CA . VAL A 1 330 ? -3.551 9.738 -9.039 1.00 95.75 330 VAL A CA 1
ATOM 2573 C C . VAL A 1 330 ? -2.656 8.995 -8.052 1.00 95.75 330 VAL A C 1
ATOM 2575 O O . VAL A 1 330 ? -2.543 9.391 -6.889 1.00 95.75 330 VAL A O 1
ATOM 2578 N N . ILE A 1 331 ? -2.000 7.940 -8.536 1.00 96.38 331 ILE A N 1
ATOM 2579 C CA . ILE A 1 331 ? -1.016 7.166 -7.779 1.00 96.38 331 ILE A CA 1
ATOM 2580 C C . ILE A 1 331 ? 0.371 7.733 -8.061 1.00 96.38 331 ILE A C 1
ATOM 2582 O O . ILE A 1 331 ? 0.775 7.861 -9.212 1.00 96.38 331 ILE A O 1
ATOM 2586 N N . THR A 1 332 ? 1.099 8.064 -7.004 1.00 95.69 332 THR A N 1
ATOM 2587 C CA . THR A 1 332 ? 2.455 8.630 -7.070 1.00 95.69 332 THR A CA 1
ATOM 2588 C C . THR A 1 332 ? 3.526 7.600 -6.738 1.00 95.69 332 THR A C 1
ATOM 2590 O O . THR A 1 332 ? 4.626 7.664 -7.272 1.00 95.69 332 THR A O 1
ATOM 2593 N N . CYS A 1 333 ? 3.218 6.651 -5.854 1.00 95.31 333 CYS A N 1
ATOM 2594 C CA . CYS A 1 333 ? 4.142 5.616 -5.403 1.00 95.31 333 CYS A CA 1
ATOM 2595 C C . CYS A 1 333 ? 3.389 4.356 -4.972 1.00 95.31 333 CYS A C 1
ATOM 2597 O O . CYS A 1 333 ? 2.200 4.403 -4.640 1.00 95.31 333 CYS A O 1
ATOM 2599 N N . MET A 1 334 ? 4.084 3.221 -4.983 1.00 96.19 334 MET A N 1
ATOM 2600 C CA . MET A 1 334 ? 3.515 1.926 -4.634 1.00 96.19 334 MET A CA 1
ATOM 2601 C C . MET A 1 334 ? 4.598 0.967 -4.158 1.00 96.19 334 MET A C 1
ATOM 2603 O O . MET A 1 334 ? 5.715 0.993 -4.676 1.00 96.19 334 MET A O 1
ATOM 2607 N N . ASP A 1 335 ? 4.233 0.086 -3.232 1.00 95.62 335 ASP A N 1
ATOM 2608 C CA . ASP A 1 335 ? 5.055 -1.058 -2.855 1.00 95.62 335 ASP A CA 1
ATOM 2609 C C . ASP A 1 335 ? 4.198 -2.281 -2.482 1.00 95.62 335 ASP A C 1
ATOM 2611 O O . ASP A 1 335 ? 3.042 -2.150 -2.060 1.00 95.62 335 ASP A O 1
ATOM 2615 N N . TYR A 1 336 ? 4.765 -3.476 -2.647 1.00 93.75 336 TYR A N 1
ATOM 2616 C CA . TYR A 1 336 ? 4.111 -4.758 -2.384 1.00 93.75 336 TYR A CA 1
ATOM 2617 C C . TYR A 1 336 ? 4.839 -5.529 -1.283 1.00 93.75 336 TYR A C 1
ATOM 2619 O O . TYR A 1 336 ? 6.041 -5.785 -1.367 1.00 93.75 336 TYR A O 1
ATOM 2627 N N . SER A 1 337 ? 4.090 -5.974 -0.274 1.00 91.81 337 SER A N 1
ATOM 2628 C CA . SER A 1 337 ? 4.635 -6.803 0.798 1.00 91.81 337 SER A CA 1
ATOM 2629 C C . SER A 1 337 ? 4.528 -8.286 0.468 1.00 91.81 337 SER A C 1
ATOM 2631 O O . SER A 1 337 ? 3.434 -8.830 0.314 1.00 91.81 337 SER A O 1
ATOM 2633 N N . ALA A 1 338 ? 5.672 -8.968 0.479 1.00 86.88 338 ALA A N 1
ATOM 2634 C CA . ALA A 1 338 ? 5.737 -10.423 0.372 1.00 86.88 338 ALA A CA 1
ATOM 2635 C C . ALA A 1 338 ? 5.098 -11.144 1.574 1.00 86.88 338 ALA A C 1
ATOM 2637 O O . ALA A 1 338 ? 4.592 -12.253 1.429 1.00 86.88 338 ALA A O 1
ATOM 2638 N N . HIS A 1 339 ? 5.119 -10.508 2.751 1.00 86.94 339 HIS A N 1
ATOM 2639 C CA . HIS A 1 339 ? 4.636 -11.085 4.005 1.00 86.94 339 HIS A CA 1
ATOM 2640 C C . HIS A 1 339 ? 3.115 -10.975 4.145 1.00 86.94 339 HIS A C 1
ATOM 2642 O O . HIS A 1 339 ? 2.462 -11.946 4.512 1.00 86.94 339 HIS A O 1
ATOM 2648 N N . SER A 1 340 ? 2.537 -9.800 3.867 1.00 86.75 340 SER A N 1
ATOM 2649 C CA . SER A 1 340 ? 1.081 -9.609 3.975 1.00 86.75 340 SER A CA 1
ATOM 2650 C C . SER A 1 340 ? 0.325 -9.939 2.693 1.00 86.75 340 SER A C 1
ATOM 2652 O O . SER A 1 340 ? -0.890 -10.144 2.736 1.00 86.75 340 SER A O 1
ATOM 2654 N N . GLY A 1 341 ? 1.023 -9.976 1.554 1.00 89.25 341 GLY A N 1
ATOM 2655 C CA . GLY A 1 341 ? 0.408 -10.110 0.239 1.00 89.25 341 GLY A CA 1
ATOM 2656 C C . GLY A 1 341 ? -0.410 -8.885 -0.171 1.00 89.25 341 GLY A C 1
ATOM 2657 O O . GLY A 1 341 ? -1.257 -9.006 -1.048 1.00 89.25 341 GLY A O 1
ATOM 2658 N N . LEU A 1 342 ? -0.203 -7.729 0.471 1.00 92.44 342 LEU A N 1
ATOM 2659 C CA . LEU A 1 342 ? -0.930 -6.489 0.195 1.00 92.44 342 LEU A CA 1
ATOM 2660 C C . LEU A 1 342 ? -0.084 -5.508 -0.619 1.00 92.44 342 LEU A C 1
ATOM 2662 O O . LEU A 1 342 ? 1.139 -5.441 -0.481 1.00 92.44 342 LEU A O 1
ATOM 2666 N N . ILE A 1 343 ? -0.770 -4.696 -1.419 1.00 94.31 343 ILE A N 1
ATOM 2667 C CA . ILE A 1 343 ? -0.200 -3.553 -2.134 1.00 94.31 343 ILE A CA 1
ATOM 2668 C C . ILE A 1 343 ? -0.550 -2.286 -1.358 1.00 94.31 343 ILE A C 1
ATOM 2670 O O . ILE A 1 343 ? -1.708 -2.085 -0.996 1.00 94.31 343 ILE A O 1
ATOM 2674 N N . ALA A 1 344 ? 0.429 -1.419 -1.126 1.00 95.94 344 ALA A N 1
ATOM 2675 C CA . ALA A 1 344 ? 0.209 -0.085 -0.582 1.00 95.94 344 ALA A CA 1
ATOM 2676 C C . ALA A 1 344 ? 0.430 0.955 -1.679 1.00 95.94 344 ALA A C 1
ATOM 2678 O O . ALA A 1 344 ? 1.477 0.942 -2.322 1.00 95.94 344 ALA A O 1
ATOM 2679 N N . THR A 1 345 ? -0.527 1.860 -1.877 1.00 96.44 345 THR A N 1
ATOM 2680 C CA . THR A 1 345 ? -0.431 2.951 -2.856 1.00 96.44 345 THR A CA 1
ATOM 2681 C C . THR A 1 345 ? -0.512 4.307 -2.181 1.00 96.44 345 THR A C 1
ATOM 2683 O O . THR A 1 345 ? -1.353 4.534 -1.309 1.00 96.44 345 THR A O 1
ATOM 2686 N N . GLY A 1 346 ? 0.355 5.220 -2.607 1.00 96.12 346 GLY A N 1
ATOM 2687 C CA . GLY A 1 346 ? 0.358 6.616 -2.197 1.00 96.12 346 GLY A CA 1
ATOM 2688 C C . GLY A 1 346 ? -0.278 7.478 -3.270 1.00 96.12 346 GLY A C 1
ATOM 2689 O O . GLY A 1 346 ? -0.120 7.216 -4.464 1.00 96.12 346 GLY A O 1
ATOM 2690 N N . HIS A 1 347 ? -1.021 8.487 -2.832 1.00 96.00 347 HIS A N 1
ATOM 2691 C CA . HIS A 1 347 ? -1.838 9.304 -3.714 1.00 96.00 347 HIS A CA 1
ATOM 2692 C C . HIS A 1 347 ? -1.580 10.802 -3.531 1.00 96.00 347 HIS A C 1
ATOM 2694 O O . HIS A 1 347 ? -1.020 11.261 -2.527 1.00 96.00 347 HIS A O 1
ATOM 2700 N N . THR A 1 348 ? -2.061 11.584 -4.498 1.00 96.00 348 THR A N 1
ATOM 2701 C CA . THR A 1 348 ? -2.048 13.056 -4.449 1.00 96.00 348 THR A CA 1
ATOM 2702 C C . THR A 1 348 ? -3.124 13.647 -3.528 1.00 96.00 348 THR A C 1
ATOM 2704 O O . THR A 1 348 ? -3.104 14.842 -3.249 1.00 96.00 348 THR A O 1
ATOM 2707 N N . ASP A 1 349 ? -4.049 12.830 -3.012 1.00 94.44 349 ASP A N 1
ATOM 2708 C CA . ASP A 1 349 ? -5.047 13.227 -2.004 1.00 94.44 349 ASP A CA 1
ATOM 2709 C C . ASP A 1 349 ? -4.548 13.048 -0.556 1.00 94.44 349 ASP A C 1
ATOM 2711 O O . ASP A 1 349 ? -5.325 13.154 0.393 1.00 94.44 349 ASP A O 1
ATOM 2715 N N . ASN A 1 350 ? -3.242 12.805 -0.385 1.00 94.19 350 ASN A N 1
ATOM 2716 C CA . ASN A 1 350 ? -2.547 12.614 0.893 1.00 94.19 350 ASN A CA 1
ATOM 2717 C C . ASN A 1 350 ? -2.913 11.311 1.625 1.00 94.19 350 ASN A C 1
ATOM 2719 O O . ASN A 1 350 ? -2.514 11.113 2.778 1.00 94.19 350 ASN A O 1
ATOM 2723 N N . LEU A 1 351 ? -3.675 10.422 0.984 1.00 95.00 351 LEU A N 1
ATOM 2724 C CA . LEU A 1 351 ? -4.056 9.137 1.551 1.00 95.00 351 LEU A CA 1
ATOM 2725 C C . LEU A 1 351 ? -3.119 8.031 1.080 1.00 95.00 351 LEU A C 1
ATOM 2727 O O . LEU A 1 351 ? -2.577 8.059 -0.027 1.00 95.00 351 LEU A O 1
ATOM 2731 N N . ILE A 1 352 ? -2.989 7.015 1.928 1.00 96.25 352 ILE A N 1
ATOM 2732 C CA . ILE A 1 352 ? -2.408 5.727 1.558 1.00 96.25 352 ILE A CA 1
ATOM 2733 C C . ILE A 1 352 ? -3.539 4.708 1.539 1.00 96.25 352 ILE A C 1
ATOM 2735 O O . ILE A 1 352 ? -4.339 4.644 2.479 1.00 96.25 352 ILE A O 1
ATOM 2739 N N . ARG A 1 353 ? -3.625 3.921 0.470 1.00 94.75 353 ARG A N 1
ATOM 2740 C CA . ARG A 1 353 ? -4.638 2.875 0.311 1.00 94.75 353 ARG A CA 1
ATOM 2741 C C . ARG A 1 353 ? -3.960 1.514 0.273 1.00 94.75 353 ARG A C 1
ATOM 2743 O O . ARG A 1 353 ? -2.927 1.354 -0.372 1.00 94.75 353 ARG A O 1
ATOM 2750 N N . LEU A 1 354 ? -4.535 0.551 0.989 1.00 94.69 354 LEU A N 1
ATOM 2751 C CA . LEU A 1 354 ? -4.106 -0.843 0.944 1.00 94.69 354 LEU A CA 1
ATOM 2752 C C . LEU A 1 354 ? -5.062 -1.663 0.089 1.00 94.69 354 LEU A C 1
ATOM 2754 O O . LEU A 1 354 ? -6.281 -1.584 0.261 1.00 94.69 354 LEU A O 1
ATOM 2758 N N . TRP A 1 355 ? -4.490 -2.492 -0.772 1.00 92.25 355 TRP A N 1
ATOM 2759 C CA . TRP A 1 355 ? -5.204 -3.333 -1.719 1.00 92.25 355 TRP A CA 1
ATOM 2760 C C . TRP A 1 355 ? -4.796 -4.781 -1.529 1.00 92.25 355 TRP A C 1
ATOM 2762 O O . TRP A 1 355 ? -3.632 -5.079 -1.251 1.00 92.25 355 TRP A O 1
ATOM 2772 N N . ASP A 1 356 ? -5.758 -5.677 -1.700 1.00 90.00 356 ASP A N 1
ATOM 2773 C CA . ASP A 1 356 ? -5.485 -7.102 -1.784 1.00 90.00 356 ASP A CA 1
ATOM 2774 C C . ASP A 1 356 ? -5.573 -7.525 -3.259 1.00 90.00 356 ASP A C 1
ATOM 2776 O O . ASP A 1 356 ? -6.676 -7.551 -3.808 1.00 90.00 356 ASP A O 1
ATOM 2780 N N . PRO A 1 357 ? -4.441 -7.833 -3.922 1.00 86.50 357 PRO A N 1
ATOM 2781 C CA . PRO A 1 357 ? -4.426 -8.202 -5.336 1.00 86.50 357 PRO A CA 1
ATOM 2782 C C . PRO A 1 357 ? -5.121 -9.539 -5.624 1.00 86.50 357 PRO A C 1
ATOM 2784 O O . PRO A 1 357 ? -5.339 -9.873 -6.785 1.00 86.50 357 PRO A O 1
ATOM 2787 N N . ARG A 1 358 ? -5.441 -10.330 -4.591 1.00 83.88 358 ARG A N 1
ATOM 2788 C CA . ARG A 1 358 ? -6.111 -11.633 -4.729 1.00 83.88 358 ARG A CA 1
ATOM 2789 C C . ARG A 1 358 ? -7.627 -11.499 -4.815 1.00 83.88 358 ARG A C 1
ATOM 2791 O O . ARG A 1 358 ? -8.304 -12.440 -5.222 1.00 83.88 358 ARG A O 1
ATOM 2798 N N . THR A 1 359 ? -8.164 -10.350 -4.421 1.00 80.56 359 THR A N 1
ATOM 2799 C CA . THR A 1 359 ? -9.598 -10.093 -4.463 1.00 80.56 359 THR A CA 1
ATOM 2800 C C . THR A 1 359 ? -10.007 -9.804 -5.904 1.00 80.56 359 THR A C 1
ATOM 2802 O O . THR A 1 359 ? -9.624 -8.782 -6.470 1.00 80.56 359 THR A O 1
ATOM 2805 N N . GLN A 1 360 ? -10.811 -10.689 -6.498 1.00 65.44 360 GLN A N 1
ATOM 2806 C CA . GLN A 1 360 ? -11.275 -10.528 -7.883 1.00 65.44 360 GLN A CA 1
ATOM 2807 C C . GLN A 1 360 ? -12.211 -9.326 -8.072 1.00 65.44 360 GLN A C 1
ATOM 2809 O O . GLN A 1 360 ? -12.360 -8.837 -9.188 1.00 65.44 360 GLN A O 1
ATOM 2814 N N . ASP A 1 361 ? -12.777 -8.799 -6.983 1.00 61.06 361 ASP A N 1
ATOM 2815 C CA . ASP A 1 361 ? -13.700 -7.667 -7.034 1.00 61.06 361 ASP A CA 1
ATOM 2816 C C . ASP A 1 361 ? -13.034 -6.318 -7.322 1.00 61.06 361 ASP A C 1
ATOM 2818 O O . ASP A 1 361 ? -13.768 -5.353 -7.476 1.00 61.06 361 ASP A O 1
ATOM 2822 N N . GLY A 1 362 ? -11.697 -6.211 -7.402 1.00 55.25 362 GLY A N 1
ATOM 2823 C CA . GLY A 1 362 ? -10.940 -5.089 -7.999 1.00 55.25 362 GLY A CA 1
ATOM 2824 C C . GLY A 1 362 ? -11.175 -3.654 -7.475 1.00 55.25 362 GLY A C 1
ATOM 2825 O O . GLY A 1 362 ? -10.406 -2.754 -7.783 1.00 55.25 362 GLY A O 1
ATOM 2826 N N . PHE A 1 363 ? -12.205 -3.399 -6.672 1.00 62.81 363 PHE A N 1
ATOM 2827 C CA . PHE A 1 363 ? -12.690 -2.063 -6.313 1.00 62.81 363 PHE A CA 1
ATOM 2828 C C . PHE A 1 363 ? -12.633 -1.799 -4.806 1.00 62.81 363 PHE A C 1
ATOM 2830 O O . PHE A 1 363 ? -12.903 -0.683 -4.362 1.00 62.81 363 PHE A O 1
ATOM 2837 N N . VAL A 1 364 ? -12.296 -2.806 -3.995 1.00 75.62 364 VAL A N 1
ATOM 2838 C CA . VAL A 1 364 ? -12.353 -2.688 -2.536 1.00 75.62 364 VAL A CA 1
ATOM 2839 C C . VAL A 1 364 ? -10.986 -2.308 -1.981 1.00 75.62 364 VAL A C 1
ATOM 2841 O O . VAL A 1 364 ? -10.076 -3.128 -1.869 1.00 75.62 364 VAL A O 1
ATOM 2844 N N . VAL A 1 365 ? -10.867 -1.046 -1.573 1.00 82.56 365 VAL A N 1
ATOM 2845 C CA . VAL A 1 365 ? -9.776 -0.593 -0.706 1.00 82.56 365 VAL A CA 1
ATOM 2846 C C . VAL A 1 365 ? -9.950 -1.251 0.660 1.00 82.56 365 VAL A C 1
ATOM 2848 O O . VAL A 1 365 ? -10.937 -0.995 1.347 1.00 82.56 365 VAL A O 1
ATOM 2851 N N . LYS A 1 366 ? -8.976 -2.061 1.080 1.00 86.38 366 LYS A N 1
ATOM 2852 C CA . LYS A 1 366 ? -9.013 -2.773 2.365 1.00 86.38 366 LYS A CA 1
ATOM 2853 C C . LYS A 1 366 ? -8.868 -1.824 3.552 1.00 86.38 366 LYS A C 1
ATOM 2855 O O . LYS A 1 366 ? -9.526 -1.996 4.572 1.00 86.38 366 LYS A O 1
ATOM 2860 N N . LEU A 1 367 ? -7.986 -0.834 3.425 1.00 90.19 367 LEU A N 1
ATOM 2861 C CA . LEU A 1 367 ? -7.711 0.145 4.474 1.00 90.19 367 LEU A CA 1
ATOM 2862 C C . LEU A 1 367 ? -7.298 1.484 3.862 1.00 90.19 367 LEU A C 1
ATOM 2864 O O . LEU A 1 367 ? -6.515 1.518 2.911 1.00 90.19 367 LEU A O 1
ATOM 2868 N N . LYS A 1 368 ? -7.801 2.583 4.434 1.00 93.12 368 LYS A N 1
ATOM 2869 C CA . LYS A 1 368 ? -7.366 3.953 4.132 1.00 93.12 368 LYS A CA 1
ATOM 2870 C C . LYS A 1 368 ? -6.598 4.502 5.336 1.00 93.12 368 LYS A C 1
ATOM 2872 O O . LYS A 1 368 ? -7.135 4.534 6.441 1.00 93.12 368 LYS A O 1
ATOM 2877 N N . LEU A 1 369 ? -5.363 4.947 5.123 1.00 93.62 369 LEU A N 1
ATOM 2878 C CA . LEU A 1 369 ? -4.532 5.580 6.148 1.00 93.62 369 LEU A CA 1
ATOM 2879 C C . LEU A 1 369 ? -4.471 7.088 5.882 1.00 93.62 369 LEU A C 1
ATOM 2881 O O . LEU A 1 369 ? -3.934 7.532 4.865 1.00 93.62 369 LEU A O 1
ATOM 2885 N N . ALA A 1 370 ? -5.041 7.870 6.799 1.00 92.81 370 ALA A N 1
ATOM 2886 C CA . ALA A 1 370 ? -5.205 9.315 6.666 1.00 92.81 370 ALA A CA 1
ATOM 2887 C C . ALA A 1 370 ? -4.450 10.050 7.784 1.00 92.81 370 ALA A C 1
ATOM 2889 O O . ALA A 1 370 ? -4.905 10.119 8.923 1.00 92.81 370 ALA A O 1
ATOM 2890 N N . SER A 1 371 ? -3.271 10.597 7.474 1.00 92.94 371 SER A N 1
ATOM 2891 C CA . SER A 1 371 ? -2.516 11.447 8.418 1.00 92.94 371 SER A CA 1
ATOM 2892 C C . SER A 1 371 ? -1.573 12.442 7.742 1.00 92.94 371 SER A C 1
ATOM 2894 O O . SER A 1 371 ? -1.207 13.439 8.369 1.00 92.94 371 SER A O 1
ATOM 2896 N N . HIS A 1 372 ? -1.143 12.184 6.504 1.00 94.69 372 HIS A N 1
ATOM 2897 C CA . HIS A 1 372 ? -0.313 13.128 5.762 1.00 94.69 372 HIS A CA 1
ATOM 2898 C C . HIS A 1 372 ? -1.090 14.388 5.383 1.00 94.69 372 HIS A C 1
ATOM 2900 O O . HIS A 1 372 ? -2.308 14.365 5.202 1.00 94.69 372 HIS A O 1
ATOM 2906 N N . LYS A 1 373 ? -0.365 15.503 5.285 1.00 93.75 373 LYS A N 1
ATOM 2907 C CA . LYS A 1 373 ? -0.927 16.822 4.944 1.00 93.75 373 LYS A CA 1
ATOM 2908 C C . LYS A 1 373 ? -0.682 17.222 3.489 1.00 93.75 373 LYS A C 1
ATOM 2910 O O . LYS A 1 373 ? -1.219 18.231 3.040 1.00 93.75 373 LYS A O 1
ATOM 2915 N N . SER A 1 374 ? 0.143 16.462 2.776 1.00 95.38 374 SER A N 1
ATOM 2916 C CA . SER A 1 374 ? 0.471 16.670 1.368 1.00 95.38 374 SER A CA 1
ATOM 2917 C C . SER A 1 374 ? 0.682 15.325 0.666 1.00 95.38 374 SER A C 1
ATOM 2919 O O . SER A 1 374 ? 0.495 14.268 1.274 1.00 95.38 374 SER A O 1
ATOM 2921 N N . TRP A 1 375 ? 1.055 15.364 -0.614 1.00 95.31 375 TRP A N 1
ATOM 2922 C CA . TRP A 1 375 ? 1.181 14.180 -1.461 1.00 95.31 375 TRP A CA 1
ATOM 2923 C C . TRP A 1 375 ? 2.131 13.170 -0.834 1.00 95.31 375 TRP A C 1
ATOM 2925 O O . TRP A 1 375 ? 3.175 13.541 -0.288 1.00 95.31 375 TRP A O 1
ATOM 2935 N N . VAL A 1 376 ? 1.766 11.896 -0.913 1.00 96.81 376 VAL A N 1
ATOM 2936 C CA . VAL A 1 376 ? 2.653 10.810 -0.500 1.00 96.81 376 VAL A CA 1
ATOM 2937 C C . VAL A 1 376 ? 3.616 10.561 -1.652 1.00 96.81 376 VAL A C 1
ATOM 2939 O O . VAL A 1 376 ? 3.173 10.304 -2.764 1.00 96.81 376 VAL A O 1
ATOM 2942 N N . SER A 1 377 ? 4.916 10.702 -1.433 1.00 94.88 377 SER A N 1
ATOM 2943 C CA . SER A 1 377 ? 5.917 10.629 -2.503 1.00 94.88 377 SER A CA 1
ATOM 2944 C C . SER A 1 377 ? 6.586 9.267 -2.609 1.00 94.88 377 SER A C 1
ATOM 2946 O O . SER A 1 377 ? 6.908 8.842 -3.712 1.00 94.88 377 SER A O 1
ATOM 2948 N N . ALA A 1 378 ? 6.754 8.568 -1.487 1.00 94.88 378 ALA A N 1
ATOM 2949 C CA . ALA A 1 378 ? 7.317 7.225 -1.452 1.00 94.88 378 ALA A CA 1
ATOM 2950 C C . ALA A 1 378 ? 6.668 6.389 -0.345 1.00 94.88 378 ALA A C 1
ATOM 2952 O O . ALA A 1 378 ? 6.317 6.907 0.718 1.00 94.88 378 ALA A O 1
ATOM 2953 N N . ILE A 1 379 ? 6.536 5.087 -0.586 1.00 96.25 379 ILE A N 1
ATOM 2954 C CA . ILE A 1 379 ? 6.043 4.090 0.368 1.00 96.25 379 ILE A CA 1
ATOM 2955 C C . ILE A 1 379 ? 6.961 2.881 0.292 1.00 96.25 379 ILE A C 1
ATOM 2957 O O . ILE A 1 379 ? 7.374 2.503 -0.800 1.00 96.25 379 ILE A O 1
ATOM 2961 N N . GLN A 1 380 ? 7.258 2.291 1.446 1.00 94.88 380 GLN A N 1
ATOM 2962 C CA . GLN A 1 380 ? 8.038 1.062 1.556 1.00 94.88 380 GLN A CA 1
ATOM 2963 C C . GLN A 1 380 ? 7.474 0.194 2.674 1.00 94.88 380 GLN A C 1
ATOM 2965 O O . GLN A 1 380 ? 7.273 0.667 3.798 1.00 94.88 380 GLN A O 1
ATOM 2970 N N . TRP A 1 381 ? 7.226 -1.075 2.381 1.00 94.44 381 TRP A N 1
ATOM 2971 C CA . TRP A 1 381 ? 6.900 -2.069 3.393 1.00 94.44 381 TRP A CA 1
ATOM 2972 C C . TRP A 1 381 ? 8.140 -2.470 4.183 1.00 94.44 381 TRP A C 1
ATOM 2974 O O . TRP A 1 381 ? 9.257 -2.483 3.668 1.00 94.44 381 TRP A O 1
ATOM 2984 N N . SER A 1 382 ? 7.941 -2.849 5.445 1.00 91.12 382 SER A N 1
ATOM 2985 C CA . SER A 1 382 ? 9.020 -3.455 6.213 1.00 91.12 382 SER A CA 1
ATOM 2986 C C . SER A 1 382 ? 9.377 -4.824 5.616 1.00 91.12 382 SER A C 1
ATOM 2988 O O . SER A 1 382 ? 8.490 -5.671 5.462 1.00 91.12 382 SER A O 1
ATOM 2990 N N . PRO A 1 383 ? 10.664 -5.104 5.345 1.00 86.25 383 PRO A N 1
ATOM 2991 C CA . PRO A 1 383 ? 11.100 -6.413 4.874 1.00 86.25 383 PRO A CA 1
ATOM 2992 C C . PRO A 1 383 ? 11.021 -7.498 5.955 1.00 86.25 383 PRO A C 1
ATOM 2994 O O . PRO A 1 383 ? 11.115 -8.669 5.616 1.00 86.25 383 PRO A O 1
ATOM 2997 N N . SER A 1 384 ? 10.851 -7.142 7.233 1.00 85.00 384 SER A N 1
ATOM 2998 C CA . SER A 1 384 ? 10.805 -8.093 8.354 1.00 85.00 384 SER A CA 1
ATOM 2999 C C . SER A 1 384 ? 9.396 -8.378 8.878 1.00 85.00 384 SER A C 1
ATOM 3001 O O . SER A 1 384 ? 9.190 -9.353 9.595 1.00 85.00 384 SER A O 1
ATOM 3003 N N . SER A 1 385 ? 8.426 -7.507 8.584 1.00 86.00 385 SER A N 1
ATOM 3004 C CA . SER A 1 385 ? 7.115 -7.514 9.237 1.00 86.00 385 SER A CA 1
ATOM 3005 C C . SER A 1 385 ? 5.990 -7.396 8.223 1.00 86.00 385 SER A C 1
ATOM 3007 O O . SER A 1 385 ? 5.985 -6.502 7.381 1.00 86.00 385 SER A O 1
ATOM 3009 N N . ALA A 1 386 ? 4.980 -8.256 8.365 1.00 87.69 386 ALA A N 1
ATOM 3010 C CA . ALA A 1 386 ? 3.767 -8.214 7.551 1.00 87.69 386 ALA A CA 1
ATOM 3011 C C . ALA A 1 386 ? 2.931 -6.946 7.779 1.00 87.69 386 ALA A C 1
ATOM 3013 O O . ALA A 1 386 ? 2.168 -6.538 6.906 1.00 87.69 386 ALA A O 1
ATOM 3014 N N . TYR A 1 387 ? 3.044 -6.333 8.957 1.00 89.31 387 TYR A N 1
ATOM 3015 C CA . TYR A 1 387 ? 2.107 -5.300 9.390 1.00 89.31 387 TYR A CA 1
ATOM 3016 C C . TYR A 1 387 ? 2.657 -3.882 9.281 1.00 89.31 387 TYR A C 1
ATOM 3018 O O . TYR A 1 387 ? 1.890 -2.933 9.396 1.00 89.31 387 TYR A O 1
ATOM 3026 N N . MET A 1 388 ? 3.964 -3.715 9.083 1.00 91.56 388 MET A N 1
ATOM 3027 C CA . MET A 1 388 ? 4.604 -2.403 9.128 1.00 91.56 388 MET A CA 1
ATOM 3028 C C . MET A 1 388 ? 4.913 -1.861 7.739 1.00 91.56 388 MET A C 1
ATOM 3030 O O . MET A 1 388 ? 5.466 -2.569 6.902 1.00 91.56 388 MET A O 1
ATOM 3034 N N . LEU A 1 389 ? 4.637 -0.576 7.537 1.00 94.50 389 LEU A N 1
ATOM 3035 C CA . LEU A 1 389 ? 5.045 0.176 6.349 1.00 94.50 389 LEU A CA 1
ATOM 3036 C C . LEU A 1 389 ? 5.474 1.590 6.744 1.00 94.50 389 LEU A C 1
ATOM 3038 O O . LEU A 1 389 ? 4.995 2.128 7.741 1.00 94.50 389 LEU A O 1
ATOM 3042 N N . ALA A 1 390 ? 6.359 2.210 5.973 1.00 94.81 390 ALA A N 1
ATOM 3043 C CA . ALA A 1 390 ? 6.659 3.632 6.079 1.00 94.81 390 ALA A CA 1
ATOM 3044 C C . ALA A 1 390 ? 6.157 4.371 4.845 1.00 94.81 390 ALA A C 1
ATOM 3046 O O . ALA A 1 390 ? 6.056 3.814 3.751 1.00 94.81 390 ALA A O 1
ATOM 3047 N N . SER A 1 391 ? 5.881 5.653 5.030 1.00 95.94 391 SER A N 1
ATOM 3048 C CA . SER A 1 391 ? 5.550 6.584 3.964 1.00 95.94 391 SER A CA 1
ATOM 3049 C C . SER A 1 391 ? 6.288 7.901 4.156 1.00 95.94 391 SER A C 1
ATOM 3051 O O . SER A 1 391 ? 6.384 8.416 5.271 1.00 95.94 391 SER A O 1
ATOM 3053 N N . ALA A 1 392 ? 6.770 8.462 3.055 1.00 95.06 392 ALA A N 1
ATOM 3054 C CA . ALA A 1 392 ? 7.334 9.799 2.978 1.00 95.06 392 ALA A CA 1
ATOM 3055 C C . ALA A 1 392 ? 6.382 10.713 2.199 1.00 95.06 392 ALA A C 1
ATOM 3057 O O . ALA A 1 392 ? 5.673 10.270 1.292 1.00 95.06 392 ALA A O 1
ATOM 3058 N N . SER A 1 393 ? 6.349 11.994 2.562 1.00 95.50 393 SER A N 1
ATOM 3059 C CA . SER A 1 393 ? 5.439 12.967 1.961 1.00 95.50 393 SER A CA 1
ATOM 3060 C C . SER A 1 393 ? 6.113 14.311 1.707 1.00 95.50 393 SER A C 1
ATOM 3062 O O . SER A 1 393 ? 7.145 14.659 2.285 1.00 95.50 393 SER A O 1
ATOM 3064 N N . PHE A 1 394 ? 5.482 15.107 0.849 1.00 95.00 394 PHE A N 1
ATOM 3065 C CA . PHE A 1 394 ? 5.812 16.515 0.647 1.00 95.00 394 PHE A CA 1
ATOM 3066 C C . PHE A 1 394 ? 5.521 17.398 1.8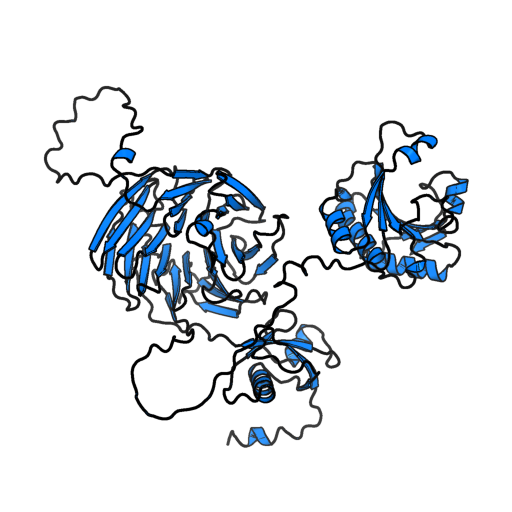70 1.00 95.00 394 PHE A C 1
ATOM 3068 O O . PHE A 1 394 ? 5.902 18.562 1.859 1.00 95.00 394 PHE A O 1
ATOM 3075 N N . ASP A 1 395 ? 4.900 16.861 2.927 1.00 92.62 395 ASP A N 1
ATOM 3076 C CA . ASP A 1 395 ? 4.727 17.540 4.220 1.00 92.62 395 ASP A CA 1
ATOM 3077 C C . ASP A 1 395 ? 5.972 17.501 5.133 1.00 92.62 395 ASP A C 1
ATOM 3079 O O . ASP A 1 395 ? 5.871 17.821 6.318 1.00 92.62 395 ASP A O 1
ATOM 3083 N N . SER A 1 396 ? 7.124 17.086 4.592 1.00 90.88 396 SER A N 1
ATOM 3084 C CA . SER A 1 396 ? 8.408 16.945 5.299 1.00 90.88 396 SER A CA 1
ATOM 3085 C C . SER A 1 396 ? 8.425 15.869 6.390 1.00 90.88 396 SER A C 1
ATOM 3087 O O . SER A 1 396 ? 9.399 15.768 7.140 1.00 90.88 396 SER A O 1
ATOM 3089 N N . THR A 1 397 ? 7.383 15.036 6.497 1.00 92.62 397 THR A N 1
ATOM 3090 C CA . THR A 1 397 ? 7.309 13.969 7.500 1.00 92.62 397 THR A CA 1
ATOM 3091 C C . THR A 1 397 ? 7.424 12.582 6.888 1.00 92.62 397 THR A C 1
ATOM 3093 O O . THR A 1 397 ? 6.925 12.294 5.798 1.00 92.62 397 THR A O 1
ATOM 3096 N N . ILE A 1 398 ? 8.064 11.701 7.651 1.00 93.75 398 ILE A N 1
ATOM 3097 C CA . ILE A 1 398 ? 8.049 10.259 7.443 1.00 93.75 398 ILE A CA 1
ATOM 3098 C C . ILE A 1 398 ? 7.114 9.680 8.497 1.00 93.75 398 ILE A C 1
ATOM 3100 O O . ILE A 1 398 ? 7.245 9.969 9.692 1.00 93.75 398 ILE A O 1
ATOM 3104 N N . LYS A 1 399 ? 6.148 8.873 8.076 1.00 93.75 399 LYS A N 1
ATOM 3105 C CA . LYS A 1 399 ? 5.226 8.195 8.986 1.00 93.75 399 LYS A CA 1
ATOM 3106 C C . LYS A 1 399 ? 5.452 6.701 8.897 1.00 93.75 399 LYS A C 1
ATOM 3108 O O . LYS A 1 399 ? 5.460 6.137 7.812 1.00 93.75 399 LYS A O 1
ATOM 3113 N N . VAL A 1 400 ? 5.626 6.074 10.054 1.00 93.56 400 VAL A N 1
ATOM 3114 C CA . VAL A 1 400 ? 5.643 4.616 10.180 1.00 93.56 400 VAL A CA 1
ATOM 3115 C C . VAL A 1 400 ? 4.258 4.188 10.612 1.00 93.56 400 VAL A C 1
ATOM 3117 O O . VAL A 1 400 ? 3.710 4.735 11.570 1.00 93.56 400 VAL A O 1
ATOM 3120 N N . TRP A 1 401 ? 3.705 3.211 9.922 1.00 93.31 401 TRP A N 1
ATOM 3121 C CA . TRP A 1 401 ? 2.361 2.710 10.109 1.00 93.31 401 TRP A CA 1
ATOM 3122 C C . TRP A 1 401 ? 2.402 1.249 10.502 1.00 93.31 401 TRP A C 1
ATOM 3124 O O . TRP A 1 401 ? 3.286 0.496 10.099 1.00 93.31 401 TRP A O 1
ATOM 3134 N N . ASP A 1 402 ? 1.392 0.870 11.264 1.00 91.06 402 ASP A N 1
ATOM 3135 C CA . ASP A 1 402 ? 1.042 -0.512 11.515 1.00 91.06 402 ASP A CA 1
ATOM 3136 C C . ASP A 1 402 ? -0.367 -0.703 10.964 1.00 91.06 402 ASP A C 1
ATOM 3138 O O . ASP A 1 402 ? -1.288 -0.019 11.405 1.00 91.06 402 ASP A O 1
ATOM 3142 N N . VAL A 1 403 ? -0.540 -1.594 9.992 1.00 91.00 403 VAL A N 1
ATOM 3143 C CA . VAL A 1 403 ? -1.813 -1.798 9.280 1.00 91.00 403 VAL A CA 1
ATOM 3144 C C . VAL A 1 403 ? -2.926 -2.356 10.164 1.00 91.00 403 VAL A C 1
ATOM 3146 O O . VAL A 1 403 ? -4.081 -2.382 9.748 1.00 91.00 403 VAL A O 1
ATOM 3149 N N . ARG A 1 404 ? -2.605 -2.779 11.392 1.00 87.25 404 ARG A N 1
ATOM 3150 C CA . ARG A 1 404 ? -3.598 -3.110 12.423 1.00 87.25 404 ARG A CA 1
ATOM 3151 C C . ARG A 1 404 ? -4.283 -1.868 12.995 1.00 87.25 404 ARG A C 1
ATOM 3153 O O . ARG A 1 404 ? -5.291 -2.001 13.677 1.00 87.25 404 ARG A O 1
ATOM 3160 N N . SER A 1 405 ? -3.749 -0.673 12.731 1.00 87.06 405 SER A N 1
ATOM 3161 C CA . SER A 1 405 ? -4.287 0.609 13.178 1.00 87.06 405 SER A CA 1
ATOM 3162 C C . SER A 1 405 ? -4.447 1.598 12.028 1.00 87.06 405 SER A C 1
ATOM 3164 O O . SER A 1 405 ? -3.653 1.657 11.096 1.00 87.06 405 SER A O 1
ATOM 3166 N N . THR A 1 406 ? -5.467 2.449 12.124 1.00 85.06 406 THR A N 1
ATOM 3167 C CA . THR A 1 406 ? -5.694 3.553 11.174 1.00 85.06 406 THR A CA 1
ATOM 3168 C C . THR A 1 406 ? -4.804 4.769 11.436 1.00 85.06 406 THR A C 1
ATOM 3170 O O . THR A 1 406 ? -4.661 5.640 10.579 1.00 85.06 406 THR A O 1
ATOM 3173 N N . THR A 1 407 ? -4.197 4.842 12.621 1.00 87.00 407 THR A N 1
ATOM 3174 C CA . THR A 1 407 ? -3.312 5.939 13.036 1.00 87.00 407 THR A CA 1
ATOM 3175 C C . THR A 1 407 ? -1.839 5.563 12.873 1.00 87.00 407 THR A C 1
ATOM 3177 O O . THR A 1 407 ? -1.493 4.394 13.079 1.00 87.00 407 THR A O 1
ATOM 3180 N N . PRO A 1 408 ? -0.954 6.527 12.544 1.00 88.62 408 PRO A N 1
ATOM 3181 C CA . PRO A 1 408 ? 0.466 6.247 12.394 1.00 88.62 408 PRO A CA 1
ATOM 3182 C C . PRO A 1 408 ? 1.083 5.837 13.733 1.00 88.62 408 PRO A C 1
ATOM 3184 O O . PRO A 1 408 ? 0.793 6.401 14.794 1.00 88.62 408 PRO A O 1
ATOM 3187 N N . PHE A 1 409 ? 1.981 4.861 13.670 1.00 87.44 409 PHE A N 1
ATOM 3188 C CA . PHE A 1 409 ? 2.714 4.370 14.822 1.00 87.44 409 PHE A CA 1
ATOM 3189 C C . PHE A 1 409 ? 3.794 5.368 15.262 1.00 87.44 409 PHE A C 1
ATOM 3191 O O . PHE A 1 409 ? 3.854 5.716 16.443 1.00 87.44 409 PHE A O 1
ATOM 3198 N N . TYR A 1 410 ? 4.563 5.911 14.309 1.00 87.50 410 TYR A N 1
ATOM 3199 C CA . TYR A 1 410 ? 5.518 7.002 14.530 1.00 87.50 410 TYR A CA 1
ATOM 3200 C C . TYR A 1 410 ? 5.388 8.103 13.484 1.00 87.50 410 TYR A C 1
ATOM 3202 O O . TYR A 1 410 ? 5.026 7.858 12.338 1.00 87.50 410 TYR A O 1
ATOM 3210 N N . THR A 1 411 ? 5.728 9.328 13.883 1.00 90.75 411 THR A N 1
ATOM 3211 C CA . THR A 1 411 ? 6.012 10.436 12.964 1.00 90.75 411 THR A CA 1
ATOM 3212 C C . THR A 1 411 ? 7.450 10.886 13.201 1.00 90.75 411 THR A C 1
ATOM 3214 O O . THR A 1 411 ? 7.853 11.133 14.342 1.00 90.75 411 THR A O 1
ATOM 3217 N N . ILE A 1 412 ? 8.223 10.934 12.126 1.00 89.50 412 ILE A N 1
ATOM 3218 C CA . ILE A 1 412 ? 9.641 11.279 12.090 1.00 89.50 412 ILE A CA 1
ATOM 3219 C C . ILE A 1 412 ? 9.784 12.507 11.187 1.00 89.50 412 ILE A C 1
ATOM 3221 O O . ILE A 1 412 ? 9.143 12.597 10.139 1.00 89.50 412 ILE A O 1
ATOM 3225 N N . ALA A 1 413 ? 10.581 13.481 11.621 1.00 87.44 413 ALA A N 1
ATOM 3226 C CA . ALA A 1 413 ? 10.846 14.685 10.844 1.00 87.44 413 ALA A CA 1
ATOM 3227 C C . ALA A 1 413 ? 11.891 14.373 9.764 1.00 87.44 413 ALA A C 1
ATOM 3229 O O . ALA A 1 413 ? 13.063 14.137 10.069 1.00 87.44 413 ALA A O 1
ATOM 3230 N N . GLY A 1 414 ? 11.465 14.363 8.502 1.00 77.81 414 GLY A N 1
ATOM 3231 C CA . GLY A 1 414 ? 12.330 14.052 7.365 1.00 77.81 414 GLY A CA 1
ATOM 3232 C C . GLY A 1 414 ? 13.283 15.184 6.986 1.00 77.81 414 GLY A C 1
ATOM 3233 O O . GLY A 1 414 ? 14.270 14.929 6.315 1.00 77.81 414 GLY A O 1
ATOM 3234 N N . SER A 1 415 ? 13.041 16.402 7.470 1.00 78.88 415 SER A N 1
ATOM 3235 C CA . SER A 1 415 ? 13.923 17.564 7.325 1.00 78.88 415 SER A CA 1
ATOM 3236 C C . SER A 1 415 ? 13.932 18.376 8.622 1.00 78.88 415 SER A C 1
ATOM 3238 O O . SER A 1 415 ? 13.012 18.237 9.432 1.00 78.88 415 SER A O 1
ATOM 3240 N N . GLU A 1 416 ? 14.983 19.162 8.870 1.00 76.25 416 GLU A N 1
ATOM 3241 C CA . GLU A 1 416 ? 14.946 20.181 9.933 1.00 76.25 416 GLU A CA 1
ATOM 3242 C C . GLU A 1 416 ? 13.984 21.328 9.580 1.00 76.25 416 GLU A C 1
ATOM 3244 O O . GLU A 1 416 ? 13.362 21.918 10.467 1.00 76.25 416 GLU A O 1
ATOM 3249 N N . ASP A 1 417 ? 13.815 21.604 8.284 1.00 78.44 417 ASP A N 1
ATOM 3250 C CA . ASP A 1 417 ? 12.879 22.595 7.765 1.00 78.44 417 ASP A CA 1
ATOM 3251 C C . ASP A 1 417 ? 11.559 21.924 7.349 1.00 78.44 417 ASP A C 1
ATOM 3253 O O . ASP A 1 417 ? 11.504 21.065 6.468 1.00 78.44 417 ASP A O 1
ATOM 3257 N N . ASN A 1 418 ? 10.457 22.363 7.959 1.00 77.62 418 ASN A N 1
ATOM 3258 C CA . ASN A 1 418 ? 9.114 21.813 7.743 1.00 77.62 418 ASN A CA 1
ATOM 3259 C C . ASN A 1 418 ? 8.517 22.117 6.355 1.00 77.62 418 ASN A C 1
ATOM 3261 O O . ASN A 1 418 ? 7.346 21.819 6.123 1.00 77.62 418 ASN A O 1
ATOM 3265 N N . ASN A 1 419 ? 9.270 22.762 5.462 1.00 84.62 419 ASN A N 1
ATOM 3266 C CA . ASN A 1 419 ? 8.824 23.102 4.114 1.00 84.62 419 ASN A CA 1
ATOM 3267 C C . ASN A 1 419 ? 9.580 22.346 3.006 1.00 84.62 419 ASN A C 1
ATOM 3269 O O . ASN A 1 419 ? 9.375 22.616 1.822 1.00 84.62 419 ASN A O 1
ATOM 3273 N N . LYS A 1 420 ? 10.475 21.417 3.368 1.00 89.94 420 LYS A N 1
ATOM 3274 C CA . LYS A 1 420 ? 11.280 20.654 2.407 1.00 89.94 420 LYS A CA 1
ATOM 3275 C C . LYS A 1 420 ? 10.620 19.340 2.028 1.00 89.94 420 LYS A C 1
ATOM 3277 O O . LYS A 1 420 ? 10.296 18.513 2.878 1.00 89.94 420 LYS A O 1
ATOM 3282 N N . LYS A 1 421 ? 10.423 19.135 0.728 1.00 92.88 421 LYS A N 1
ATOM 3283 C CA . LYS A 1 421 ? 9.731 17.954 0.202 1.00 92.88 421 LYS A CA 1
ATOM 3284 C C . LYS A 1 421 ? 10.632 16.727 0.258 1.00 92.88 421 LYS A C 1
ATOM 3286 O O . LYS A 1 421 ? 11.805 16.811 -0.096 1.00 92.88 421 LYS A O 1
ATOM 3291 N N . LEU A 1 422 ? 10.066 15.583 0.631 1.00 93.38 422 LEU A N 1
ATOM 3292 C CA . LEU A 1 422 ? 10.724 14.283 0.498 1.00 93.38 422 LEU A CA 1
ATOM 3293 C C . LEU A 1 422 ? 10.355 13.659 -0.844 1.00 93.38 422 LEU A C 1
ATOM 3295 O O . LEU A 1 422 ? 9.188 13.704 -1.231 1.00 93.38 422 LEU A O 1
ATOM 3299 N N . PHE A 1 423 ? 11.320 13.067 -1.542 1.00 93.00 423 PHE A N 1
ATOM 3300 C CA . PHE A 1 423 ? 11.101 12.451 -2.855 1.00 93.00 423 PHE A CA 1
ATOM 3301 C C . PHE A 1 423 ? 11.219 10.931 -2.815 1.00 93.00 423 PHE A C 1
ATOM 3303 O O . PHE A 1 423 ? 10.422 10.256 -3.455 1.00 93.00 423 PHE A O 1
ATOM 3310 N N . ALA A 1 424 ? 12.166 10.401 -2.040 1.00 92.00 424 ALA A N 1
ATOM 3311 C CA . ALA A 1 424 ? 12.454 8.975 -2.001 1.00 92.00 424 ALA A CA 1
ATOM 3312 C C . ALA A 1 424 ? 12.637 8.461 -0.580 1.00 92.00 424 ALA A C 1
ATOM 3314 O O . ALA A 1 424 ? 13.044 9.191 0.329 1.00 92.00 424 ALA A O 1
ATOM 3315 N N . MET A 1 425 ? 12.362 7.171 -0.420 1.00 93.38 425 MET A N 1
ATOM 3316 C CA . MET A 1 425 ? 12.528 6.448 0.827 1.00 93.38 425 MET A CA 1
ATOM 3317 C C . MET A 1 425 ? 12.803 4.972 0.540 1.00 93.38 425 MET A C 1
ATOM 3319 O O . MET A 1 425 ? 12.229 4.407 -0.391 1.00 93.38 425 MET A O 1
ATOM 3323 N N . GLU A 1 426 ? 13.647 4.365 1.369 1.00 92.69 426 GLU A N 1
ATOM 3324 C CA . GLU A 1 426 ? 13.989 2.944 1.322 1.00 92.69 426 GLU A CA 1
ATOM 3325 C C . GLU A 1 426 ? 13.950 2.359 2.739 1.00 92.69 426 GLU A C 1
ATOM 3327 O O . GLU A 1 426 ? 14.504 2.949 3.673 1.00 92.69 426 GLU A O 1
ATOM 3332 N N . TRP A 1 427 ? 13.303 1.203 2.907 1.00 91.81 427 TRP A N 1
ATOM 3333 C CA . TRP A 1 427 ? 13.250 0.480 4.179 1.00 91.81 427 TRP A CA 1
ATOM 3334 C C . TRP A 1 427 ? 13.969 -0.864 4.035 1.00 91.81 427 TRP A C 1
ATOM 3336 O O . TRP A 1 427 ? 13.488 -1.777 3.373 1.00 91.81 427 TRP A O 1
ATOM 3346 N N . THR A 1 428 ? 15.091 -1.019 4.737 1.00 89.19 428 THR A N 1
ATOM 3347 C CA . THR A 1 428 ? 15.844 -2.283 4.832 1.00 89.19 428 THR A CA 1
ATOM 3348 C C . THR A 1 428 ? 15.731 -2.901 6.234 1.00 89.19 428 THR A C 1
ATOM 3350 O O . THR A 1 428 ? 15.173 -2.295 7.149 1.00 89.19 428 THR A O 1
ATOM 3353 N N . ASN A 1 429 ? 16.272 -4.099 6.473 1.00 85.12 429 ASN A N 1
ATOM 3354 C CA . ASN A 1 429 ? 16.215 -4.701 7.813 1.00 85.12 429 ASN A CA 1
ATOM 3355 C C . ASN A 1 429 ? 17.047 -3.915 8.843 1.00 85.12 429 ASN A C 1
ATOM 3357 O O . ASN A 1 429 ? 16.780 -3.994 10.045 1.00 85.12 429 ASN A O 1
ATOM 3361 N N . ARG A 1 430 ? 18.058 -3.164 8.384 1.00 83.88 430 ARG A N 1
ATOM 3362 C CA . ARG A 1 430 ? 19.016 -2.446 9.241 1.00 83.88 430 ARG A CA 1
ATOM 3363 C C . ARG A 1 430 ? 18.768 -0.947 9.309 1.00 83.88 430 ARG A C 1
ATOM 3365 O O . ARG A 1 430 ? 18.961 -0.342 10.364 1.00 83.88 430 ARG A O 1
ATOM 3372 N N . VAL A 1 431 ? 18.398 -0.340 8.188 1.00 87.00 431 VAL A N 1
ATOM 3373 C CA . VAL A 1 431 ? 18.293 1.114 8.050 1.00 87.00 431 VAL A CA 1
ATOM 3374 C C . VAL A 1 431 ? 17.024 1.516 7.317 1.00 87.00 431 VAL A C 1
ATOM 3376 O O . VAL A 1 431 ? 16.594 0.864 6.365 1.00 87.00 431 VAL A O 1
ATOM 3379 N N . MET A 1 432 ? 16.459 2.634 7.743 1.00 89.56 432 MET A N 1
ATOM 3380 C CA . MET A 1 432 ? 15.461 3.378 6.996 1.00 89.56 432 MET A CA 1
ATOM 3381 C C . MET A 1 432 ? 16.129 4.640 6.456 1.00 89.56 432 MET A C 1
ATOM 3383 O O . MET A 1 432 ? 16.785 5.369 7.201 1.00 89.56 432 MET A O 1
ATOM 3387 N N . LEU A 1 433 ? 16.006 4.868 5.155 1.00 91.25 433 LEU A N 1
ATOM 3388 C CA . LEU A 1 433 ? 16.631 5.981 4.453 1.00 91.25 433 LEU A CA 1
ATOM 3389 C C . LEU A 1 433 ? 15.556 6.871 3.846 1.00 91.25 433 LEU A C 1
ATOM 3391 O O . LEU A 1 433 ? 14.579 6.365 3.299 1.00 91.25 433 LEU A O 1
ATOM 3395 N N . ALA A 1 434 ? 15.758 8.183 3.892 1.00 91.94 434 ALA A N 1
ATOM 3396 C CA . ALA A 1 434 ? 14.889 9.146 3.229 1.00 91.94 434 ALA A CA 1
ATOM 3397 C C . ALA A 1 434 ? 15.691 10.319 2.666 1.00 91.94 434 ALA A C 1
ATOM 3399 O O . ALA A 1 434 ? 16.674 10.758 3.263 1.00 91.94 434 ALA A O 1
ATOM 3400 N N . GLY A 1 435 ? 15.259 10.835 1.518 1.00 92.00 435 GLY A N 1
ATOM 3401 C CA . GLY A 1 435 ? 15.917 11.949 0.843 1.00 92.00 435 GLY A CA 1
ATOM 3402 C C . GLY A 1 435 ? 14.936 12.803 0.053 1.00 92.00 435 GLY A C 1
ATOM 3403 O O . GLY A 1 435 ? 13.836 12.369 -0.306 1.00 92.00 435 GLY A O 1
ATOM 3404 N N . GLY A 1 436 ? 15.329 14.049 -0.195 1.00 90.94 436 GLY A N 1
ATOM 3405 C CA . GLY A 1 436 ? 14.460 15.029 -0.830 1.00 90.94 436 GLY A CA 1
ATOM 3406 C C . GLY A 1 436 ? 15.156 16.334 -1.203 1.00 90.94 436 GLY A C 1
ATOM 3407 O O . GLY A 1 436 ? 16.341 16.354 -1.536 1.00 90.94 436 GLY A O 1
ATOM 3408 N N . GLU A 1 437 ? 14.396 17.426 -1.132 1.00 91.00 437 GLU A N 1
ATOM 3409 C CA . GLU A 1 437 ? 14.785 18.781 -1.548 1.00 91.00 437 GLU A CA 1
ATOM 3410 C C . GLU A 1 437 ? 15.888 19.405 -0.679 1.00 91.00 437 GLU A C 1
ATOM 3412 O O . GLU A 1 437 ? 16.604 20.299 -1.120 1.00 91.00 437 GLU A O 1
ATOM 3417 N N . GLU A 1 438 ? 16.051 18.951 0.564 1.00 86.31 438 GLU A N 1
ATOM 3418 C CA . GLU A 1 438 ? 17.123 19.444 1.439 1.00 86.31 438 GLU A CA 1
ATOM 3419 C C . GLU A 1 438 ? 18.518 19.039 0.932 1.00 86.31 438 GLU A C 1
ATOM 3421 O O . GLU A 1 438 ? 19.512 19.654 1.302 1.00 86.31 438 GLU A O 1
ATOM 3426 N N . GLY A 1 439 ? 18.603 18.013 0.074 1.00 79.81 439 GLY A N 1
ATOM 3427 C CA . GLY A 1 439 ? 19.886 17.436 -0.327 1.00 79.81 439 GLY A CA 1
ATOM 3428 C C . GLY A 1 439 ? 20.578 16.713 0.830 1.00 79.81 439 GLY A C 1
ATOM 3429 O O . GLY A 1 439 ? 21.786 16.532 0.817 1.00 79.81 439 GLY A O 1
ATOM 3430 N N . VAL A 1 440 ? 19.832 16.296 1.853 1.00 84.94 440 VAL A N 1
ATOM 3431 C CA . VAL A 1 440 ? 20.348 15.504 2.970 1.00 84.94 440 VAL A CA 1
ATOM 3432 C C . VAL A 1 440 ? 19.705 14.128 2.918 1.00 84.94 440 VAL A C 1
ATOM 3434 O O . VAL A 1 440 ? 18.482 14.001 2.869 1.00 84.94 440 VAL A O 1
ATOM 3437 N N . LEU A 1 441 ? 20.540 13.090 2.897 1.00 85.62 441 LEU A N 1
ATOM 3438 C CA . LEU A 1 441 ? 20.090 11.715 3.056 1.00 85.62 441 LEU A CA 1
ATOM 3439 C C . LEU A 1 441 ? 20.048 11.420 4.554 1.00 85.62 441 LEU A C 1
ATOM 3441 O O . LEU A 1 441 ? 21.098 11.243 5.187 1.00 85.62 441 LEU A O 1
ATOM 3445 N N . LYS A 1 442 ? 18.828 11.377 5.091 1.00 83.62 442 LYS A N 1
ATOM 3446 C CA . LYS A 1 442 ? 18.570 10.978 6.471 1.00 83.62 442 LYS A CA 1
ATOM 3447 C C . LYS A 1 442 ? 18.596 9.471 6.590 1.00 83.62 442 LYS A C 1
ATOM 3449 O O . LYS A 1 442 ? 18.054 8.754 5.744 1.00 83.62 442 LYS A O 1
ATOM 3454 N N . ARG A 1 443 ? 19.206 9.001 7.672 1.00 80.50 443 ARG A N 1
ATOM 3455 C CA . ARG A 1 443 ? 19.291 7.586 8.006 1.00 80.50 443 ARG A CA 1
ATOM 3456 C C . ARG A 1 443 ? 18.807 7.376 9.425 1.00 80.50 443 ARG A C 1
ATOM 3458 O O . ARG A 1 443 ? 19.416 7.877 10.360 1.00 80.50 443 ARG A O 1
ATOM 3465 N N . ASP A 1 444 ? 17.795 6.542 9.582 1.00 77.56 444 ASP A N 1
ATOM 3466 C CA . ASP A 1 444 ? 17.391 6.030 10.881 1.00 77.56 444 ASP A CA 1
ATOM 3467 C C . ASP A 1 444 ? 17.806 4.563 10.996 1.00 77.56 444 ASP A C 1
ATOM 3469 O O . ASP A 1 444 ? 17.514 3.737 10.129 1.00 77.56 444 ASP A O 1
ATOM 3473 N N . ILE A 1 445 ? 18.510 4.223 12.073 1.00 72.06 445 ILE A N 1
ATOM 3474 C CA . ILE A 1 445 ? 18.893 2.842 12.365 1.00 72.06 445 ILE A CA 1
ATOM 3475 C C . ILE A 1 445 ? 17.697 2.129 12.985 1.00 72.06 445 ILE A C 1
ATOM 3477 O O . ILE A 1 445 ? 17.087 2.599 13.951 1.00 72.06 445 ILE A O 1
ATOM 3481 N N . LEU A 1 446 ? 17.393 0.959 12.435 1.00 70.19 446 LEU A N 1
ATOM 3482 C CA . LEU A 1 446 ? 16.381 0.058 12.948 1.00 70.19 446 LEU A CA 1
ATOM 3483 C C . LEU A 1 446 ? 17.073 -0.976 13.826 1.00 70.19 446 LEU A C 1
ATOM 3485 O O . LEU A 1 446 ? 17.856 -1.803 13.361 1.00 70.19 446 LEU A O 1
ATOM 3489 N N . LEU A 1 447 ? 16.774 -0.937 15.120 1.00 53.72 447 LEU A N 1
ATOM 3490 C CA . LEU A 1 447 ? 17.207 -1.958 16.064 1.00 53.72 447 LEU A CA 1
ATOM 3491 C C . LEU A 1 447 ? 16.329 -3.207 15.895 1.00 53.72 447 LEU A C 1
ATOM 3493 O O . LEU A 1 447 ? 15.554 -3.548 16.781 1.00 53.72 447 LEU A O 1
ATOM 3497 N N . HIS A 1 448 ? 16.430 -3.897 14.759 1.00 48.84 448 HIS A N 1
ATOM 3498 C CA . HIS A 1 448 ? 16.031 -5.302 14.726 1.00 48.84 448 HIS A CA 1
ATOM 3499 C C . HIS A 1 448 ? 17.132 -6.107 15.412 1.00 48.84 448 HIS A C 1
ATOM 3501 O O . HIS A 1 448 ? 18.316 -5.810 15.229 1.00 48.84 448 HIS A O 1
ATOM 3507 N N . ASN A 1 449 ? 16.734 -7.078 16.245 1.00 35.06 449 ASN A N 1
ATOM 3508 C CA . ASN A 1 449 ? 17.631 -7.997 16.944 1.00 35.06 449 ASN A CA 1
ATOM 3509 C C . ASN A 1 449 ? 18.814 -8.339 16.039 1.00 35.06 449 ASN A C 1
ATOM 3511 O O . ASN A 1 449 ? 18.632 -8.980 15.003 1.00 35.06 449 ASN A O 1
ATOM 3515 N N . ARG A 1 450 ? 20.020 -7.900 16.425 1.00 26.83 450 ARG A N 1
ATOM 3516 C CA . ARG A 1 450 ? 21.244 -8.400 15.802 1.00 26.83 450 ARG A CA 1
ATOM 3517 C C . ARG A 1 450 ? 21.098 -9.924 15.767 1.00 26.83 450 ARG A C 1
ATOM 3519 O O . ARG A 1 450 ? 20.897 -10.493 16.846 1.00 26.83 450 ARG A O 1
ATOM 3526 N N . PRO A 1 451 ? 21.226 -10.612 14.618 1.00 25.33 451 PRO A N 1
ATOM 3527 C CA . PRO A 1 451 ? 21.667 -11.989 14.701 1.00 25.33 451 PRO A CA 1
ATOM 3528 C C . PRO A 1 451 ? 22.990 -11.895 15.459 1.00 25.33 451 PRO A C 1
ATOM 3530 O O . PRO A 1 451 ? 23.915 -11.215 15.009 1.00 25.33 451 PRO A O 1
ATOM 3533 N N . ARG A 1 452 ? 23.035 -12.421 16.689 1.00 27.48 452 ARG A N 1
ATOM 3534 C CA . ARG A 1 452 ? 24.281 -12.532 17.444 1.00 27.48 452 ARG A CA 1
ATOM 3535 C C . ARG A 1 452 ? 25.170 -13.455 16.619 1.00 27.48 452 ARG A C 1
ATOM 3537 O O . ARG A 1 452 ? 25.097 -14.668 16.740 1.00 27.48 452 ARG A O 1
ATOM 3544 N N . SER A 1 453 ? 25.940 -12.869 15.712 1.00 26.55 453 SER A N 1
ATOM 3545 C CA . SER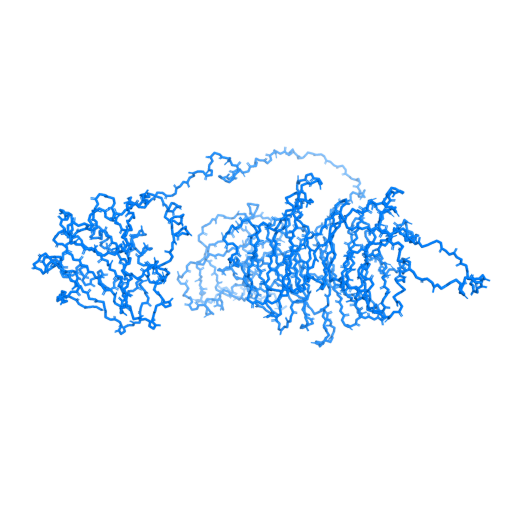 A 1 453 ? 27.002 -13.545 14.998 1.00 26.55 453 SER A CA 1
ATOM 3546 C C . SER A 1 453 ? 28.056 -13.911 16.028 1.00 26.55 453 SER A C 1
ATOM 3548 O O . SER A 1 453 ? 28.601 -13.033 16.700 1.00 26.55 453 SER A O 1
ATOM 3550 N N . ASN A 1 454 ? 28.284 -15.214 16.150 1.00 32.50 454 ASN A N 1
ATOM 3551 C CA . ASN A 1 454 ? 29.357 -15.845 16.896 1.00 32.50 454 ASN A CA 1
ATOM 3552 C C . ASN A 1 454 ? 30.670 -15.060 16.785 1.00 32.50 454 ASN A C 1
ATOM 3554 O O . ASN A 1 454 ? 31.294 -15.050 15.727 1.00 32.50 454 ASN A O 1
ATOM 3558 N N . MET A 1 455 ? 31.117 -14.479 17.894 1.00 26.55 455 MET A N 1
ATOM 3559 C CA . MET A 1 455 ? 32.535 -14.335 18.197 1.00 26.55 455 MET A CA 1
ATOM 3560 C C . MET A 1 455 ? 32.720 -14.593 19.691 1.00 26.55 455 MET A C 1
ATOM 3562 O O . MET A 1 455 ? 32.179 -13.869 20.519 1.00 26.55 455 MET A O 1
ATOM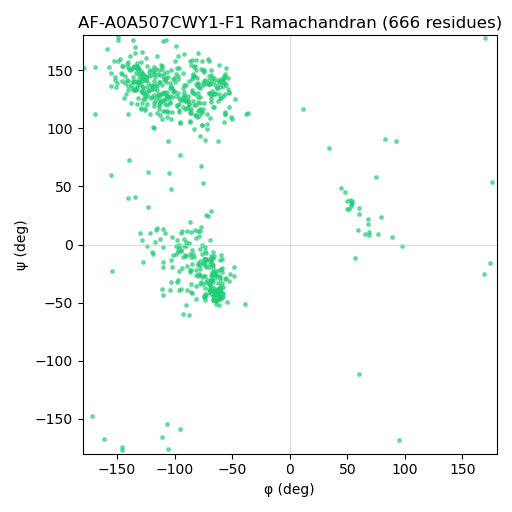 3566 N N . ALA A 1 456 ? 33.399 -15.714 19.937 1.00 29.88 456 ALA A N 1
ATOM 3567 C CA . ALA A 1 456 ? 34.099 -16.175 21.128 1.00 29.88 456 ALA A CA 1
ATOM 3568 C C . ALA A 1 456 ? 33.875 -15.405 22.439 1.00 29.88 456 ALA A C 1
ATOM 3570 O O . ALA A 1 456 ? 34.348 -14.288 22.583 1.00 29.88 456 ALA A O 1
ATOM 3571 N N . ASP A 1 457 ? 33.291 -16.097 23.416 1.00 27.75 457 ASP A N 1
ATOM 3572 C CA . ASP A 1 457 ? 34.006 -16.390 24.658 1.00 27.75 457 ASP A CA 1
ATOM 3573 C C . ASP A 1 457 ? 33.588 -17.786 25.140 1.00 27.75 457 ASP A C 1
ATOM 3575 O O . ASP A 1 457 ? 32.408 -18.133 25.190 1.00 27.75 457 ASP A O 1
ATOM 3579 N N . VAL A 1 458 ? 34.604 -18.612 25.369 1.00 33.44 458 VAL A N 1
ATOM 3580 C CA . VAL A 1 458 ? 34.531 -19.982 25.874 1.00 33.44 458 VAL A CA 1
ATOM 3581 C C . VAL A 1 458 ? 34.304 -19.907 27.378 1.00 33.44 458 VAL A C 1
ATOM 3583 O O . VAL A 1 458 ? 35.150 -19.350 28.069 1.00 33.44 458 VAL A O 1
ATOM 3586 N N . ASP A 1 459 ? 33.222 -20.502 27.880 1.00 27.45 459 ASP A N 1
ATOM 3587 C CA . ASP A 1 459 ? 33.280 -21.158 29.187 1.00 27.45 459 ASP A CA 1
ATOM 3588 C C . ASP A 1 459 ? 32.221 -22.263 29.323 1.00 27.45 459 ASP A C 1
ATOM 3590 O O . ASP A 1 459 ? 31.073 -22.131 28.891 1.00 27.45 459 ASP A O 1
ATOM 3594 N N . ASP A 1 460 ? 32.673 -23.378 29.885 1.00 26.55 460 ASP A N 1
ATOM 3595 C CA . ASP A 1 460 ? 32.022 -24.682 29.994 1.00 26.55 460 ASP A CA 1
ATOM 3596 C C . ASP A 1 460 ? 30.826 -24.704 30.967 1.00 26.55 460 ASP A C 1
ATOM 3598 O O . ASP A 1 460 ? 30.971 -24.369 32.142 1.00 26.55 460 ASP A O 1
ATOM 3602 N N . ASN A 1 461 ? 29.670 -25.232 30.532 1.00 28.41 461 ASN A N 1
ATOM 3603 C CA . ASN A 1 461 ? 29.043 -26.425 31.143 1.00 28.41 461 ASN A CA 1
ATOM 3604 C C . ASN A 1 461 ? 27.731 -26.849 30.436 1.00 28.41 461 ASN A C 1
ATOM 3606 O O . ASN A 1 461 ? 27.024 -26.001 29.889 1.00 28.41 461 ASN A O 1
ATOM 3610 N N . PRO A 1 462 ? 27.368 -28.151 30.458 1.00 34.56 462 PRO A N 1
ATOM 3611 C CA . PRO A 1 462 ? 26.325 -28.719 29.612 1.00 34.56 462 PRO A CA 1
ATOM 3612 C C . PRO A 1 462 ? 24.963 -28.887 30.313 1.00 34.56 462 PRO A C 1
ATOM 3614 O O . PRO A 1 462 ? 24.854 -28.846 31.536 1.00 34.56 462 PRO A O 1
ATOM 3617 N N . ALA A 1 463 ? 23.972 -29.225 29.479 1.00 28.80 463 ALA A N 1
ATOM 3618 C CA . ALA A 1 463 ? 22.661 -29.812 29.779 1.00 28.80 463 ALA A CA 1
ATOM 3619 C C . ALA A 1 463 ? 21.478 -28.850 29.993 1.00 28.80 463 ALA A C 1
ATOM 3621 O O . ALA A 1 463 ? 21.086 -28.567 31.119 1.00 28.80 463 ALA A O 1
ATOM 3622 N N . VAL A 1 464 ? 20.794 -28.514 28.892 1.00 28.03 464 VAL A N 1
ATOM 3623 C CA . VAL A 1 464 ? 19.322 -28.494 28.857 1.00 28.03 464 VAL A CA 1
ATOM 3624 C C . VAL A 1 464 ? 18.872 -29.108 27.532 1.00 28.03 464 VAL A C 1
ATOM 3626 O O . VAL A 1 464 ? 19.284 -28.687 26.456 1.00 28.03 464 VAL A O 1
ATOM 3629 N N . THR A 1 465 ? 18.082 -30.168 27.635 1.00 27.53 465 THR A N 1
ATOM 3630 C CA . THR A 1 465 ? 17.529 -30.952 26.533 1.00 27.53 465 THR A CA 1
ATOM 3631 C C . THR A 1 465 ? 16.390 -30.167 25.880 1.00 27.53 465 THR A C 1
ATOM 3633 O O . THR A 1 465 ? 15.384 -29.889 26.530 1.00 27.53 465 THR A O 1
ATOM 3636 N N . GLU A 1 466 ? 16.539 -29.799 24.607 1.00 27.52 466 GLU A N 1
ATOM 3637 C CA . GLU A 1 466 ? 15.441 -29.264 23.796 1.00 27.52 466 GLU A CA 1
ATOM 3638 C C . GLU A 1 466 ? 14.371 -30.345 23.589 1.00 27.52 466 GLU A C 1
ATOM 3640 O O . GLU A 1 466 ? 14.668 -31.478 23.208 1.00 27.52 466 GLU A O 1
ATOM 3645 N N . SER A 1 467 ? 13.116 -29.987 23.855 1.00 27.25 467 SER A N 1
ATOM 3646 C CA . SER A 1 467 ? 11.939 -30.753 23.433 1.00 27.25 467 SER A CA 1
ATOM 3647 C C . SER A 1 467 ? 11.366 -30.082 22.179 1.00 27.25 467 SER A C 1
ATOM 3649 O O . SER A 1 467 ? 11.348 -28.850 22.134 1.00 27.25 467 SER A O 1
ATOM 3651 N N . PRO A 1 468 ? 10.901 -30.836 21.168 1.00 36.84 468 PRO A N 1
ATOM 3652 C CA . PRO A 1 468 ? 10.447 -30.255 19.912 1.00 36.84 468 PRO A CA 1
ATOM 3653 C C . PRO A 1 468 ? 9.135 -29.489 20.120 1.00 36.84 468 PRO A C 1
ATOM 3655 O O . PRO A 1 468 ? 8.191 -30.003 20.722 1.00 36.84 468 PRO A O 1
ATOM 3658 N N . ALA A 1 469 ? 9.087 -28.254 19.622 1.00 30.39 469 ALA A N 1
ATOM 3659 C CA . ALA A 1 469 ? 7.855 -27.490 19.500 1.00 30.39 469 ALA A CA 1
ATOM 3660 C C . ALA A 1 469 ? 6.910 -28.236 18.545 1.00 30.39 469 ALA A C 1
ATOM 3662 O O . ALA A 1 469 ? 7.286 -28.559 17.421 1.00 30.39 469 ALA A O 1
ATOM 3663 N N . LEU A 1 470 ? 5.705 -28.554 19.016 1.00 39.81 470 LEU A N 1
ATOM 3664 C CA . LEU A 1 470 ? 4.626 -29.038 18.164 1.00 39.81 470 LEU A CA 1
ATOM 3665 C C . LEU A 1 470 ? 4.002 -27.826 17.472 1.00 39.81 470 LEU A C 1
ATOM 3667 O O . LEU A 1 470 ? 3.438 -26.956 18.139 1.00 39.81 470 LEU A O 1
ATOM 3671 N N . ASP A 1 471 ? 4.133 -27.781 16.150 1.00 38.81 471 ASP A N 1
ATOM 3672 C CA . ASP A 1 471 ? 3.490 -26.794 15.290 1.00 38.81 471 ASP A CA 1
ATOM 3673 C C . ASP A 1 471 ? 1.964 -26.874 15.442 1.00 38.81 471 ASP A C 1
ATOM 3675 O O . ASP A 1 471 ? 1.353 -27.939 15.317 1.00 38.81 471 ASP A O 1
ATOM 3679 N N . ILE A 1 472 ? 1.339 -25.738 15.748 1.00 43.56 472 ILE A N 1
ATOM 3680 C CA . ILE A 1 472 ? -0.117 -25.612 15.832 1.00 43.56 472 ILE A CA 1
ATOM 3681 C C . ILE A 1 472 ? -0.643 -25.405 14.410 1.00 43.56 472 ILE A C 1
ATOM 3683 O O . ILE A 1 472 ? -0.417 -24.357 13.814 1.00 43.56 472 ILE A O 1
ATOM 3687 N N . VAL A 1 473 ? -1.358 -26.404 13.898 1.00 40.12 473 VAL A N 1
ATOM 3688 C CA . VAL A 1 473 ? -2.069 -26.389 12.612 1.00 40.12 473 VAL A CA 1
ATOM 3689 C C . VAL A 1 473 ? -3.471 -25.813 12.848 1.00 40.12 473 VAL A C 1
ATOM 3691 O O . VAL A 1 473 ? -4.233 -26.333 13.664 1.00 40.12 473 VAL A O 1
ATOM 3694 N N . THR A 1 474 ? -3.810 -24.716 12.176 1.00 50.47 474 THR A N 1
ATOM 3695 C CA . THR A 1 474 ? -5.156 -24.119 12.140 1.00 50.47 474 THR A CA 1
ATOM 3696 C C . THR A 1 474 ? -5.953 -24.667 10.949 1.00 50.47 474 THR A C 1
ATOM 3698 O O . THR A 1 474 ? -5.376 -25.217 10.020 1.00 50.47 474 THR A O 1
ATOM 3701 N N . ALA A 1 475 ? -7.282 -24.510 10.920 1.00 42.06 475 ALA A N 1
ATOM 3702 C CA . ALA A 1 475 ? -8.135 -25.003 9.819 1.00 42.06 475 ALA A CA 1
ATOM 3703 C C . ALA A 1 475 ? -7.794 -24.414 8.425 1.00 42.06 475 ALA A C 1
ATOM 3705 O O . ALA A 1 475 ? -8.304 -24.874 7.410 1.00 42.06 475 ALA A O 1
ATOM 3706 N N . PHE A 1 476 ? -6.920 -23.405 8.362 1.00 44.25 476 PHE A N 1
ATOM 3707 C CA . PHE A 1 476 ? -6.380 -22.838 7.121 1.00 44.25 476 PHE A CA 1
ATOM 3708 C C . PHE A 1 476 ? -5.142 -23.577 6.596 1.00 44.25 476 PHE A C 1
ATOM 3710 O O . PHE A 1 476 ? -4.695 -23.309 5.484 1.00 44.25 476 PHE A O 1
ATOM 3717 N N . ASP A 1 477 ? -4.605 -24.505 7.385 1.00 47.66 477 ASP A N 1
ATOM 3718 C CA . ASP A 1 477 ? -3.392 -25.266 7.092 1.00 47.66 477 ASP A CA 1
ATOM 3719 C C . ASP A 1 477 ? -3.710 -26.672 6.532 1.00 47.66 477 ASP A C 1
ATOM 3721 O O . ASP A 1 477 ? -2.800 -27.422 6.180 1.00 47.66 477 ASP A O 1
ATOM 3725 N N . SER A 1 478 ? -4.999 -27.024 6.406 1.00 45.00 478 SER A N 1
ATOM 3726 C CA . SER A 1 478 ? -5.485 -28.269 5.799 1.00 45.00 478 SER A CA 1
ATOM 3727 C C . SER A 1 478 ? -6.321 -27.976 4.540 1.00 45.00 478 SER A C 1
ATOM 3729 O O . SER A 1 478 ? -7.329 -27.272 4.635 1.00 45.00 478 SER A O 1
ATOM 3731 N N . PRO A 1 479 ? -5.974 -28.535 3.362 1.00 52.88 479 PRO A N 1
ATOM 3732 C CA . PRO A 1 479 ? -6.781 -28.424 2.141 1.00 52.88 479 PRO A CA 1
ATOM 3733 C C . PRO A 1 479 ? -8.208 -28.979 2.281 1.00 52.88 479 PRO A C 1
ATOM 3735 O O . PRO A 1 479 ? -9.079 -28.612 1.493 1.00 52.88 479 PRO A O 1
ATOM 3738 N N . ASP A 1 480 ? -8.444 -29.839 3.277 1.00 50.47 480 ASP A N 1
ATOM 3739 C CA . ASP A 1 480 ? -9.721 -30.521 3.503 1.00 50.47 480 ASP A CA 1
ATOM 3740 C C . ASP A 1 480 ? -10.716 -29.679 4.340 1.00 50.47 480 ASP A C 1
ATOM 3742 O O . ASP A 1 480 ? -11.928 -29.870 4.231 1.00 50.47 480 ASP A O 1
ATOM 3746 N N . ASP A 1 481 ? -10.234 -28.703 5.127 1.00 43.59 481 ASP A N 1
ATOM 3747 C CA . ASP A 1 481 ? -11.061 -27.870 6.026 1.00 43.59 481 ASP A CA 1
ATOM 3748 C C . ASP A 1 481 ? -11.520 -26.535 5.395 1.00 43.59 481 ASP A C 1
ATOM 3750 O O . ASP A 1 481 ? -12.339 -25.813 5.968 1.00 43.59 481 ASP A O 1
ATOM 3754 N N . PHE A 1 482 ? -11.074 -26.207 4.174 1.00 48.28 482 PHE A N 1
ATOM 3755 C CA . PHE A 1 482 ? -11.472 -24.983 3.451 1.00 48.28 482 PHE A CA 1
ATOM 3756 C C . PHE A 1 482 ? -12.952 -24.982 3.006 1.00 48.28 482 PHE A C 1
ATOM 3758 O O . PHE A 1 482 ? -13.499 -23.964 2.588 1.00 48.28 482 PHE A O 1
ATOM 3765 N N . THR A 1 483 ? -13.623 -26.129 3.091 1.00 52.09 483 THR A N 1
ATOM 3766 C CA . THR A 1 483 ? -15.007 -26.341 2.638 1.00 52.09 483 THR A CA 1
ATOM 3767 C C . THR A 1 483 ? -16.079 -26.167 3.719 1.00 52.09 483 THR A C 1
ATOM 3769 O O . THR A 1 483 ? -17.242 -26.498 3.476 1.00 52.09 483 THR A O 1
ATOM 3772 N N . VAL A 1 484 ? -15.738 -25.650 4.904 1.00 58.53 484 VAL A N 1
ATOM 3773 C CA . VAL A 1 484 ? -16.715 -25.433 5.985 1.00 58.53 484 VAL A CA 1
ATOM 3774 C C . VAL A 1 484 ? -17.614 -24.235 5.651 1.00 58.53 484 VAL A C 1
ATOM 3776 O O . VAL A 1 484 ? -17.310 -23.098 5.993 1.00 58.53 484 VAL A O 1
ATOM 3779 N N . LYS A 1 485 ? -18.735 -24.495 4.970 1.00 74.56 485 LYS A N 1
ATOM 3780 C CA . LYS A 1 485 ? -19.801 -23.510 4.747 1.00 74.56 485 LYS A CA 1
ATOM 3781 C C . LYS A 1 485 ? -20.607 -23.278 6.027 1.00 74.56 485 LYS A C 1
ATOM 3783 O O . LYS A 1 485 ? -20.923 -24.234 6.738 1.00 74.56 485 LYS A O 1
ATOM 3788 N N . HIS A 1 486 ? -20.989 -22.036 6.304 1.00 82.19 486 HIS A N 1
ATOM 3789 C CA . HIS A 1 486 ? -21.812 -21.694 7.462 1.00 82.19 486 HIS A CA 1
ATOM 3790 C C . HIS A 1 486 ? -23.308 -21.854 7.148 1.00 82.19 486 HIS A C 1
ATOM 3792 O O . HIS A 1 486 ? -23.837 -21.091 6.333 1.00 82.19 486 HIS A O 1
ATOM 3798 N N . PRO A 1 487 ? -24.012 -22.816 7.777 1.00 87.31 487 PRO A N 1
ATOM 3799 C CA . PRO A 1 487 ? -25.416 -23.067 7.482 1.00 87.31 487 PRO A CA 1
ATOM 3800 C C . PRO A 1 487 ? -26.305 -21.932 8.002 1.00 87.31 487 PRO A C 1
ATOM 3802 O O . PRO A 1 487 ? -26.133 -21.444 9.119 1.00 87.31 487 PRO A O 1
ATOM 3805 N N . LEU A 1 488 ? -27.282 -21.538 7.192 1.00 88.44 488 LEU A N 1
ATOM 3806 C CA . LEU A 1 488 ? -28.377 -20.654 7.576 1.00 88.44 488 LEU A CA 1
ATOM 3807 C C . LEU A 1 488 ? -29.461 -21.459 8.299 1.00 88.44 488 LEU A C 1
ATOM 3809 O O . LEU A 1 488 ? -29.693 -22.626 7.986 1.00 88.44 488 LEU A O 1
ATOM 3813 N N . THR A 1 489 ? -30.185 -20.819 9.220 1.00 85.94 489 THR A N 1
ATOM 3814 C CA . THR A 1 489 ? -31.314 -21.445 9.931 1.00 85.94 489 THR A CA 1
ATOM 3815 C C . THR A 1 489 ? -32.397 -21.942 8.968 1.00 85.94 489 THR A C 1
ATOM 3817 O O . THR A 1 489 ? -33.010 -22.988 9.178 1.00 85.94 489 THR A O 1
ATOM 3820 N N . HIS A 1 490 ? -32.619 -21.193 7.887 1.00 88.06 490 HIS A N 1
ATOM 3821 C CA . HIS A 1 490 ? -33.592 -21.498 6.850 1.00 88.06 490 HIS A CA 1
ATOM 3822 C C . HIS A 1 490 ? -32.918 -21.538 5.481 1.00 88.06 490 HIS A C 1
ATOM 3824 O O . HIS A 1 490 ? -32.034 -20.739 5.177 1.00 88.06 490 HIS A O 1
ATOM 3830 N N . ARG A 1 491 ? -33.401 -22.437 4.624 1.00 90.75 491 ARG A N 1
ATOM 3831 C CA . ARG A 1 491 ? -33.074 -22.449 3.199 1.00 90.75 491 ARG A CA 1
ATOM 3832 C C . ARG A 1 491 ? -33.912 -21.395 2.479 1.00 90.75 491 ARG A C 1
ATOM 3834 O O . ARG A 1 491 ? -35.104 -21.271 2.759 1.00 90.75 491 ARG A O 1
ATOM 3841 N N . TRP A 1 492 ? -33.311 -20.654 1.556 1.00 92.88 492 TRP A N 1
ATOM 3842 C CA . TRP A 1 492 ? -33.946 -19.544 0.843 1.00 92.88 492 TRP A CA 1
ATOM 3843 C C . TRP A 1 492 ? -33.898 -19.766 -0.665 1.00 92.88 492 TRP A C 1
ATOM 3845 O O . TRP A 1 492 ? -32.880 -20.188 -1.210 1.00 92.88 492 TRP A O 1
ATOM 3855 N N . THR A 1 493 ? -34.993 -19.443 -1.349 1.00 92.25 493 THR A N 1
ATOM 3856 C CA . THR A 1 493 ? -35.118 -19.554 -2.804 1.00 92.25 493 THR A CA 1
ATOM 3857 C C . THR A 1 493 ? -35.322 -18.174 -3.415 1.00 92.25 493 THR A C 1
ATOM 3859 O O . THR A 1 493 ? -36.233 -17.433 -3.031 1.00 92.25 493 THR A O 1
ATOM 3862 N N . VAL A 1 494 ? -34.481 -17.845 -4.398 1.00 91.38 494 VAL A N 1
ATOM 3863 C CA . VAL A 1 494 ? -34.543 -16.588 -5.142 1.00 91.38 494 VAL A CA 1
ATOM 3864 C C . VAL A 1 494 ? -35.213 -16.795 -6.489 1.00 91.38 494 VAL A C 1
ATOM 3866 O O . VAL A 1 494 ? -34.844 -17.684 -7.258 1.00 91.38 494 VAL A O 1
ATOM 3869 N N . TRP A 1 495 ? -36.161 -15.923 -6.805 1.00 89.62 495 TRP A N 1
ATOM 3870 C CA . TRP A 1 495 ? -36.849 -15.879 -8.082 1.00 89.62 495 TRP A CA 1
ATOM 3871 C C . TRP A 1 495 ? -36.683 -14.513 -8.736 1.00 89.62 495 TRP A C 1
ATOM 3873 O O . TRP A 1 495 ? -36.613 -13.481 -8.063 1.00 89.62 495 TRP A O 1
ATOM 3883 N N . PHE A 1 496 ? -36.663 -14.514 -10.062 1.00 88.75 496 PHE A N 1
ATOM 3884 C CA . PHE A 1 496 ? -36.601 -13.312 -10.877 1.00 88.75 496 PHE A CA 1
ATOM 3885 C C . PHE A 1 496 ? -37.724 -13.312 -11.908 1.00 88.75 496 PHE A C 1
ATOM 3887 O O . PHE A 1 496 ? -37.959 -14.320 -12.582 1.00 88.75 496 PHE A O 1
ATOM 3894 N N . ASP A 1 497 ? -38.382 -12.164 -12.049 1.00 85.00 497 ASP A N 1
ATOM 3895 C CA . ASP A 1 497 ? -39.273 -11.881 -13.167 1.00 85.00 497 ASP A CA 1
ATOM 3896 C C . ASP A 1 497 ? -38.791 -10.644 -13.947 1.00 85.00 497 ASP A C 1
ATOM 3898 O O . ASP A 1 497 ? -38.220 -9.699 -13.396 1.00 85.00 497 ASP A O 1
ATOM 3902 N N . ALA A 1 498 ? -39.000 -10.658 -15.264 1.00 77.19 498 ALA A N 1
ATOM 3903 C CA . ALA A 1 498 ? -38.762 -9.510 -16.132 1.00 77.19 498 ALA A CA 1
ATOM 3904 C C . ALA A 1 498 ? -39.855 -9.429 -17.208 1.00 7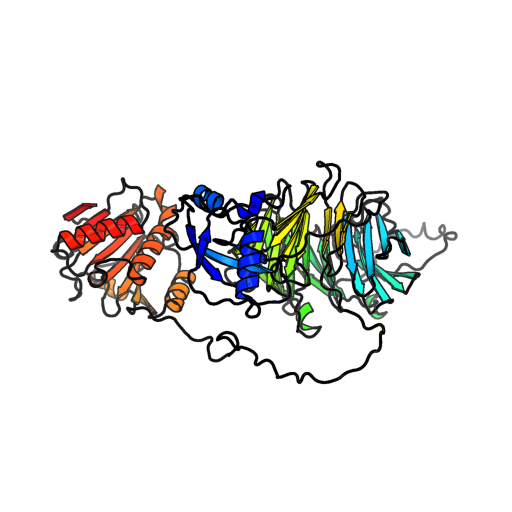7.19 498 ALA A C 1
ATOM 3906 O O . ALA A 1 498 ? -40.278 -10.459 -17.741 1.00 77.19 498 ALA A O 1
ATOM 3907 N N . PRO A 1 499 ? -40.322 -8.225 -17.573 1.00 66.75 499 PRO A N 1
ATOM 3908 C CA . PRO A 1 499 ? -41.401 -8.080 -18.537 1.00 66.75 499 PRO A CA 1
ATOM 3909 C C . PRO A 1 499 ? -40.901 -8.294 -19.973 1.00 66.75 499 PRO A C 1
ATOM 3911 O O . PRO A 1 499 ? -40.192 -7.459 -20.537 1.00 66.75 499 PRO A O 1
ATOM 3914 N N . THR A 1 500 ? -41.346 -9.372 -20.620 1.00 55.53 500 THR A N 1
ATOM 3915 C CA . THR A 1 500 ? -41.399 -9.481 -22.087 1.00 55.53 500 THR A CA 1
ATOM 3916 C C . THR A 1 500 ? -42.675 -8.802 -22.607 1.00 55.53 500 THR A C 1
ATOM 3918 O O . THR A 1 500 ? -43.706 -8.756 -21.934 1.00 55.53 500 THR A O 1
ATOM 3921 N N . LYS A 1 501 ? -42.600 -8.159 -23.784 1.00 51.69 501 LYS A N 1
ATOM 3922 C CA . LYS A 1 501 ? -43.658 -7.273 -24.310 1.00 51.69 501 LYS A CA 1
ATOM 3923 C C . LYS A 1 501 ? -45.019 -8.000 -24.395 1.00 51.69 501 LYS A C 1
ATOM 3925 O O . LYS A 1 501 ? -45.205 -8.833 -25.272 1.00 51.69 501 LYS A O 1
ATOM 3930 N N . LYS A 1 502 ? -45.963 -7.549 -23.548 1.00 51.28 502 LYS A N 1
ATOM 3931 C CA . LYS A 1 502 ? -47.372 -7.972 -23.332 1.00 51.28 502 LYS A CA 1
ATOM 3932 C C . LYS A 1 502 ? -47.559 -9.190 -22.410 1.00 51.28 502 LYS A C 1
ATOM 3934 O O . LYS A 1 502 ? -47.666 -10.319 -22.870 1.00 51.28 502 LYS A O 1
ATOM 3939 N N . GLN A 1 503 ? -47.712 -8.929 -21.110 1.00 50.59 503 GLN A N 1
ATOM 3940 C CA . GLN A 1 503 ? -48.164 -9.919 -20.127 1.00 50.59 503 GLN A CA 1
ATOM 3941 C C . GLN A 1 503 ? -49.701 -9.931 -20.033 1.00 50.59 503 GLN A C 1
ATOM 3943 O O . GLN A 1 503 ? -50.307 -8.933 -19.648 1.00 50.59 503 GLN A O 1
ATOM 3948 N N . ASN A 1 504 ? -50.321 -11.069 -20.358 1.00 49.56 504 ASN A N 1
ATOM 3949 C CA . ASN A 1 504 ? -51.633 -11.446 -19.824 1.00 49.56 504 ASN A CA 1
ATOM 3950 C C . ASN A 1 504 ? -51.421 -12.115 -18.459 1.00 49.56 504 ASN A C 1
ATOM 3952 O O . ASN A 1 504 ? -50.434 -12.830 -18.286 1.00 49.56 504 ASN A O 1
ATOM 3956 N N . GLN A 1 505 ? -52.357 -11.941 -17.518 1.00 48.03 505 GLN A N 1
ATOM 3957 C CA . GLN A 1 505 ? -52.270 -12.546 -16.180 1.00 48.03 505 GLN A CA 1
ATOM 3958 C C . GLN A 1 505 ? -52.044 -14.062 -16.222 1.00 48.03 505 GLN A C 1
ATOM 3960 O O . GLN A 1 505 ? -51.331 -14.573 -15.380 1.00 48.03 505 GLN A O 1
ATOM 3965 N N . HIS A 1 506 ? -52.540 -14.784 -17.229 1.00 45.62 506 HIS A N 1
ATOM 3966 C CA . HIS A 1 506 ? -52.344 -16.235 -17.319 1.00 45.62 506 HIS A CA 1
ATOM 3967 C C . HIS A 1 506 ? -50.880 -16.674 -17.580 1.00 45.62 506 HIS A C 1
ATOM 3969 O O . HIS A 1 506 ? -50.547 -17.824 -17.318 1.00 45.62 506 HIS A O 1
ATOM 3975 N N . ASN A 1 507 ? -50.006 -15.757 -18.029 1.00 50.88 507 ASN A N 1
ATOM 3976 C CA . ASN A 1 507 ? -48.596 -15.998 -18.388 1.00 50.88 507 ASN A CA 1
ATOM 3977 C C . ASN A 1 507 ? -47.586 -15.531 -17.321 1.00 50.88 507 ASN A C 1
ATOM 3979 O O . ASN A 1 507 ? -46.379 -15.524 -17.575 1.00 50.88 507 ASN A O 1
ATOM 3983 N N . TRP A 1 508 ? -48.040 -15.081 -16.144 1.00 56.28 508 TRP A N 1
ATOM 3984 C CA . TRP A 1 508 ? -47.127 -14.619 -15.088 1.00 56.28 508 TRP A CA 1
ATOM 3985 C C . TRP A 1 508 ? -46.261 -15.775 -14.555 1.00 56.28 508 TRP A C 1
ATOM 3987 O O . TRP A 1 508 ? -45.053 -15.623 -14.391 1.00 56.28 508 TRP A O 1
ATOM 3997 N N . MET A 1 509 ? -46.877 -16.948 -14.381 1.00 54.94 509 MET A N 1
ATOM 3998 C CA . MET A 1 509 ? -46.263 -18.140 -13.797 1.00 54.94 509 MET A CA 1
ATOM 3999 C C . MET A 1 509 ? -45.175 -18.747 -14.695 1.00 54.94 509 MET A C 1
ATOM 4001 O O . MET A 1 509 ? -44.182 -19.256 -14.193 1.00 54.94 509 MET A O 1
ATOM 4005 N N . GLU A 1 510 ? -45.314 -18.625 -16.020 1.00 56.00 510 GLU A N 1
ATOM 4006 C CA . GLU A 1 510 ? -44.308 -19.093 -16.989 1.00 56.00 510 GLU A CA 1
ATOM 4007 C C . GLU A 1 510 ? -43.049 -18.209 -17.031 1.00 56.00 510 GLU A C 1
ATOM 4009 O O . GLU A 1 510 ? -42.000 -18.645 -17.504 1.00 56.00 510 GLU A O 1
ATOM 4014 N N . ASN A 1 511 ? -43.132 -16.964 -16.545 1.00 64.00 511 ASN A N 1
ATOM 4015 C CA . ASN A 1 511 ? -42.021 -16.007 -16.578 1.00 64.00 511 ASN A CA 1
ATOM 4016 C C . ASN A 1 511 ? -41.244 -15.914 -15.258 1.00 64.00 511 ASN A C 1
ATOM 4018 O O . ASN A 1 511 ? -40.201 -15.257 -15.224 1.00 64.00 511 ASN A O 1
ATOM 4022 N N . LEU A 1 512 ? -41.729 -16.553 -14.190 1.00 73.25 512 LEU A N 1
ATOM 4023 C CA . LEU A 1 512 ? -41.058 -16.580 -12.899 1.00 73.25 512 LEU A CA 1
ATOM 4024 C C . LEU A 1 512 ? -39.955 -17.648 -12.928 1.00 73.25 512 LEU A C 1
ATOM 4026 O O . LEU A 1 512 ? -40.233 -18.845 -12.963 1.00 73.25 512 LEU A O 1
ATOM 4030 N N . LYS A 1 513 ? -38.691 -17.218 -12.927 1.00 79.81 513 LYS A N 1
ATOM 4031 C CA . LYS A 1 513 ? -37.542 -18.130 -12.987 1.00 79.81 513 LYS A CA 1
ATOM 4032 C C . LYS A 1 513 ? -36.876 -18.241 -11.627 1.00 79.81 513 LYS A C 1
ATOM 4034 O O . LYS A 1 513 ? -36.482 -17.226 -11.055 1.00 79.81 513 LYS A O 1
ATOM 4039 N N . THR A 1 514 ? -36.711 -19.465 -11.136 1.00 84.19 514 THR A N 1
ATOM 4040 C CA . THR A 1 514 ? -35.848 -19.745 -9.986 1.00 84.19 514 THR A CA 1
ATOM 4041 C C . THR A 1 514 ? -34.398 -19.505 -10.394 1.00 84.19 514 THR A C 1
ATOM 4043 O O . THR A 1 514 ? -33.930 -20.082 -11.374 1.00 84.19 514 THR A O 1
ATOM 4046 N N . VAL A 1 515 ? -33.707 -18.625 -9.674 1.00 84.50 515 VAL A N 1
ATOM 4047 C CA . VAL A 1 515 ? -32.305 -18.283 -9.945 1.00 84.50 515 VAL A CA 1
ATOM 4048 C C . VAL A 1 515 ? -31.386 -19.210 -9.161 1.00 84.50 515 VAL A C 1
ATOM 4050 O O . VAL A 1 515 ? -30.503 -19.835 -9.738 1.00 84.50 515 VAL A O 1
ATOM 4053 N N . ILE A 1 516 ? -31.618 -19.320 -7.852 1.00 89.00 516 ILE A N 1
ATOM 4054 C CA . ILE A 1 516 ? -30.833 -20.159 -6.947 1.00 89.00 516 ILE A CA 1
ATOM 4055 C C . ILE A 1 516 ? -31.656 -20.504 -5.704 1.00 89.00 516 ILE A C 1
ATOM 4057 O O . ILE A 1 516 ? -32.528 -19.734 -5.291 1.00 89.00 516 ILE A O 1
ATOM 4061 N N . THR A 1 517 ? -31.337 -21.640 -5.093 1.00 91.19 517 THR A N 1
ATOM 4062 C CA . THR A 1 517 ? -31.736 -21.966 -3.725 1.00 91.19 517 THR A CA 1
ATOM 4063 C C . THR A 1 517 ? -30.471 -22.186 -2.909 1.00 91.19 517 THR A C 1
ATOM 4065 O O . THR A 1 517 ? -29.644 -23.007 -3.303 1.00 91.19 517 THR A O 1
ATOM 4068 N N . PHE A 1 518 ? -30.329 -21.474 -1.794 1.00 92.00 518 PHE A N 1
ATOM 4069 C CA . PHE A 1 518 ? -29.151 -21.536 -0.932 1.00 92.00 518 PHE A CA 1
ATOM 4070 C C . PHE A 1 518 ? -29.535 -21.761 0.531 1.00 92.00 518 PHE A C 1
ATOM 4072 O O . PHE A 1 518 ? -30.601 -21.348 0.988 1.00 92.00 518 PHE A O 1
ATOM 4079 N N . ASP A 1 519 ? -28.652 -22.428 1.261 1.00 91.62 519 ASP A N 1
ATOM 4080 C CA . ASP A 1 519 ? -28.763 -22.735 2.687 1.00 91.62 519 ASP A CA 1
ATOM 4081 C C . ASP A 1 519 ? -27.497 -22.353 3.466 1.00 91.62 519 ASP A C 1
ATOM 4083 O O . ASP A 1 519 ? -27.398 -22.677 4.646 1.00 91.62 519 ASP A O 1
ATOM 4087 N N . THR A 1 520 ? -26.551 -21.632 2.851 1.00 89.88 520 THR A N 1
ATOM 4088 C CA . THR A 1 520 ? -25.329 -21.161 3.520 1.00 89.88 520 THR A CA 1
ATOM 4089 C C . THR A 1 520 ? -25.086 -19.668 3.313 1.00 89.88 520 THR A C 1
ATOM 4091 O O . THR A 1 520 ? -25.577 -19.057 2.357 1.00 89.88 520 THR A O 1
ATOM 4094 N N . VAL A 1 521 ? -24.324 -19.068 4.230 1.00 88.00 521 VAL A N 1
ATOM 4095 C CA . VAL A 1 521 ? -23.965 -17.641 4.195 1.00 88.00 521 VAL A CA 1
ATOM 4096 C C . VAL A 1 521 ? -23.101 -17.320 2.972 1.00 88.00 521 VAL A C 1
ATOM 4098 O O . VAL A 1 521 ? -23.282 -16.285 2.332 1.00 88.00 521 VAL A O 1
ATOM 4101 N N . GLU A 1 522 ? -22.183 -18.213 2.614 1.00 88.38 522 GLU A N 1
ATOM 4102 C CA . GLU A 1 522 ? -21.292 -18.057 1.464 1.00 88.38 522 GLU A CA 1
ATOM 4103 C C . GLU A 1 522 ? -22.074 -18.094 0.151 1.00 88.38 522 GLU A C 1
ATOM 4105 O O . GLU A 1 522 ? -21.813 -17.284 -0.735 1.00 88.38 522 GLU A O 1
ATOM 4110 N N . ASP A 1 523 ? -23.071 -18.975 0.039 1.00 87.75 523 ASP A N 1
ATOM 4111 C CA . ASP A 1 523 ? -23.915 -19.070 -1.153 1.00 87.75 523 ASP A CA 1
ATOM 4112 C C . ASP A 1 523 ? -24.840 -17.842 -1.283 1.00 87.75 523 ASP A C 1
ATOM 4114 O O . ASP A 1 523 ? -25.074 -17.363 -2.397 1.00 87.75 523 ASP A O 1
ATOM 4118 N N . PHE A 1 524 ? -25.299 -17.263 -0.163 1.00 91.31 524 PHE A N 1
ATOM 4119 C CA . PHE A 1 524 ? -26.011 -15.978 -0.153 1.00 91.31 524 PHE A CA 1
ATOM 4120 C C . PHE A 1 524 ? -25.142 -14.834 -0.692 1.00 91.31 524 PHE A C 1
ATOM 4122 O O . PHE A 1 524 ? -25.563 -14.113 -1.600 1.00 91.31 524 PHE A O 1
ATOM 4129 N N . TRP A 1 525 ? -23.926 -14.664 -0.163 1.00 88.88 525 TRP A N 1
ATOM 4130 C CA . TRP A 1 525 ? -23.024 -13.599 -0.615 1.00 88.88 525 TRP A CA 1
ATOM 4131 C C . TRP A 1 525 ? -22.506 -13.844 -2.032 1.00 88.88 525 TRP A C 1
ATOM 4133 O O . TRP A 1 525 ? -22.412 -12.904 -2.820 1.00 88.88 525 TRP A O 1
ATOM 4143 N N . GLY A 1 526 ? -22.276 -15.105 -2.399 1.00 84.88 526 GLY A N 1
ATOM 4144 C CA . GLY A 1 526 ? -21.994 -15.512 -3.770 1.00 84.88 526 GLY A CA 1
ATOM 4145 C C . GLY A 1 526 ? -23.119 -15.110 -4.724 1.00 84.88 526 GLY A C 1
ATOM 4146 O O . GLY A 1 526 ? -22.850 -14.549 -5.783 1.00 84.88 526 GLY A O 1
ATOM 4147 N N . PHE A 1 527 ? -24.385 -15.313 -4.349 1.00 87.56 527 PHE A N 1
ATOM 4148 C CA . PHE A 1 527 ? -25.524 -14.833 -5.132 1.00 87.56 527 PHE A CA 1
ATOM 4149 C C . PHE A 1 527 ? -25.560 -13.299 -5.211 1.00 87.56 527 PHE A C 1
ATOM 4151 O O . PHE A 1 527 ? -25.620 -12.746 -6.309 1.00 87.56 527 PHE A O 1
ATOM 4158 N N . MET A 1 528 ? -25.481 -12.600 -4.076 1.00 88.44 528 MET A N 1
ATOM 4159 C CA . MET A 1 528 ? -25.602 -11.137 -4.034 1.00 88.44 528 MET A CA 1
ATOM 4160 C C . MET A 1 528 ? -24.501 -10.414 -4.819 1.00 88.44 528 MET A C 1
ATOM 4162 O O . MET A 1 528 ? -24.776 -9.381 -5.428 1.00 88.44 528 MET A O 1
ATOM 4166 N N . ASN A 1 529 ? -23.286 -10.967 -4.855 1.00 85.25 529 ASN A N 1
ATOM 4167 C CA . ASN A 1 529 ? -22.158 -10.375 -5.576 1.00 85.25 529 ASN A CA 1
ATOM 4168 C C . ASN A 1 529 ? -22.219 -10.620 -7.093 1.00 85.25 529 ASN A C 1
ATOM 4170 O O . ASN A 1 529 ? -21.702 -9.816 -7.864 1.00 85.25 529 ASN A O 1
ATOM 4174 N N . ASN A 1 530 ? -22.883 -11.692 -7.535 1.00 85.75 530 ASN A N 1
ATOM 4175 C CA . ASN A 1 530 ? -22.952 -12.082 -8.949 1.00 85.75 530 ASN A CA 1
ATOM 4176 C C . ASN A 1 530 ? -24.219 -11.594 -9.674 1.00 85.75 530 ASN A C 1
ATOM 4178 O O . ASN A 1 530 ? -24.389 -11.839 -10.871 1.00 85.75 530 ASN A O 1
ATOM 4182 N N . VAL A 1 531 ? -25.134 -10.924 -8.972 1.00 86.94 531 VAL A N 1
ATOM 4183 C CA . VAL A 1 531 ? -26.455 -10.553 -9.494 1.00 86.94 531 VAL A CA 1
ATOM 4184 C C . VAL A 1 531 ? -26.568 -9.041 -9.655 1.00 86.94 531 VAL A C 1
ATOM 4186 O O . VAL A 1 531 ? -26.012 -8.261 -8.885 1.00 86.94 531 VAL A O 1
ATOM 4189 N N . MET A 1 532 ? -27.302 -8.597 -10.682 1.00 84.69 532 MET A N 1
ATOM 4190 C CA . MET A 1 532 ? -27.534 -7.167 -10.907 1.00 84.69 532 MET A CA 1
ATOM 4191 C C . MET A 1 532 ? -28.159 -6.514 -9.669 1.00 84.69 532 MET A C 1
ATOM 4193 O O . MET A 1 532 ? -29.186 -6.984 -9.175 1.00 84.69 532 MET A O 1
ATOM 4197 N N . LYS A 1 533 ? -27.574 -5.397 -9.222 1.00 89.06 533 LYS A N 1
ATOM 4198 C CA . LYS A 1 533 ? -28.111 -4.563 -8.140 1.00 89.06 533 LYS A CA 1
ATOM 4199 C C . LYS A 1 533 ? -29.545 -4.125 -8.437 1.00 89.06 533 LYS A C 1
ATOM 4201 O O . LYS A 1 533 ? -29.934 -3.947 -9.592 1.00 89.06 533 LYS A O 1
ATOM 4206 N N . ALA A 1 534 ? -30.336 -3.892 -7.395 1.00 87.81 534 ALA A N 1
ATOM 4207 C CA . ALA A 1 534 ? -31.733 -3.506 -7.555 1.00 87.81 534 ALA A CA 1
ATOM 4208 C C . ALA A 1 534 ? -31.902 -2.199 -8.349 1.00 87.81 534 ALA A C 1
ATOM 4210 O O . ALA A 1 534 ? -32.824 -2.060 -9.156 1.00 87.81 534 ALA A O 1
ATOM 4211 N N . SER A 1 535 ? -30.984 -1.249 -8.176 1.00 87.50 535 SER A N 1
ATOM 4212 C CA . SER A 1 535 ? -30.957 0.022 -8.895 1.00 87.50 535 SER A CA 1
ATOM 4213 C C . SER A 1 535 ? -30.675 -0.121 -10.396 1.00 87.50 535 SER A C 1
ATOM 4215 O O . SER A 1 535 ? -31.130 0.735 -11.164 1.00 87.50 535 SER A O 1
ATOM 4217 N N . SER A 1 536 ? -30.002 -1.191 -10.833 1.00 87.69 536 SER A N 1
ATOM 4218 C CA . SER A 1 536 ? -29.650 -1.441 -12.237 1.00 87.69 536 SER A CA 1
ATOM 4219 C C . SER A 1 536 ? -30.629 -2.361 -12.971 1.00 87.69 536 SER A C 1
ATOM 4221 O O . SER A 1 536 ? -30.472 -2.583 -14.172 1.00 87.69 536 SER A O 1
ATOM 4223 N N . LEU A 1 537 ? -31.678 -2.854 -12.300 1.00 86.62 537 LEU A N 1
ATOM 4224 C CA . LEU A 1 537 ? -32.664 -3.717 -12.947 1.00 86.62 537 LEU A CA 1
ATOM 4225 C C . LEU A 1 537 ? -33.494 -2.976 -14.007 1.00 86.62 537 LEU A C 1
ATOM 4227 O O . LEU A 1 537 ? -33.905 -1.825 -13.795 1.00 86.62 537 LEU A O 1
ATOM 4231 N N . PRO A 1 538 ? -33.839 -3.653 -15.121 1.00 85.00 538 PRO A N 1
ATOM 4232 C CA . PRO A 1 538 ? -34.767 -3.119 -16.105 1.00 85.00 538 PRO A CA 1
ATOM 4233 C C . PRO A 1 538 ? -36.118 -2.763 -15.477 1.00 85.00 538 PRO A C 1
ATOM 4235 O O . PRO A 1 538 ? -36.624 -3.452 -14.587 1.00 85.00 538 PRO A O 1
ATOM 4238 N N . THR A 1 539 ? -36.741 -1.694 -15.976 1.00 83.38 539 THR A N 1
ATOM 4239 C CA . THR A 1 539 ? -38.046 -1.246 -15.471 1.00 83.38 539 THR A CA 1
ATOM 4240 C C . THR A 1 539 ? -39.109 -2.329 -15.662 1.00 83.38 539 THR A C 1
ATOM 4242 O O . THR A 1 539 ? -39.348 -2.778 -16.779 1.00 83.38 539 THR A O 1
ATOM 4245 N N . GLY A 1 540 ? -39.787 -2.686 -14.572 1.00 82.62 540 GLY A N 1
ATOM 4246 C CA . GLY A 1 540 ? -40.820 -3.719 -14.515 1.00 82.62 540 GLY A CA 1
ATOM 4247 C C . GLY A 1 540 ? -40.327 -5.084 -14.031 1.00 82.62 540 GLY A C 1
ATOM 4248 O O . GLY A 1 540 ? -41.158 -5.973 -13.901 1.00 82.62 540 GLY A O 1
ATOM 4249 N N . SER A 1 541 ? -39.032 -5.237 -13.737 1.00 88.12 541 SER A N 1
ATOM 4250 C CA . SER A 1 541 ? -38.466 -6.473 -13.175 1.00 88.12 541 SER A CA 1
ATOM 4251 C C . SER A 1 541 ? -38.662 -6.557 -11.657 1.00 88.12 541 SER A C 1
ATOM 4253 O O . SER A 1 541 ? -38.752 -5.517 -10.984 1.00 88.12 541 SER A O 1
ATOM 4255 N N . ASN A 1 542 ? -38.698 -7.778 -11.122 1.00 89.75 542 ASN A N 1
ATOM 4256 C CA . ASN A 1 542 ? -38.788 -8.060 -9.691 1.00 89.75 542 ASN A CA 1
ATOM 4257 C C . ASN A 1 542 ? -37.782 -9.137 -9.259 1.00 89.75 542 ASN A C 1
ATOM 4259 O O . ASN A 1 542 ? -37.618 -10.146 -9.945 1.00 89.75 542 ASN A O 1
ATOM 4263 N N . TYR A 1 543 ? -37.175 -8.953 -8.083 1.00 92.44 543 TYR A N 1
ATOM 4264 C CA . TYR A 1 543 ? -36.565 -10.058 -7.336 1.00 92.44 543 TYR A CA 1
ATOM 4265 C C . TYR A 1 543 ? -37.459 -10.455 -6.175 1.00 92.44 543 TYR A C 1
ATOM 4267 O O . TYR A 1 543 ? -37.986 -9.598 -5.465 1.00 92.44 543 TYR A O 1
ATOM 4275 N N . HIS A 1 544 ? -37.569 -11.760 -5.961 1.00 91.81 544 HIS A N 1
ATOM 4276 C CA . HIS A 1 544 ? -38.308 -12.362 -4.864 1.00 91.81 544 HIS A CA 1
ATOM 4277 C C . HIS A 1 544 ? -37.377 -13.300 -4.107 1.00 91.81 544 HIS A C 1
ATOM 4279 O O . HIS A 1 544 ? -36.783 -14.180 -4.721 1.00 91.81 544 HIS A O 1
ATOM 4285 N N . ILE A 1 545 ? -37.267 -13.148 -2.791 1.00 93.69 545 ILE A N 1
ATOM 4286 C CA . ILE A 1 545 ? -36.469 -14.035 -1.938 1.00 93.69 545 ILE A CA 1
ATOM 4287 C C . ILE A 1 545 ? -37.378 -14.547 -0.830 1.00 93.69 545 ILE A C 1
ATOM 4289 O O . ILE A 1 545 ? -37.883 -13.755 -0.039 1.00 93.69 545 ILE A O 1
ATOM 4293 N N . PHE A 1 546 ? -37.631 -15.854 -0.805 1.00 93.25 546 PHE A N 1
ATOM 4294 C CA . PHE A 1 546 ? -38.582 -16.488 0.114 1.00 93.25 546 PHE A CA 1
ATOM 4295 C C . PHE A 1 546 ? -37.966 -17.715 0.775 1.00 93.25 546 PHE A C 1
ATOM 4297 O O . PHE A 1 546 ? -37.080 -18.348 0.198 1.00 93.25 546 PHE A O 1
ATOM 4304 N N . LYS A 1 547 ? -38.450 -18.064 1.973 1.00 90.19 547 LYS A N 1
ATOM 4305 C CA . LYS A 1 547 ? -38.097 -19.334 2.623 1.00 90.19 547 LYS A CA 1
ATOM 4306 C C . LYS A 1 547 ? -38.478 -20.502 1.705 1.00 90.19 547 LYS A C 1
ATOM 4308 O O . LYS A 1 547 ? -39.502 -20.456 1.018 1.00 90.19 547 LYS A O 1
ATOM 4313 N N . ASP A 1 548 ? -37.651 -21.542 1.684 1.00 84.75 548 ASP A N 1
ATOM 4314 C CA . ASP A 1 548 ? -37.824 -22.681 0.785 1.00 84.75 548 ASP A CA 1
ATOM 4315 C C . ASP A 1 548 ? -39.197 -23.349 0.989 1.00 84.75 548 ASP A C 1
ATOM 4317 O O . ASP A 1 548 ? -39.699 -23.518 2.107 1.00 84.75 548 ASP A O 1
ATOM 4321 N N . GLY A 1 549 ? -39.852 -23.683 -0.121 1.00 77.12 549 GLY A N 1
ATOM 4322 C CA . GLY A 1 549 ? -41.228 -24.181 -0.132 1.00 77.12 549 GLY A CA 1
ATOM 4323 C C . GLY A 1 549 ? -42.331 -23.130 0.067 1.00 77.12 549 GLY A C 1
ATOM 4324 O O . GLY A 1 549 ? -43.481 -23.530 0.237 1.00 77.12 549 GLY A O 1
ATOM 4325 N N . ILE A 1 550 ? -42.022 -21.826 0.052 1.00 82.12 550 ILE A N 1
ATOM 4326 C CA . ILE A 1 550 ? -43.014 -20.744 -0.085 1.00 82.12 550 ILE A CA 1
ATOM 4327 C C . ILE A 1 550 ? -42.865 -20.117 -1.470 1.00 82.12 550 ILE A C 1
ATOM 4329 O O . ILE A 1 550 ? -41.804 -19.601 -1.826 1.00 82.12 550 ILE A O 1
ATOM 4333 N N . GLN A 1 551 ? -43.931 -20.144 -2.264 1.00 78.44 551 GLN A N 1
ATOM 4334 C CA . GLN A 1 551 ? -43.947 -19.486 -3.564 1.00 78.44 551 GLN A CA 1
ATOM 4335 C C . GLN A 1 551 ? -44.305 -17.998 -3.402 1.00 78.44 551 GLN A C 1
ATOM 4337 O O . GLN A 1 551 ? -45.144 -17.656 -2.563 1.00 78.44 551 GLN A O 1
ATOM 4342 N N . PRO A 1 552 ? -43.715 -17.091 -4.206 1.00 74.69 552 PRO A N 1
ATOM 4343 C CA . PRO A 1 552 ? -43.970 -15.649 -4.139 1.00 74.69 552 PRO A CA 1
ATOM 4344 C C . PRO A 1 552 ? -45.337 -15.271 -4.746 1.00 74.69 552 PRO A C 1
ATOM 4346 O O . PRO A 1 552 ? -45.437 -14.426 -5.633 1.00 74.69 552 PRO A O 1
ATOM 4349 N N . MET A 1 553 ? -46.407 -15.917 -4.285 1.00 73.38 553 MET A N 1
ATOM 4350 C CA . MET A 1 553 ? -47.793 -15.714 -4.704 1.00 73.38 553 MET A CA 1
ATOM 4351 C C . MET A 1 553 ? -48.690 -15.552 -3.482 1.00 73.38 553 MET A C 1
ATOM 4353 O O . MET A 1 553 ? -48.453 -16.181 -2.459 1.00 73.38 553 MET A O 1
ATOM 4357 N N . TRP A 1 554 ? -49.748 -14.749 -3.597 1.00 60.31 554 TRP A N 1
ATOM 4358 C CA . TRP A 1 554 ? -50.748 -14.572 -2.532 1.00 60.31 554 TRP A CA 1
ATOM 4359 C C . TRP A 1 554 ? -51.676 -15.794 -2.361 1.00 60.31 554 TRP A C 1
ATOM 4361 O O . TRP A 1 554 ? -52.514 -15.816 -1.462 1.00 60.31 554 TRP A O 1
ATOM 4371 N N . GLU A 1 555 ? -51.591 -16.782 -3.262 1.00 59.97 555 GLU A N 1
ATOM 4372 C CA . GLU A 1 555 ? -52.418 -18.002 -3.261 1.00 59.97 555 GLU A CA 1
ATOM 4373 C C . GLU A 1 555 ? -51.767 -19.149 -2.482 1.00 59.97 555 GLU A C 1
ATOM 4375 O O . GLU A 1 555 ? -52.428 -20.160 -2.231 1.00 59.97 555 GLU A O 1
ATOM 4380 N N . ASP A 1 556 ? -50.502 -18.991 -2.070 1.00 66.31 556 ASP A N 1
ATOM 4381 C CA . ASP A 1 556 ? -49.780 -20.017 -1.330 1.00 66.31 556 ASP A CA 1
ATOM 4382 C C . ASP A 1 556 ? -50.454 -20.239 0.028 1.00 66.31 556 ASP A C 1
ATOM 4384 O O . ASP A 1 556 ? -50.706 -19.315 0.807 1.00 66.31 556 ASP A O 1
ATOM 4388 N N . THR A 1 557 ? -50.733 -21.504 0.331 1.00 64.00 557 THR A N 1
ATOM 4389 C CA . THR A 1 557 ? -51.328 -21.947 1.598 1.00 64.00 557 THR A CA 1
ATOM 4390 C C . THR A 1 557 ? -50.645 -21.372 2.843 1.00 64.00 557 THR A C 1
ATOM 4392 O O . THR A 1 557 ? -51.308 -21.212 3.868 1.00 64.00 557 THR A O 1
ATOM 4395 N N . ARG A 1 558 ? -49.350 -21.035 2.756 1.00 69.81 558 ARG A N 1
ATOM 4396 C CA . ARG A 1 558 ? -48.534 -20.530 3.864 1.00 69.81 558 ARG A CA 1
ATOM 4397 C C . ARG A 1 558 ? -48.608 -19.013 4.059 1.00 69.81 558 ARG A C 1
ATOM 4399 O O . ARG A 1 558 ? -48.387 -18.580 5.178 1.00 69.81 558 ARG A O 1
ATOM 4406 N N . ASN A 1 559 ? -48.945 -18.212 3.044 1.00 75.44 559 ASN A N 1
ATOM 4407 C CA . ASN A 1 559 ? -48.958 -16.736 3.137 1.00 75.44 559 ASN A CA 1
ATOM 4408 C C . ASN A 1 559 ? -50.313 -16.090 2.766 1.00 75.44 559 ASN A C 1
ATOM 4410 O O . ASN A 1 559 ? -50.469 -14.868 2.847 1.00 75.44 559 ASN A O 1
ATOM 4414 N N . LYS A 1 560 ? -51.310 -16.896 2.375 1.00 71.69 560 LYS A N 1
ATOM 4415 C CA . LYS A 1 560 ? -52.635 -16.437 1.927 1.00 71.69 560 LYS A CA 1
ATOM 4416 C C . LYS A 1 560 ? -53.416 -15.644 2.981 1.00 71.69 560 LYS A C 1
ATOM 4418 O O . LYS A 1 560 ? -54.214 -14.782 2.627 1.00 71.69 560 LYS A O 1
ATOM 4423 N N . LYS A 1 561 ? -53.196 -15.929 4.269 1.00 77.06 561 LYS A N 1
ATOM 4424 C CA . LYS A 1 561 ? -53.796 -15.199 5.4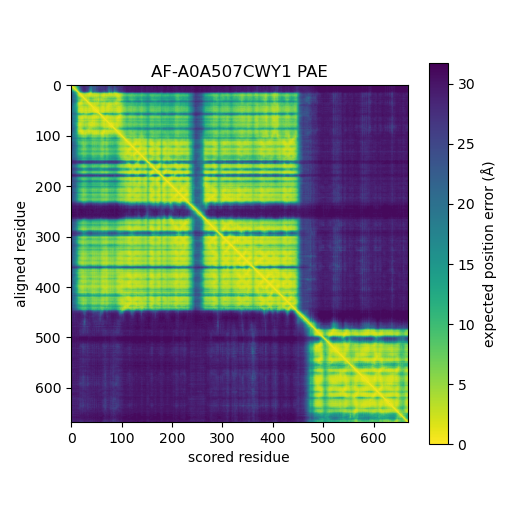08 1.00 77.06 561 LYS A CA 1
ATOM 4425 C C . LYS A 1 561 ? -52.925 -14.039 5.914 1.00 77.06 561 LYS A C 1
ATOM 4427 O O . LYS A 1 561 ? -53.233 -13.429 6.934 1.00 77.06 561 LYS A O 1
ATOM 4432 N N . GLY A 1 562 ? -51.819 -13.783 5.230 1.00 83.38 562 GLY A N 1
ATOM 4433 C CA . GLY A 1 562 ? -50.843 -12.776 5.591 1.00 83.38 562 GLY A CA 1
ATOM 4434 C C . GLY A 1 562 ? -51.052 -11.448 4.880 1.00 83.38 562 GLY A C 1
ATOM 4435 O O . GLY A 1 562 ? -52.121 -11.126 4.346 1.00 83.38 562 GLY A O 1
ATOM 4436 N N . GLY A 1 563 ? -49.973 -10.687 4.833 1.00 86.19 563 GLY A N 1
ATOM 4437 C CA . GLY A 1 563 ? -49.909 -9.413 4.143 1.00 86.19 563 GLY A CA 1
ATOM 4438 C C . GLY A 1 563 ? -48.470 -9.015 3.874 1.00 86.19 563 GLY A C 1
ATOM 4439 O O . GLY A 1 563 ? -47.544 -9.819 3.999 1.00 86.19 563 GLY A O 1
ATOM 4440 N N . LYS A 1 564 ? -48.285 -7.758 3.485 1.00 88.94 564 LYS A N 1
ATOM 4441 C CA . LYS A 1 564 ? -46.970 -7.208 3.178 1.00 88.94 564 LYS A CA 1
ATOM 4442 C C . LYS A 1 564 ? -46.812 -5.783 3.686 1.00 88.94 564 LYS A C 1
ATOM 4444 O O . LYS A 1 564 ? -47.688 -4.946 3.469 1.00 88.94 564 LYS A O 1
ATOM 4449 N N . TRP A 1 565 ? -45.663 -5.504 4.289 1.00 91.31 565 TRP A N 1
ATOM 4450 C CA . TRP A 1 565 ? -45.163 -4.148 4.501 1.00 91.31 565 TRP A CA 1
ATOM 4451 C C . TRP A 1 565 ? -44.561 -3.635 3.203 1.00 91.31 565 TRP A C 1
ATOM 4453 O O . TRP A 1 565 ? -43.839 -4.375 2.548 1.00 91.31 565 TRP A O 1
ATOM 4463 N N . VAL A 1 566 ? -44.852 -2.396 2.816 1.00 90.88 566 VAL A N 1
ATOM 4464 C CA . VAL A 1 566 ? -44.405 -1.789 1.560 1.00 90.88 566 VAL A CA 1
ATOM 4465 C C . VAL A 1 566 ? -43.757 -0.439 1.843 1.00 90.88 566 VAL A C 1
ATOM 4467 O O . VAL A 1 566 ? -44.418 0.503 2.280 1.00 90.88 566 VAL A O 1
ATOM 4470 N N . LEU A 1 567 ? -42.470 -0.338 1.516 1.00 90.88 567 LEU A N 1
ATOM 4471 C CA . LEU A 1 567 ? -41.745 0.921 1.406 1.00 90.88 567 LEU A CA 1
ATOM 4472 C C . LEU A 1 567 ? -41.813 1.400 -0.047 1.00 90.88 567 LEU A C 1
ATOM 4474 O O . LEU A 1 567 ? -41.419 0.673 -0.964 1.00 90.88 567 LEU A O 1
ATOM 4478 N N . THR A 1 568 ? -42.295 2.623 -0.262 1.00 90.25 568 THR A N 1
ATOM 4479 C CA . THR A 1 568 ? -42.305 3.259 -1.588 1.00 90.25 568 THR A CA 1
ATOM 4480 C C . THR A 1 568 ? -41.113 4.198 -1.707 1.00 90.25 568 THR A C 1
ATOM 4482 O O . THR A 1 568 ? -41.009 5.158 -0.953 1.00 90.25 568 THR A O 1
ATOM 4485 N N . VAL A 1 569 ? -40.230 3.931 -2.669 1.00 87.69 569 VAL A N 1
ATOM 4486 C CA . VAL A 1 569 ? -38.990 4.681 -2.888 1.00 87.69 569 VAL A CA 1
ATOM 4487 C C . VAL A 1 569 ? -39.152 5.605 -4.089 1.00 87.69 569 VAL A C 1
ATOM 4489 O O . VAL A 1 569 ? -39.434 5.168 -5.214 1.00 87.69 569 VAL A O 1
ATOM 4492 N N . ASN A 1 570 ? -38.959 6.904 -3.860 1.00 86.69 570 ASN A N 1
ATOM 4493 C CA . ASN A 1 570 ? -39.003 7.902 -4.920 1.00 86.69 570 ASN A CA 1
ATOM 4494 C C . ASN A 1 570 ? -37.724 7.871 -5.764 1.00 86.69 570 ASN A C 1
ATOM 4496 O O . ASN A 1 570 ? -36.650 7.495 -5.302 1.00 86.69 570 ASN A O 1
ATOM 4500 N N . LYS A 1 571 ? -37.786 8.372 -7.006 1.00 81.69 571 LYS A N 1
ATOM 4501 C CA . LYS A 1 571 ? -36.601 8.416 -7.887 1.00 81.69 571 LYS A CA 1
ATOM 4502 C C . LYS A 1 571 ? -35.444 9.258 -7.341 1.00 81.69 571 LYS A C 1
ATOM 4504 O O . LYS A 1 571 ? -34.301 8.957 -7.660 1.00 81.69 571 LYS A O 1
ATOM 4509 N N . LYS A 1 572 ? -35.726 10.268 -6.509 1.00 81.62 572 LYS A N 1
ATOM 4510 C CA . LYS A 1 572 ? -34.695 11.083 -5.838 1.00 81.62 572 LYS A CA 1
ATOM 4511 C C . LYS A 1 572 ? -33.896 10.284 -4.804 1.00 81.62 572 LYS A C 1
ATOM 4513 O O . LYS A 1 572 ? -32.719 10.548 -4.618 1.00 81.62 572 LYS A O 1
ATOM 4518 N N . GLU A 1 573 ? -34.524 9.288 -4.189 1.00 84.44 573 GLU A N 1
ATOM 4519 C CA . GLU A 1 573 ? -33.950 8.449 -3.129 1.00 84.44 573 GLU A CA 1
ATOM 4520 C C . GLU A 1 573 ? -33.414 7.122 -3.680 1.00 84.44 573 GLU A C 1
ATOM 4522 O O . GLU A 1 573 ? -32.926 6.279 -2.934 1.00 84.44 573 GLU A O 1
ATOM 4527 N N . ARG A 1 574 ? -33.451 6.932 -5.009 1.00 84.62 574 ARG A N 1
ATOM 4528 C CA . ARG A 1 574 ? -33.006 5.698 -5.673 1.00 84.62 574 ARG A CA 1
ATOM 4529 C C . ARG A 1 574 ? -31.529 5.373 -5.409 1.00 84.62 574 ARG A C 1
ATOM 4531 O O . ARG A 1 574 ? -31.158 4.211 -5.524 1.00 84.62 574 ARG A O 1
ATOM 4538 N N . ALA A 1 575 ? -30.713 6.356 -5.020 1.00 85.88 575 ALA A N 1
ATOM 4539 C CA . ALA A 1 575 ? -29.333 6.137 -4.581 1.00 85.88 575 ALA A CA 1
ATOM 4540 C C . ALA A 1 575 ? -29.234 5.230 -3.337 1.00 85.88 575 ALA A C 1
ATOM 4542 O O . ALA A 1 575 ? -28.248 4.517 -3.186 1.00 85.88 575 ALA A O 1
ATOM 4543 N N . HIS A 1 576 ? -30.266 5.209 -2.486 1.00 88.50 576 HIS A N 1
ATOM 4544 C CA . HIS A 1 576 ? -30.325 4.382 -1.277 1.00 88.50 576 HIS A CA 1
ATOM 4545 C C . HIS A 1 576 ? -31.034 3.035 -1.491 1.00 88.50 576 HIS A C 1
ATOM 4547 O O . HIS A 1 576 ? -31.027 2.195 -0.596 1.00 88.50 576 HIS A O 1
ATOM 4553 N N . LEU A 1 577 ? -31.614 2.792 -2.676 1.00 91.12 577 LEU A N 1
ATOM 4554 C CA . LEU A 1 577 ? -32.418 1.597 -2.961 1.00 91.12 577 LEU A CA 1
ATOM 4555 C C . LEU A 1 577 ? -31.636 0.294 -2.743 1.00 91.12 577 LEU A C 1
ATOM 4557 O O . LEU A 1 577 ? -32.179 -0.653 -2.182 1.00 91.12 577 LEU A O 1
ATOM 4561 N N . ASP A 1 578 ? -30.373 0.255 -3.173 1.00 91.88 578 ASP A N 1
ATOM 4562 C CA . ASP A 1 578 ? -29.526 -0.936 -3.039 1.00 91.88 578 ASP A CA 1
ATOM 4563 C C . ASP A 1 578 ? -29.187 -1.226 -1.572 1.00 91.88 578 ASP A C 1
ATOM 4565 O O . ASP A 1 578 ? -29.234 -2.381 -1.155 1.00 91.88 578 ASP A O 1
ATOM 4569 N N . GLN A 1 579 ? -28.915 -0.181 -0.782 1.00 92.88 579 GLN A N 1
ATOM 4570 C CA . GLN A 1 579 ? -28.638 -0.309 0.650 1.00 92.88 579 GLN A CA 1
ATOM 4571 C C . GLN A 1 579 ? -29.878 -0.789 1.407 1.00 92.88 579 GLN A C 1
ATOM 4573 O O . GLN A 1 579 ? -29.806 -1.742 2.174 1.00 92.88 579 GLN A O 1
ATOM 4578 N N . TRP A 1 580 ? -31.034 -0.172 1.158 1.00 94.12 580 TRP A N 1
ATOM 4579 C CA . TRP A 1 580 ? -32.301 -0.552 1.786 1.00 94.12 580 TRP A CA 1
ATOM 4580 C C . TRP A 1 580 ? -32.722 -1.977 1.422 1.00 94.12 580 TRP A C 1
ATOM 4582 O O . TRP A 1 580 ? -33.209 -2.727 2.270 1.00 94.12 580 TRP A O 1
ATOM 4592 N N . TRP A 1 581 ? -32.489 -2.388 0.175 1.00 94.81 581 TRP A N 1
ATOM 4593 C CA . TRP A 1 581 ? -32.726 -3.764 -0.241 1.00 94.81 581 TRP A CA 1
ATOM 4594 C C . TRP A 1 581 ? -31.795 -4.746 0.470 1.00 94.81 581 TRP A C 1
ATOM 4596 O O . TRP A 1 581 ? -32.272 -5.729 1.034 1.00 94.81 581 TRP A O 1
ATOM 4606 N N . LEU A 1 582 ? -30.492 -4.461 0.513 1.00 93.56 582 LEU A N 1
ATOM 4607 C CA . LEU A 1 582 ? -29.525 -5.304 1.211 1.00 93.56 582 LEU A CA 1
ATOM 4608 C C . LEU A 1 582 ? -29.844 -5.412 2.707 1.00 93.56 582 LEU A C 1
ATOM 4610 O O . LEU A 1 582 ? -29.880 -6.519 3.231 1.00 93.56 582 LEU A O 1
ATOM 4614 N N . ASN A 1 583 ? -30.157 -4.300 3.376 1.00 94.31 583 ASN A N 1
ATOM 4615 C CA . ASN A 1 583 ? -30.543 -4.292 4.789 1.00 94.31 583 ASN A CA 1
ATOM 4616 C C . ASN A 1 583 ? -31.794 -5.144 5.045 1.00 94.31 583 ASN A C 1
ATOM 4618 O O . ASN A 1 583 ? -31.842 -5.881 6.028 1.00 94.31 583 ASN A O 1
ATOM 4622 N N . THR A 1 584 ? -32.778 -5.103 4.138 1.00 94.31 584 THR A N 1
ATOM 4623 C CA . THR A 1 584 ? -33.966 -5.971 4.212 1.00 94.31 584 THR A CA 1
ATOM 4624 C C . THR A 1 584 ? -33.571 -7.446 4.183 1.00 94.31 584 THR A C 1
ATOM 4626 O O . THR A 1 584 ? -34.062 -8.235 4.989 1.00 94.31 584 THR A O 1
ATOM 4629 N N . LEU A 1 585 ? -32.674 -7.822 3.267 1.00 93.94 585 LEU A N 1
ATOM 4630 C CA . LEU A 1 585 ? -32.208 -9.200 3.134 1.00 93.94 585 LEU A CA 1
ATOM 4631 C C . LEU A 1 585 ? -31.362 -9.642 4.326 1.00 93.94 585 LEU A C 1
ATOM 4633 O O . LEU A 1 585 ? -31.579 -10.737 4.828 1.00 93.94 585 LEU A O 1
ATOM 4637 N N . MET A 1 586 ? -30.457 -8.792 4.814 1.00 93.19 586 MET A N 1
ATOM 4638 C CA . MET A 1 586 ? -29.634 -9.089 5.989 1.00 93.19 586 MET A CA 1
ATOM 4639 C C . MET A 1 586 ? -30.489 -9.277 7.244 1.00 93.19 586 MET A C 1
ATOM 4641 O O . MET A 1 586 ? -30.281 -10.242 7.971 1.00 93.19 586 MET A O 1
ATOM 4645 N N . ALA A 1 587 ? -31.485 -8.415 7.471 1.00 91.81 587 ALA A N 1
ATOM 4646 C CA . ALA A 1 587 ? -32.385 -8.542 8.615 1.00 91.81 587 ALA A CA 1
ATOM 4647 C C . ALA A 1 587 ? -33.251 -9.810 8.536 1.00 91.81 587 ALA A C 1
ATOM 4649 O O . ALA A 1 587 ? -33.480 -10.476 9.543 1.00 91.81 587 ALA A O 1
ATOM 4650 N N . MET A 1 588 ? -33.723 -10.156 7.335 1.00 92.75 588 MET A N 1
ATOM 4651 C CA . MET A 1 588 ? -34.571 -11.325 7.107 1.00 92.75 588 MET A CA 1
ATOM 4652 C C . MET A 1 588 ? -33.792 -12.647 7.182 1.00 92.75 588 MET A C 1
ATOM 4654 O O . MET A 1 588 ? -34.243 -13.580 7.838 1.00 92.75 588 MET A O 1
ATOM 4658 N N . ILE A 1 589 ? -32.644 -12.740 6.505 1.00 91.81 589 ILE A N 1
ATOM 4659 C CA . ILE A 1 589 ? -31.830 -13.964 6.420 1.00 91.81 589 ILE A CA 1
ATOM 4660 C C . ILE A 1 589 ? -31.021 -14.174 7.704 1.00 91.81 589 ILE A C 1
ATOM 4662 O O . ILE A 1 589 ? -30.832 -15.313 8.118 1.00 91.81 589 ILE A O 1
ATOM 4666 N N . GLY A 1 590 ? -30.582 -13.087 8.345 1.00 88.19 590 GLY A N 1
ATOM 4667 C CA . GLY A 1 590 ? -29.899 -13.108 9.640 1.00 88.19 590 GLY A CA 1
ATOM 4668 C C . GLY A 1 590 ? -30.831 -13.217 10.850 1.00 88.19 590 GLY A C 1
ATOM 4669 O O . GLY A 1 590 ? -30.349 -13.100 11.970 1.00 88.19 590 GLY A O 1
ATOM 4670 N N . GLU A 1 591 ? -32.141 -13.403 10.636 1.00 87.31 591 GLU A N 1
ATOM 4671 C CA . GLU A 1 591 ? -33.153 -13.596 11.689 1.00 87.31 591 GLU A CA 1
ATOM 4672 C C . GLU A 1 591 ? -33.165 -12.491 12.761 1.00 87.31 591 GLU A C 1
ATOM 4674 O O . GLU A 1 591 ? -33.402 -12.736 13.938 1.00 87.31 591 GLU A O 1
ATOM 4679 N N . ALA A 1 592 ? -32.939 -11.241 12.347 1.00 89.31 592 ALA A N 1
ATOM 4680 C CA . ALA A 1 592 ? -32.881 -10.094 13.256 1.00 89.31 592 ALA A CA 1
ATOM 4681 C C . ALA A 1 592 ? -34.261 -9.663 13.794 1.00 89.31 592 ALA A C 1
ATOM 4683 O O . ALA A 1 592 ? -34.343 -8.842 14.707 1.00 89.31 592 ALA A O 1
ATOM 4684 N N . PHE A 1 593 ? -35.347 -10.175 13.214 1.00 89.69 593 PHE A N 1
ATOM 4685 C CA . PHE A 1 593 ? -36.711 -9.888 13.649 1.00 89.69 593 PHE A CA 1
ATOM 4686 C C . PHE A 1 593 ? -37.091 -10.744 14.857 1.00 89.69 593 PHE A C 1
ATOM 4688 O O . PHE A 1 593 ? -36.872 -11.953 14.853 1.00 89.69 593 PHE A O 1
ATOM 4695 N N . GLU A 1 594 ? -37.735 -10.130 15.851 1.00 86.38 594 GLU A N 1
ATOM 4696 C CA . GLU A 1 594 ? -38.195 -10.845 17.056 1.00 86.38 594 GLU A CA 1
ATOM 4697 C C . GLU A 1 594 ? -39.200 -11.953 16.706 1.00 86.38 594 GLU A C 1
ATOM 4699 O O . GLU A 1 594 ? -39.129 -13.052 17.248 1.00 86.38 594 GLU A O 1
ATOM 4704 N N . ASP A 1 595 ? -40.084 -11.685 15.741 1.00 86.25 595 ASP A N 1
ATOM 4705 C CA . ASP A 1 595 ? -41.084 -12.626 15.233 1.00 86.25 595 ASP A CA 1
ATOM 4706 C C . ASP A 1 595 ? -40.653 -13.213 13.866 1.00 86.25 595 ASP A C 1
ATOM 4708 O O . ASP A 1 595 ? -41.417 -13.236 12.899 1.00 86.25 595 ASP A O 1
ATOM 4712 N N . GLY A 1 596 ? -39.398 -13.668 13.747 1.00 81.44 596 GLY A N 1
ATOM 4713 C CA . GLY A 1 596 ? -38.806 -14.151 12.484 1.00 81.44 596 GLY A CA 1
ATOM 4714 C C . GLY A 1 596 ? -39.532 -15.334 11.815 1.00 81.44 596 GLY A C 1
ATOM 4715 O O . GLY A 1 596 ? -39.462 -15.504 10.590 1.00 81.44 596 GLY A O 1
ATOM 4716 N N . ASP A 1 597 ? -40.288 -16.125 12.581 1.00 84.25 597 ASP A N 1
ATOM 4717 C CA . ASP A 1 597 ? -41.140 -17.211 12.069 1.00 84.25 597 ASP A CA 1
ATOM 4718 C C . ASP A 1 597 ? -42.335 -16.707 11.249 1.00 84.25 597 ASP A C 1
ATOM 4720 O O . ASP A 1 597 ? -42.808 -17.401 10.341 1.00 84.25 597 ASP A O 1
ATOM 4724 N N . GLU A 1 598 ? -42.795 -15.483 11.515 1.00 87.12 598 GLU A N 1
ATOM 4725 C CA . GLU A 1 598 ? -43.881 -14.850 10.767 1.00 87.12 598 GLU A CA 1
ATOM 4726 C C . GLU A 1 598 ? -43.413 -14.310 9.412 1.00 87.12 598 GLU A C 1
ATOM 4728 O O . GLU A 1 598 ? -44.240 -14.043 8.540 1.00 87.12 598 GLU A O 1
ATOM 4733 N N . ILE A 1 599 ? -42.105 -14.190 9.176 1.00 91.12 599 ILE A N 1
ATOM 4734 C CA . ILE A 1 599 ? -41.563 -13.667 7.921 1.00 91.12 599 ILE A CA 1
ATOM 4735 C C . ILE A 1 599 ? -41.469 -14.773 6.873 1.00 91.12 599 ILE A C 1
ATOM 4737 O O . ILE A 1 599 ? -40.809 -15.798 7.057 1.00 91.12 599 ILE A O 1
ATOM 4741 N N . CYS A 1 600 ? -42.120 -14.537 5.735 1.00 89.69 600 CYS A N 1
ATOM 4742 C CA . CYS A 1 600 ? -42.147 -15.460 4.602 1.00 89.69 600 CYS A CA 1
ATOM 4743 C C . CYS A 1 600 ? -41.067 -15.147 3.559 1.00 89.69 600 CYS A C 1
ATOM 4745 O O . CYS A 1 600 ? -40.505 -16.065 2.958 1.00 89.69 600 CYS A O 1
ATOM 4747 N N . GLY A 1 601 ? -40.808 -13.862 3.311 1.00 92.88 601 GLY A N 1
ATOM 4748 C CA . GLY A 1 601 ? -39.903 -13.424 2.254 1.00 92.88 601 GLY A CA 1
ATOM 4749 C C . GLY A 1 601 ? -39.948 -11.923 1.992 1.00 92.88 601 GLY A C 1
ATOM 4750 O O . GLY A 1 601 ? -40.750 -11.195 2.578 1.00 92.88 601 GLY A O 1
ATOM 4751 N N . ALA A 1 602 ? -39.108 -11.467 1.071 1.00 94.44 602 ALA A N 1
ATOM 4752 C CA . ALA A 1 602 ? -39.032 -10.081 0.639 1.00 94.44 602 ALA A CA 1
ATOM 4753 C C . ALA A 1 602 ? -39.043 -9.967 -0.891 1.00 94.44 602 ALA A C 1
ATOM 4755 O O . ALA A 1 602 ? -38.597 -10.859 -1.616 1.00 94.44 602 ALA A O 1
ATOM 4756 N N . VAL A 1 603 ? -39.566 -8.848 -1.390 1.00 93.44 603 VAL A N 1
ATOM 4757 C CA . VAL A 1 603 ? -39.696 -8.555 -2.821 1.00 93.44 603 VAL A CA 1
ATOM 4758 C C . VAL A 1 603 ? -39.233 -7.138 -3.101 1.00 93.44 603 VAL A C 1
ATOM 4760 O O . VAL A 1 603 ? -39.670 -6.203 -2.432 1.00 93.44 603 VAL A O 1
ATOM 4763 N N . ILE A 1 604 ? -38.423 -6.967 -4.141 1.00 93.69 604 ILE A N 1
ATOM 4764 C CA . ILE A 1 604 ? -38.111 -5.652 -4.695 1.00 93.69 604 ILE A CA 1
ATOM 4765 C C . ILE A 1 604 ? -38.682 -5.520 -6.099 1.00 93.69 604 ILE A C 1
ATOM 4767 O O . ILE A 1 604 ? -38.471 -6.370 -6.961 1.00 93.69 604 ILE A O 1
ATOM 4771 N N . SER A 1 605 ? -39.416 -4.433 -6.318 1.00 90.81 605 SER A N 1
ATOM 4772 C CA . SER A 1 605 ? -40.130 -4.148 -7.555 1.00 90.81 605 SER A CA 1
ATOM 4773 C C . SER A 1 605 ? -39.667 -2.836 -8.162 1.00 90.81 605 SER A C 1
ATOM 4775 O O . SER A 1 605 ? -39.967 -1.756 -7.648 1.00 90.81 605 SER A O 1
ATOM 4777 N N . VAL A 1 606 ? -38.994 -2.921 -9.310 1.00 89.25 606 VAL A N 1
ATOM 4778 C CA . VAL A 1 606 ? -38.509 -1.742 -10.034 1.00 89.25 606 VAL A CA 1
ATOM 4779 C C . VAL A 1 606 ? -39.576 -1.281 -11.013 1.00 89.25 606 VAL A C 1
ATOM 4781 O O . VAL A 1 606 ? -40.043 -2.056 -11.851 1.00 89.25 606 VAL A O 1
ATOM 4784 N N . ARG A 1 607 ? -40.014 -0.024 -10.921 1.00 86.19 607 ARG A N 1
ATOM 4785 C CA . ARG A 1 607 ? -41.098 0.515 -11.766 1.00 86.19 607 ARG A CA 1
ATOM 4786 C C . ARG A 1 607 ? -40.742 1.887 -12.325 1.00 86.19 607 ARG A C 1
ATOM 4788 O O . ARG A 1 607 ? -39.755 2.516 -11.950 1.00 86.19 607 ARG A O 1
ATOM 4795 N N . ARG A 1 608 ? -41.565 2.358 -13.269 1.00 79.06 608 ARG A N 1
ATOM 4796 C CA . ARG A 1 608 ? -41.321 3.618 -13.986 1.00 79.06 608 ARG A CA 1
ATOM 4797 C C . ARG A 1 608 ? -41.483 4.848 -13.087 1.00 79.06 608 ARG A C 1
ATOM 4799 O O . ARG A 1 608 ? -40.701 5.780 -13.222 1.00 79.06 608 ARG A O 1
ATOM 4806 N N . GLN A 1 609 ? -42.475 4.848 -12.193 1.00 81.31 609 GLN A N 1
ATOM 4807 C CA . GLN A 1 609 ? -42.781 5.989 -11.318 1.00 81.31 609 GLN A CA 1
ATOM 4808 C C . GLN A 1 609 ? -42.070 5.889 -9.961 1.00 81.31 609 GLN A C 1
ATOM 4810 O O . GLN A 1 609 ? -41.247 6.743 -9.649 1.00 81.31 609 GLN A O 1
ATOM 4815 N N . TYR A 1 610 ? -42.332 4.830 -9.198 1.00 86.81 610 TYR A N 1
ATOM 4816 C CA . TYR A 1 610 ? -41.791 4.608 -7.853 1.00 86.81 610 TYR A CA 1
ATOM 4817 C C . TYR A 1 610 ? -41.376 3.150 -7.690 1.00 86.81 610 TYR A C 1
ATOM 4819 O O . TYR A 1 610 ? -42.098 2.253 -8.123 1.00 86.81 610 TYR A O 1
ATOM 4827 N N . ASP A 1 611 ? -40.223 2.917 -7.078 1.00 90.44 611 ASP A N 1
ATOM 4828 C CA . ASP A 1 611 ? -39.755 1.566 -6.774 1.00 90.44 611 ASP A CA 1
ATOM 4829 C C . ASP A 1 611 ? -40.343 1.123 -5.428 1.00 90.44 611 ASP A C 1
ATOM 4831 O O . ASP A 1 611 ? -40.733 1.960 -4.612 1.00 90.44 611 ASP A O 1
ATOM 4835 N N . ARG A 1 612 ? -40.485 -0.185 -5.203 1.00 91.00 612 ARG A N 1
ATOM 4836 C CA . ARG A 1 612 ? -41.085 -0.706 -3.967 1.00 91.00 612 ARG A CA 1
ATOM 4837 C C . ARG A 1 612 ? -40.244 -1.822 -3.375 1.00 91.00 612 ARG A C 1
ATOM 4839 O O . ARG A 1 612 ? -39.854 -2.732 -4.101 1.00 91.00 612 ARG A O 1
ATOM 4846 N N . ILE A 1 613 ? -40.036 -1.768 -2.064 1.00 93.88 613 ILE A N 1
ATOM 4847 C CA . ILE A 1 613 ? -39.503 -2.875 -1.265 1.00 93.88 613 ILE A CA 1
ATOM 4848 C C . ILE A 1 613 ? -40.653 -3.407 -0.424 1.00 93.88 613 ILE A C 1
ATOM 4850 O O . ILE A 1 613 ? -41.389 -2.625 0.175 1.00 93.88 613 ILE A O 1
ATOM 4854 N N . SER A 1 614 ? -40.870 -4.718 -0.433 1.00 93.12 614 SER A N 1
ATOM 4855 C CA . SER A 1 614 ? -41.959 -5.354 0.300 1.00 93.12 614 SER A CA 1
ATOM 4856 C C . SER A 1 614 ? -41.475 -6.506 1.168 1.00 93.12 614 SER A C 1
ATOM 4858 O O . SER A 1 614 ? -40.802 -7.392 0.656 1.00 93.12 614 SER A O 1
ATOM 4860 N N . LEU A 1 615 ? -41.876 -6.531 2.438 1.00 93.62 615 LEU A N 1
ATOM 4861 C CA . LEU A 1 615 ? -41.635 -7.634 3.374 1.00 93.62 615 LEU A CA 1
ATOM 4862 C C . LEU A 1 615 ? -42.950 -8.379 3.615 1.00 93.62 615 LEU A C 1
ATOM 4864 O O . LEU A 1 615 ? -43.947 -7.751 3.960 1.00 93.62 615 LEU A O 1
ATOM 4868 N N . TRP A 1 616 ? -42.968 -9.691 3.398 1.00 92.25 616 TRP A N 1
ATOM 4869 C CA . TRP A 1 616 ? -44.172 -10.521 3.439 1.00 92.25 616 TRP A CA 1
ATOM 4870 C C . TRP A 1 616 ? -44.261 -11.283 4.755 1.00 92.25 616 TRP A C 1
ATOM 4872 O O . TRP A 1 616 ? -43.308 -11.962 5.146 1.00 92.25 616 TRP A O 1
ATOM 4882 N N . THR A 1 617 ? -45.429 -11.221 5.389 1.00 90.62 617 THR A N 1
ATOM 4883 C CA . THR A 1 617 ? -45.728 -11.927 6.636 1.00 90.62 617 THR A CA 1
ATOM 4884 C C . THR A 1 617 ? -46.746 -13.048 6.423 1.00 90.62 617 THR A C 1
ATOM 4886 O O . THR A 1 617 ? -47.537 -13.024 5.476 1.00 90.62 617 THR A O 1
ATOM 4889 N N . LYS A 1 618 ? -46.690 -14.067 7.282 1.00 86.56 618 LYS A N 1
ATOM 4890 C CA . LYS A 1 618 ? -47.502 -15.290 7.248 1.00 86.56 618 LYS A CA 1
ATOM 4891 C C . LYS A 1 618 ? -48.937 -15.030 7.703 1.00 86.56 618 LYS A C 1
ATOM 4893 O O . LYS A 1 618 ? -49.881 -15.495 7.059 1.00 86.56 618 LYS A O 1
ATOM 4898 N N . THR A 1 619 ? -49.100 -14.267 8.782 1.00 84.19 619 THR A N 1
ATOM 4899 C CA . THR A 1 619 ? -50.393 -13.801 9.298 1.00 84.19 619 THR A CA 1
ATOM 4900 C C . THR A 1 619 ? -50.474 -12.275 9.269 1.00 84.19 619 THR A C 1
ATOM 4902 O O . THR A 1 619 ? -49.458 -11.597 9.391 1.00 84.19 619 THR A O 1
ATOM 4905 N N . GLY A 1 620 ? -51.671 -11.727 9.035 1.00 78.38 620 GLY A N 1
ATOM 4906 C CA . GLY A 1 620 ? -51.911 -10.276 9.019 1.00 78.38 620 GLY A CA 1
ATOM 4907 C C . GLY A 1 620 ? -52.913 -9.777 10.062 1.00 78.38 620 GLY A C 1
ATOM 4908 O O . GLY A 1 620 ? -53.066 -8.567 10.218 1.00 78.38 620 GLY A O 1
ATOM 4909 N N . ASP A 1 621 ? -53.591 -10.690 10.764 1.00 76.44 621 ASP A N 1
ATOM 4910 C CA . ASP A 1 621 ? -54.657 -10.364 11.723 1.00 76.44 621 ASP A CA 1
ATOM 4911 C C . ASP A 1 621 ? -54.117 -9.937 13.100 1.00 76.44 621 ASP A C 1
ATOM 4913 O O . ASP A 1 621 ? -54.809 -9.244 13.845 1.00 76.44 621 ASP A O 1
ATOM 4917 N N . ASP A 1 622 ? -52.877 -10.311 13.434 1.00 82.06 622 ASP A N 1
ATOM 4918 C CA . ASP A 1 622 ? -52.239 -9.938 14.697 1.00 82.06 622 ASP A CA 1
ATOM 4919 C C . ASP A 1 622 ? -51.623 -8.536 14.609 1.00 82.06 622 ASP A C 1
ATOM 4921 O O . ASP A 1 622 ? -50.531 -8.330 14.069 1.00 82.06 622 ASP A O 1
ATOM 4925 N N . LYS A 1 623 ? -52.359 -7.556 15.139 1.00 82.00 623 LYS A N 1
ATOM 4926 C CA . LYS A 1 623 ? -51.969 -6.146 15.120 1.00 82.00 623 LYS A CA 1
ATOM 4927 C C . LYS A 1 623 ? -50.647 -5.887 15.849 1.00 82.00 623 LYS A C 1
ATOM 4929 O O . LYS A 1 623 ? -49.838 -5.111 15.343 1.00 82.00 623 LYS A O 1
ATOM 4934 N N . ASP A 1 624 ? -50.418 -6.521 16.997 1.00 83.75 624 ASP A N 1
ATOM 4935 C CA . ASP A 1 624 ? -49.238 -6.250 17.825 1.00 83.75 624 ASP A CA 1
ATOM 4936 C C . ASP A 1 624 ? -47.970 -6.778 17.144 1.00 83.75 624 ASP A C 1
ATOM 4938 O O . ASP A 1 624 ? -46.950 -6.082 17.094 1.00 83.75 624 ASP A O 1
ATOM 4942 N N . VAL A 1 625 ? -48.056 -7.968 16.540 1.00 86.25 625 VAL A N 1
ATOM 4943 C CA . VAL A 1 625 ? -46.966 -8.557 15.747 1.00 86.25 625 VAL A CA 1
ATOM 4944 C C . VAL A 1 625 ? -46.693 -7.731 14.489 1.00 86.25 625 VAL A C 1
ATOM 4946 O O . VAL A 1 625 ? -45.530 -7.452 14.179 1.00 86.25 625 VAL A O 1
ATOM 4949 N N . GLN A 1 626 ? -47.732 -7.276 13.774 1.00 87.31 626 GLN A N 1
ATOM 4950 C CA . GLN A 1 626 ? -47.527 -6.452 12.579 1.00 87.31 626 GLN A CA 1
ATOM 4951 C C . GLN A 1 626 ? -46.899 -5.098 12.923 1.00 87.31 626 GLN A C 1
ATOM 4953 O O . GLN A 1 626 ? -45.932 -4.710 12.269 1.00 87.31 626 GLN A O 1
ATOM 4958 N N . GLU A 1 627 ? -47.387 -4.383 13.942 1.00 86.31 627 GLU A N 1
ATOM 4959 C CA . GLU A 1 627 ? -46.819 -3.087 14.338 1.00 86.31 627 GLU A CA 1
ATOM 4960 C C . GLU A 1 627 ? -45.364 -3.212 14.809 1.00 86.31 627 GLU A C 1
ATOM 4962 O O . GLU A 1 627 ? -44.534 -2.369 14.458 1.00 86.31 627 GLU A O 1
ATOM 4967 N N . ARG A 1 628 ? -45.026 -4.270 15.560 1.00 89.44 628 ARG A N 1
ATOM 4968 C CA . ARG A 1 628 ? -43.645 -4.546 15.980 1.00 89.44 628 ARG A CA 1
ATOM 4969 C C . ARG A 1 628 ? -42.746 -4.839 14.781 1.00 89.44 628 ARG A C 1
ATOM 4971 O O . ARG A 1 628 ? -41.711 -4.190 14.630 1.00 89.44 628 ARG A O 1
ATOM 4978 N N . THR A 1 629 ? -43.187 -5.729 13.891 1.00 90.38 629 THR A N 1
ATOM 4979 C CA . THR A 1 629 ? -42.470 -6.077 12.654 1.00 90.38 629 THR A CA 1
ATOM 4980 C C . THR A 1 629 ? -42.258 -4.844 11.773 1.00 90.38 629 THR A C 1
ATOM 4982 O O . THR A 1 629 ? -41.165 -4.638 11.256 1.00 90.38 629 THR A O 1
ATOM 4985 N N . GLY A 1 630 ? -43.268 -3.979 11.637 1.00 89.12 630 GLY A N 1
ATOM 4986 C CA . GLY A 1 630 ? -43.173 -2.732 10.876 1.00 89.12 630 GLY A CA 1
ATOM 4987 C C . GLY A 1 630 ? -42.169 -1.738 11.471 1.00 89.12 630 GLY A C 1
ATOM 4988 O O . GLY A 1 630 ? -41.371 -1.161 10.731 1.00 89.12 630 GLY A O 1
ATOM 4989 N N . LYS A 1 631 ? -42.146 -1.577 12.805 1.00 89.12 631 LYS A N 1
ATOM 4990 C CA . LYS A 1 631 ? -41.159 -0.731 13.508 1.00 89.12 631 LYS A CA 1
ATOM 4991 C C . LYS A 1 631 ? -39.735 -1.255 13.335 1.00 89.12 631 LYS A C 1
ATOM 4993 O O . LYS A 1 631 ? -38.850 -0.479 12.984 1.00 89.12 631 LYS A O 1
ATOM 4998 N N . GLN A 1 632 ? -39.533 -2.560 13.522 1.00 91.56 632 GLN A N 1
ATOM 4999 C CA . GLN A 1 632 ? -38.240 -3.213 13.303 1.00 91.56 632 GLN A CA 1
ATOM 5000 C C . GLN A 1 632 ? -37.795 -3.083 11.845 1.00 91.56 632 GLN A C 1
ATOM 5002 O O . GLN A 1 632 ? -36.660 -2.701 11.575 1.00 91.56 632 GLN A O 1
ATOM 5007 N N . PHE A 1 633 ? -38.705 -3.291 10.891 1.00 93.19 633 PHE A N 1
ATOM 5008 C CA . PHE A 1 633 ? -38.406 -3.144 9.471 1.00 93.19 633 PHE A CA 1
ATOM 5009 C C . PHE A 1 633 ? -37.952 -1.718 9.128 1.00 93.19 633 PHE A C 1
ATOM 5011 O O . PHE A 1 633 ? -36.933 -1.540 8.463 1.00 93.19 633 PHE A O 1
ATOM 5018 N N . LYS A 1 634 ? -38.644 -0.695 9.647 1.00 91.81 634 LYS A N 1
ATOM 5019 C CA . LYS A 1 634 ? -38.256 0.716 9.492 1.00 91.81 634 LYS A CA 1
ATOM 5020 C C . LYS A 1 634 ? -36.890 1.019 10.123 1.00 91.81 634 LYS A C 1
ATOM 5022 O O . LYS A 1 634 ? -36.107 1.759 9.532 1.00 91.81 634 LYS A O 1
ATOM 5027 N N . GLN A 1 635 ? -36.589 0.423 11.278 1.00 90.56 635 GLN A N 1
ATOM 5028 C CA . GLN A 1 635 ? -35.300 0.566 11.959 1.00 90.56 635 GLN A CA 1
ATOM 5029 C C . GLN A 1 635 ? -34.152 -0.069 11.163 1.00 90.56 635 GLN A C 1
ATOM 5031 O O . GLN A 1 635 ? -33.138 0.588 10.948 1.00 90.56 635 GLN A O 1
ATOM 5036 N N . PHE A 1 636 ? -34.313 -1.303 10.674 1.00 91.75 636 PHE A N 1
ATOM 5037 C CA . PHE A 1 636 ? -33.279 -2.002 9.899 1.00 91.75 636 PHE A CA 1
ATOM 5038 C C . PHE A 1 636 ? -33.004 -1.351 8.542 1.00 91.75 636 PHE A C 1
ATOM 5040 O O . PHE A 1 636 ? -31.879 -1.371 8.047 1.00 91.75 636 PHE A O 1
ATOM 5047 N N . LEU A 1 637 ? -34.024 -0.748 7.933 1.00 87.94 637 LEU A N 1
ATOM 5048 C CA . LEU A 1 637 ? -33.872 0.010 6.696 1.00 87.94 637 LEU A CA 1
ATOM 5049 C C . LEU A 1 637 ? -33.086 1.319 6.876 1.00 87.94 637 LEU A C 1
ATOM 5051 O O . LEU A 1 637 ? -32.649 1.876 5.875 1.00 87.94 637 LEU A O 1
ATOM 5055 N N . GLU A 1 638 ? -32.917 1.818 8.108 1.00 87.88 638 GLU A N 1
ATOM 5056 C CA . GLU A 1 638 ? -32.283 3.115 8.405 1.00 87.88 638 GLU A CA 1
ATOM 5057 C C . GLU A 1 638 ? -32.913 4.287 7.621 1.00 87.88 638 GLU A C 1
ATOM 5059 O O . GLU A 1 638 ? -32.249 5.243 7.217 1.00 87.88 638 GLU A O 1
ATOM 5064 N N . VAL A 1 639 ? -34.223 4.212 7.364 1.00 87.25 639 VAL A N 1
ATOM 5065 C CA . VAL A 1 639 ? -34.956 5.265 6.644 1.00 87.25 639 VAL A CA 1
ATOM 5066 C C . VAL A 1 639 ? -35.236 6.469 7.554 1.00 87.25 639 VAL A C 1
ATOM 5068 O O . VAL A 1 639 ? -35.419 6.299 8.764 1.00 87.25 639 VAL A O 1
ATOM 5071 N N . PRO A 1 640 ? -35.337 7.696 7.002 1.00 84.25 640 PRO A N 1
ATOM 5072 C CA . PRO A 1 640 ? -35.709 8.879 7.775 1.00 84.25 640 PRO A CA 1
ATOM 5073 C C . PRO A 1 640 ? -37.020 8.670 8.542 1.00 84.25 640 PRO A C 1
ATOM 5075 O O . PRO A 1 640 ? -37.958 8.072 8.010 1.00 84.25 640 PRO A O 1
ATOM 5078 N N . ALA A 1 641 ? -37.114 9.216 9.758 1.00 77.25 641 ALA A N 1
ATOM 5079 C CA . ALA A 1 641 ? -38.259 9.017 10.655 1.00 77.25 641 ALA A CA 1
ATOM 5080 C C . ALA A 1 641 ? -39.618 9.405 10.032 1.00 77.25 641 ALA A C 1
ATOM 5082 O O . ALA A 1 641 ? -40.640 8.797 10.355 1.00 77.25 641 ALA A O 1
ATOM 5083 N N . GLU A 1 642 ? -39.616 10.367 9.105 1.00 80.88 642 GLU A N 1
ATOM 5084 C CA . GLU A 1 642 ? -40.790 10.866 8.372 1.00 80.88 642 GLU A CA 1
ATOM 5085 C C . GLU A 1 642 ? -41.312 9.893 7.298 1.00 80.88 642 GLU A C 1
ATOM 5087 O O . GLU A 1 642 ? -42.420 10.060 6.789 1.00 80.88 642 GLU A O 1
ATOM 5092 N N . THR A 1 643 ? -40.535 8.867 6.944 1.00 84.00 643 THR A N 1
ATOM 5093 C CA . THR A 1 643 ? -40.897 7.904 5.899 1.00 84.00 643 THR A CA 1
ATOM 5094 C C . THR A 1 643 ? -41.977 6.958 6.408 1.00 84.00 643 THR A C 1
ATOM 5096 O O . THR A 1 643 ? -41.772 6.257 7.400 1.00 84.00 643 THR A O 1
ATOM 5099 N N . VAL A 1 644 ? -43.118 6.915 5.723 1.00 85.12 644 VAL A N 1
ATOM 5100 C CA . VAL A 1 644 ? -44.239 6.035 6.078 1.00 85.12 644 VAL A CA 1
ATOM 5101 C C . VAL A 1 644 ? -44.074 4.685 5.387 1.00 85.12 644 VAL A C 1
ATOM 5103 O O . VAL A 1 644 ? -44.006 4.618 4.157 1.00 85.12 644 VAL A O 1
ATOM 5106 N N . VAL A 1 645 ? -44.058 3.606 6.170 1.00 87.50 645 VAL A N 1
ATOM 5107 C CA . VAL A 1 645 ? -44.143 2.234 5.654 1.00 87.50 645 VAL A CA 1
ATOM 5108 C C . VAL A 1 645 ? -45.570 1.743 5.872 1.00 87.50 645 VAL A C 1
ATOM 5110 O O . VAL A 1 645 ? -46.106 1.843 6.972 1.00 87.50 645 VAL A O 1
ATOM 5113 N N . GLY A 1 646 ? -46.217 1.256 4.813 1.00 86.94 646 GLY A N 1
ATOM 5114 C CA . GLY A 1 646 ? -47.621 0.837 4.858 1.00 86.94 646 GLY A CA 1
ATOM 5115 C C . GLY A 1 646 ? -47.789 -0.677 4.808 1.00 86.94 646 GLY A C 1
ATOM 5116 O O . GLY A 1 646 ? -47.060 -1.344 4.079 1.00 86.94 646 GLY A O 1
ATOM 5117 N N . TYR A 1 647 ? -48.765 -1.221 5.531 1.00 87.19 647 TYR A N 1
ATOM 5118 C CA . TYR A 1 647 ? -49.125 -2.638 5.489 1.00 87.19 647 TYR A CA 1
ATOM 5119 C C . TYR A 1 647 ? -50.402 -2.881 4.684 1.00 87.19 647 TYR A C 1
ATOM 5121 O O . TYR A 1 647 ? -51.411 -2.200 4.884 1.00 87.19 647 TYR A O 1
ATOM 5129 N N . SER A 1 648 ? -50.396 -3.894 3.819 1.00 84.81 648 SER A N 1
ATOM 5130 C CA . SER A 1 648 ? -51.571 -4.329 3.055 1.00 84.81 648 SER A CA 1
ATOM 5131 C C . SER A 1 648 ? -51.791 -5.836 3.184 1.00 84.81 648 SER A C 1
ATOM 5133 O O . SER A 1 648 ? -50.873 -6.618 2.943 1.00 84.81 648 SER A O 1
ATOM 5135 N N . MET A 1 649 ? -53.026 -6.252 3.478 1.00 81.12 649 MET A N 1
ATOM 5136 C CA . MET A 1 649 ? -53.412 -7.669 3.543 1.00 81.12 649 MET A CA 1
ATOM 5137 C C . MET A 1 649 ? -53.531 -8.315 2.152 1.00 81.12 649 MET A C 1
ATOM 5139 O O . MET A 1 649 ? -53.941 -7.680 1.172 1.00 81.12 649 MET A O 1
ATOM 5143 N N . HIS A 1 650 ? -53.226 -9.612 2.065 1.00 75.06 650 HIS A N 1
ATOM 5144 C CA . HIS A 1 650 ? -53.336 -10.375 0.819 1.00 75.06 650 HIS A CA 1
ATOM 5145 C C . HIS A 1 650 ? -54.793 -10.656 0.401 1.00 75.06 650 HIS A C 1
ATOM 5147 O O . HIS A 1 650 ? -55.072 -10.634 -0.798 1.00 75.06 650 HIS A O 1
ATOM 5153 N N . ASP A 1 651 ? -55.747 -10.785 1.337 1.00 68.00 651 ASP A N 1
ATOM 5154 C CA . ASP A 1 651 ? -57.186 -10.978 1.032 1.00 68.00 651 ASP A CA 1
ATOM 5155 C C . ASP A 1 651 ? -57.782 -9.833 0.185 1.00 68.00 651 ASP A C 1
ATOM 5157 O O . ASP A 1 651 ? -58.608 -10.042 -0.705 1.00 68.00 651 ASP A O 1
ATOM 5161 N N . MET A 1 652 ? -57.291 -8.608 0.380 1.00 62.03 652 MET A N 1
ATOM 5162 C CA . MET A 1 652 ? -57.692 -7.450 -0.428 1.00 62.03 652 MET A CA 1
ATOM 5163 C C . MET A 1 652 ? -57.110 -7.508 -1.849 1.00 62.03 652 MET A C 1
ATOM 5165 O O . MET A 1 652 ? -57.771 -7.099 -2.803 1.00 62.03 652 MET A O 1
ATOM 5169 N N . SER A 1 653 ? -55.911 -8.083 -2.006 1.00 61.75 653 SER A N 1
ATOM 5170 C CA . SER A 1 653 ? -55.268 -8.300 -3.316 1.00 61.75 653 SER A CA 1
ATOM 5171 C C . SER A 1 653 ? -55.983 -9.383 -4.129 1.00 61.75 653 SER A C 1
ATOM 5173 O O . SER A 1 653 ? -56.081 -9.273 -5.349 1.00 61.75 653 SER A O 1
ATOM 5175 N N . LEU A 1 654 ? -56.516 -10.405 -3.448 1.00 58.03 654 LEU A N 1
ATOM 5176 C CA . LEU A 1 654 ? -57.317 -11.477 -4.045 1.00 58.03 654 LEU A CA 1
ATOM 5177 C C . LEU A 1 654 ? -58.654 -10.958 -4.598 1.00 58.03 654 LEU A C 1
ATOM 5179 O O . LEU A 1 654 ? -59.088 -11.395 -5.661 1.00 58.03 654 LEU A O 1
ATOM 5183 N N . LYS A 1 655 ? -59.291 -9.991 -3.921 1.00 59.66 655 LYS A N 1
ATOM 5184 C CA . LYS A 1 655 ? -60.554 -9.370 -4.372 1.00 59.66 655 LYS A CA 1
ATOM 5185 C C . LYS A 1 655 ? -60.362 -8.386 -5.529 1.00 59.66 655 LYS A C 1
ATOM 5187 O O . LYS A 1 655 ? -61.241 -8.273 -6.380 1.00 59.66 655 LYS A O 1
ATOM 5192 N N . SER A 1 656 ? -59.235 -7.673 -5.567 1.00 54.56 656 SER A N 1
ATOM 5193 C CA . SER A 1 656 ? -58.928 -6.661 -6.591 1.00 54.56 656 SER A CA 1
ATOM 5194 C C . SER A 1 656 ? -58.138 -7.209 -7.788 1.00 54.56 656 SER A C 1
ATOM 5196 O O . SER A 1 656 ? -57.987 -6.509 -8.792 1.00 54.56 656 SER A O 1
ATOM 5198 N N . ASN A 1 657 ? -57.623 -8.442 -7.686 1.00 58.72 657 ASN A N 1
ATOM 5199 C CA . ASN A 1 657 ? -56.739 -9.092 -8.658 1.00 58.72 657 ASN A CA 1
ATOM 5200 C C . ASN A 1 657 ? -55.536 -8.207 -9.068 1.00 58.72 657 ASN A C 1
ATOM 5202 O O . ASN A 1 657 ? -55.050 -8.238 -10.203 1.00 58.72 657 ASN A O 1
ATOM 5206 N N . SER A 1 658 ? -55.084 -7.357 -8.140 1.00 58.34 658 SER A N 1
ATOM 5207 C CA . SER A 1 658 ? -54.009 -6.386 -8.326 1.00 58.34 658 SER A CA 1
ATOM 5208 C C . SER A 1 658 ? -53.295 -6.128 -7.003 1.00 58.34 658 SER A C 1
ATOM 5210 O O . SER A 1 658 ? -53.912 -5.914 -5.966 1.00 58.34 658 SER A O 1
ATOM 5212 N N . SER A 1 659 ? -51.964 -6.095 -7.036 1.00 58.28 659 SER A N 1
ATOM 5213 C CA . SER A 1 659 ? -51.130 -5.792 -5.866 1.00 58.28 659 SER A CA 1
ATOM 5214 C C . SER A 1 659 ? -50.816 -4.297 -5.710 1.00 58.28 659 SER A C 1
ATOM 5216 O O . SER A 1 659 ? -50.046 -3.929 -4.814 1.00 58.28 659 SER A O 1
ATOM 5218 N N . TYR A 1 660 ? -51.351 -3.450 -6.602 1.00 52.84 660 TYR A N 1
ATOM 5219 C CA . TYR A 1 660 ? -50.879 -2.078 -6.801 1.00 52.84 660 TYR A CA 1
ATOM 5220 C C . TYR A 1 660 ? -51.686 -1.003 -6.061 1.00 52.84 660 TYR A C 1
ATOM 5222 O O . TYR A 1 660 ? -51.069 -0.016 -5.657 1.00 52.84 660 TYR A O 1
ATOM 5230 N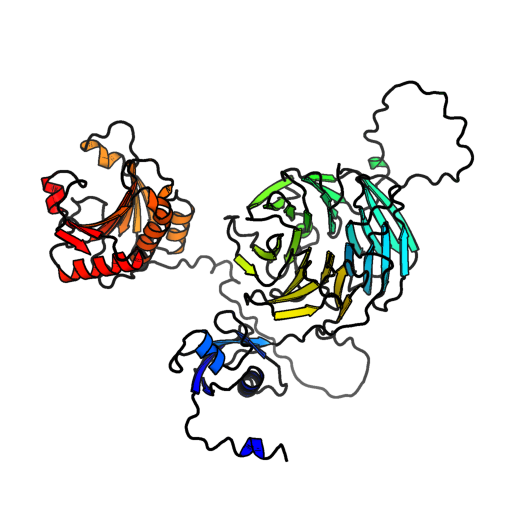 N . ASN A 1 661 ? -52.994 -1.216 -5.848 1.00 54.62 661 ASN A N 1
ATOM 5231 C CA . ASN A 1 661 ? -53.956 -0.215 -5.348 1.00 54.62 661 ASN A CA 1
ATOM 5232 C C . ASN A 1 661 ? -54.695 -0.650 -4.064 1.00 54.62 661 ASN A C 1
ATOM 5234 O O . ASN A 1 661 ? -55.863 -0.317 -3.883 1.00 54.62 661 ASN A O 1
ATOM 5238 N N . ASN A 1 662 ? -54.054 -1.420 -3.185 1.00 61.03 662 ASN A N 1
ATOM 5239 C CA . ASN A 1 662 ? -54.715 -1.871 -1.957 1.00 61.03 662 ASN A CA 1
ATOM 5240 C C . ASN A 1 662 ? -54.709 -0.782 -0.879 1.00 61.03 662 ASN A C 1
ATOM 5242 O O . ASN A 1 662 ? -53.725 -0.055 -0.733 1.00 61.03 662 ASN A O 1
ATOM 5246 N N . GLU A 1 663 ? -55.792 -0.704 -0.106 1.00 59.78 663 GLU A N 1
ATOM 5247 C CA . GLU A 1 663 ? -55.879 0.171 1.063 1.00 59.78 663 GLU A CA 1
ATOM 5248 C C . GLU A 1 663 ? -54.892 -0.272 2.156 1.00 59.78 663 GLU A C 1
ATOM 5250 O O . GLU A 1 663 ? -54.616 -1.461 2.348 1.00 59.78 663 GLU A O 1
ATOM 5255 N N . CYS A 1 664 ? -54.315 0.713 2.841 1.00 65.62 664 CYS A N 1
ATOM 5256 C CA . CYS A 1 664 ? -53.326 0.510 3.890 1.00 65.62 664 CYS A CA 1
ATOM 5257 C C . CYS A 1 664 ? -54.036 0.199 5.213 1.00 65.62 664 CYS A C 1
ATOM 5259 O O . CYS A 1 664 ? -54.814 1.022 5.688 1.00 65.62 664 CYS A O 1
ATOM 5261 N N . VAL A 1 665 ? -53.769 -0.967 5.804 1.00 70.31 665 VAL A N 1
ATOM 5262 C CA . VAL A 1 665 ? -54.406 -1.426 7.052 1.00 70.31 665 VAL A CA 1
ATOM 5263 C C . VAL A 1 665 ? -53.660 -0.895 8.281 1.00 70.31 665 VAL A C 1
ATOM 5265 O O . VAL A 1 665 ? -54.289 -0.438 9.231 1.00 70.31 665 VAL A O 1
ATOM 5268 N N . TYR A 1 666 ? -52.323 -0.889 8.236 1.00 73.19 666 TYR A N 1
ATOM 5269 C CA . TYR A 1 666 ? -51.448 -0.357 9.290 1.00 73.19 666 TYR A CA 1
ATOM 5270 C C . TYR A 1 666 ? -50.366 0.548 8.681 1.00 73.19 666 TYR A C 1
ATOM 5272 O O . TYR A 1 666 ? -50.003 0.362 7.519 1.00 73.19 666 TYR A O 1
ATOM 5280 N N . GLN A 1 667 ? -49.862 1.531 9.433 1.00 78.56 667 GLN A N 1
ATOM 5281 C CA . GLN A 1 667 ? -48.797 2.455 9.009 1.00 78.56 667 GLN A CA 1
ATOM 5282 C C . GLN A 1 667 ? -47.832 2.722 10.165 1.00 78.56 667 GLN A C 1
ATOM 5284 O O . GLN A 1 667 ? -48.280 2.858 11.305 1.00 78.56 667 GLN A O 1
ATOM 5289 N N . VAL A 1 668 ? -46.530 2.799 9.865 1.00 73.38 668 VAL A N 1
ATOM 5290 C CA . VAL A 1 668 ? -45.441 3.001 10.844 1.00 73.38 668 VAL A CA 1
ATOM 5291 C C . VAL A 1 668 ? -44.382 3.962 10.310 1.00 73.38 668 VAL A C 1
ATOM 5293 O O . VAL A 1 668 ? -44.184 4.016 9.072 1.00 73.38 668 VAL A O 1
#

Secondary structure (DSSP, 8-state):
-TTTTTTSTT--S---EEEEEEE-SSGGG------EEEETT--HHHHHHHHHHHHT-SS---EEEEETTEE--S-HHHHHHHTT--TTSEEEEEEEEPPPPPEE---EE-SS-EEEEEEETTTTEEEEEETTSEEEEEETTS-EEEEEE---TT-PPEEEEEEEESSSSEEEEEEEESSTT-EEEEEEEETTEEEEEEEEE--SS-EEEEEE-SSEEEEEETTSEEEEEE-SPPPTTTTSS---------TTSTTS--SS--PPPPPEE--SEEEE--SS-EEEEEE---SSS-TTTTTSEEEEEETTSEEEEEETTTTEEEEEEE-SS-EEEEEE-TTT--EEEEETTSEEEEE-TT-TT----SEEEE--SS-EEEEEE-SS-SSEEEEEETTSEEEEEETT-SSEEEEEES-SSTTPPEEEEEE-SSEEEEEETT-EEEEEE-------------------PPPPP-----TTS-TTTTT---EEEEEEEEEEE---S---GGGHHHH-EEEEEEEEHHHHHHHHHHS--GGGSPTT-EEEEEETT--SSTTSTTTTT-EEEEEEEPGGGGGGHHHHHHHHHHHHHTT-STTGGGEEEEEEE--SS-EEEEEEES-SS-HHHHHHHHHHHHHHTT--TTPPPEEEEHHHHHHHT-SSSPPPSEE-

InterPro domains:
  IPR001040 Translation Initiation factor eIF- 4e [PF01652] (487-662)
  IPR001040 Translation Initiation factor eIF- 4e [PTHR11960] (451-654)
  IPR001680 WD40 repeat [PF00400] (109-139)
  IPR001680 WD40 repeat [PF00400] (270-315)
  IPR001680 WD40 repeat [PF00400] (329-356)
  IPR001680 WD40 repeat [PF00400] (368-402)
  IPR001680 WD40 repeat [PS50082] (107-139)
  IPR001680 WD40 repeat [PS50082] (275-324)
  IPR001680 WD40 repeat [PS50082] (331-356)
  IPR001680 WD40 repeat [PS50082] (369-411)
  IPR001680 WD40 repeat [SM00320] (101-139)
  IPR001680 WD40 repeat [SM00320] (193-230)
  IPR001680 WD40 repeat [SM00320] (268-315)
  IPR001680 WD40 repeat [SM00320] (320-356)
  IPR001680 WD40 repeat [SM00320] (362-402)
  IPR012972 NLE [PF08154] (18-80)
  IPR015943 WD40/YVTN repeat-like-containing domain superfamily [G3DSA:2.130.10.10] (98-446)
  IPR019775 WD40 repeat, conserved site [PS00678] (302-316)
  IPR019775 WD40 repeat, conserved site [PS00678] (389-403)
  IPR020472 PAC1/LIS1-like, WD-40 repeat [PR00320] (126-140)